Protein AF-0000000080302811 (afdb_homodimer)

Secondary structure (DSSP, 8-state):
-TTTTS-GGGBGGGS-HHHHHH-TTGGGPEEEEEE--B--BTTTB-TTHHHHHHHHHHHHHHHHS-TTS-EEEPPPB-----GGGTTSTT-B---HHHHHHHHHHHHHHHHHTT--EEEEEE--TT-HHHHHHHHHHHHHHSTT-EEEEEEGGGS--SHHHHS-HHHHHH--BSSHHHHHHHHHH-GGG--GGG---B-PPP-SSS-BSSSTTBPP--HHHH-TTS-BB-GGG--HHHHHHHHHHHHHHHHHHHHHHHH----------/-TTTTS-GGGBGGGS-HHHHHH-TTGGGPEEEEEE--B--BTTTB-TTHHHHHHHHHHHHHHHHS-TTS-EEEPPPB-----GGGTTSTT-B---HHHHHHHHHHHHHHHHHTT--EEEEEE--TT-HHHHHHHHHHHHHHSTT-EEEEEEGGGS--SHHHHS-HHHHHH--BSSHHHHHHHHHH-GGG--GGG---B-PPP-SSS-BSSSTTBPP--HHHH-TTS-BB-GGG--HHHHHHHHHHHHHHHHHHHHHHHH----------

Nearest PDB structures (foldseek):
  3a6j-assembly1_B  TM=7.978E-01  e=5.863E-16  Pseudomonas putida
  3a6l-assembly1_C  TM=7.963E-01  e=1.225E-15  Pseudomonas putida
  3a6j-assembly1_D  TM=8.037E-01  e=2.408E-15  Pseudomonas putida
  3a6g-assembly1_B  TM=7.901E-01  e=2.003E-15  Pseudomonas putida
  3no4-assembly1_B  TM=8.139E-01  e=6.641E-14  Nostoc punctiforme PCC 73102

Sequence (538 aa):
MLHGWFPENRYFPYLTSPDVAALEDKENTVILLPVAAIEQHGAHLPLAVDTAIVCGVLGQALHRLDAATPCFVLPPLCYGKSNEHIHFPGTLTLDAVTLLQTVMQLGASVYRAGFRKLAIVNSHGGQPEVMAIAARDLRIAQAGLTVFSTFLWAVPNRRQDLFPERERLGGLHAGGDETSVLLHLLPQQVKLERAQAHYAPDSGGWLAPEGGLAYAWKTDDIAPGGVLGDPFLASVEKGRELVDSMAASWVTLIREMHAFRQPTFPIRTMLHGWFPENRYFPYLTSPDVAALEDKENTVILLPVAAIEQHGAHLPLAVDTAIVCGVLGQALHRLDAATPCFVLPPLCYGKSNEHIHFPGTLTLDAVTLLQTVMQLGASVYRAGFRKLAIVNSHGGQPEVMAIAARDLRIAQAGLTVFSTFLWAVPNRRQDLFPERERLGGLHAGGDETSVLLHLLPQQVKLERAQAHYAPDSGGWLAPEGGLAYAWKTDDIAPGGVLGDPFLASVEKGRELVDSMAASWVTLIREMHAFRQPTFPIRT

Structure (mmCIF, N/CA/C/O backbone):
data_AF-0000000080302811-model_v1
#
loop_
_entity.id
_entity.type
_entity.pdbx_description
1 polymer 'Creatinine amidohydrolase'
#
loop_
_atom_site.group_PDB
_atom_site.id
_atom_site.type_symbol
_atom_site.label_atom_id
_atom_site.label_alt_id
_atom_site.label_comp_id
_atom_site.label_asym_id
_atom_site.label_entity_id
_atom_site.label_seq_id
_atom_site.pdbx_PDB_ins_code
_atom_site.Cartn_x
_atom_site.Cartn_y
_atom_site.Cartn_z
_atom_site.occupancy
_atom_site.B_iso_or_equiv
_atom_site.auth_seq_id
_atom_site.auth_comp_id
_atom_site.auth_asym_id
_atom_site.auth_atom_id
_atom_site.pdbx_PDB_model_num
ATOM 1 N N . MET A 1 1 ? -1.583 7.262 -11.805 1 85.31 1 MET A N 1
ATOM 2 C CA . MET A 1 1 ? -2.68 7.68 -10.938 1 85.31 1 MET A CA 1
ATOM 3 C C . MET A 1 1 ? -2.699 6.859 -9.648 1 85.31 1 MET A C 1
ATOM 5 O O . MET A 1 1 ? -2.195 5.738 -9.617 1 85.31 1 MET A O 1
ATOM 9 N N . LEU A 1 2 ? -3.254 7.418 -8.617 1 91.62 2 LEU A N 1
ATOM 10 C CA . LEU A 1 2 ? -3.258 6.812 -7.289 1 91.62 2 LEU A CA 1
ATOM 11 C C . LEU A 1 2 ? -4.035 5.5 -7.293 1 91.62 2 LEU A C 1
ATOM 13 O O . LEU A 1 2 ? -3.656 4.547 -6.605 1 91.62 2 LEU A O 1
ATOM 17 N N . HIS A 1 3 ? -5.082 5.387 -8.195 1 95.75 3 HIS A N 1
ATOM 18 C CA . HIS A 1 3 ? -5.961 4.223 -8.188 1 95.75 3 HIS A CA 1
ATOM 19 C C . HIS A 1 3 ? -5.449 3.139 -9.133 1 95.75 3 HIS A C 1
ATOM 21 O O . HIS A 1 3 ? -6.051 2.07 -9.25 1 95.75 3 HIS A O 1
ATOM 27 N N . GLY A 1 4 ? -4.344 3.406 -9.883 1 95.75 4 GLY A N 1
ATOM 28 C CA . GLY A 1 4 ? -3.762 2.41 -10.766 1 95.75 4 GLY A CA 1
ATOM 29 C C . GLY A 1 4 ? -4.746 1.877 -11.797 1 95.75 4 GLY A C 1
ATOM 30 O O . GLY A 1 4 ? -5.387 2.652 -12.508 1 95.75 4 GLY A O 1
ATOM 31 N N . TRP A 1 5 ? -4.902 0.527 -11.805 1 97.38 5 TRP A N 1
ATOM 32 C CA . TRP A 1 5 ? -5.738 -0.126 -12.805 1 97.38 5 TRP A CA 1
ATOM 33 C C . TRP A 1 5 ? -7.203 -0.137 -12.375 1 97.38 5 TRP A C 1
ATOM 35 O O . TRP A 1 5 ? -8.078 -0.542 -13.141 1 97.38 5 TRP A O 1
ATOM 45 N N . PHE A 1 6 ? -7.488 0.293 -11.156 1 98.31 6 PHE A N 1
ATOM 46 C CA . PHE A 1 6 ? -8.859 0.265 -10.656 1 98.31 6 PHE A CA 1
ATOM 47 C C . PHE A 1 6 ? -9.672 1.419 -11.234 1 98.31 6 PHE A C 1
ATOM 49 O O . PHE A 1 6 ? -9.148 2.523 -11.406 1 98.31 6 PHE A O 1
ATOM 56 N N . PRO A 1 7 ? -10.938 1.185 -11.547 1 98 7 PRO A N 1
ATOM 57 C CA . PRO A 1 7 ? -11.758 2.332 -11.938 1 98 7 PRO A CA 1
ATOM 58 C C . PRO A 1 7 ? -11.922 3.355 -10.82 1 98 7 PRO A C 1
ATOM 60 O O . PRO A 1 7 ? -12.078 2.98 -9.648 1 98 7 PRO A O 1
ATOM 63 N N . GLU A 1 8 ? -11.977 4.594 -11.148 1 96.81 8 GLU A N 1
ATOM 64 C CA . GLU A 1 8 ? -12.016 5.707 -10.203 1 96.81 8 GLU A CA 1
ATOM 65 C C . GLU A 1 8 ? -13.219 5.594 -9.273 1 96.81 8 GLU A C 1
ATOM 67 O O . GLU A 1 8 ? -13.109 5.82 -8.07 1 96.81 8 GLU A O 1
ATOM 72 N N . ASN A 1 9 ? -14.367 5.242 -9.828 1 97.06 9 ASN A N 1
ATOM 73 C CA . ASN A 1 9 ? -15.617 5.289 -9.086 1 97.06 9 ASN A CA 1
ATOM 74 C C . ASN A 1 9 ? -15.75 4.109 -8.125 1 97.06 9 ASN A C 1
ATOM 76 O O . ASN A 1 9 ? -16.703 4.043 -7.348 1 97.06 9 ASN A O 1
ATOM 80 N N . ARG A 1 10 ? -14.734 3.195 -8.172 1 98.38 10 ARG A N 1
ATOM 81 C CA . ARG A 1 10 ? -14.789 2.051 -7.266 1 98.38 10 ARG A CA 1
ATOM 82 C C . ARG A 1 10 ? -13.578 2.021 -6.34 1 98.38 10 ARG A C 1
ATOM 84 O O . ARG A 1 10 ? -13.414 1.085 -5.555 1 98.38 10 ARG A O 1
ATOM 91 N N . TYR A 1 11 ? -12.75 3.029 -6.504 1 98.69 11 TYR A N 1
ATOM 92 C CA . TYR A 1 11 ? -11.602 3.162 -5.617 1 98.69 11 TYR A CA 1
ATOM 93 C C . TYR A 1 11 ? -12 3.836 -4.309 1 98.69 11 TYR A C 1
ATOM 95 O O . TYR A 1 11 ? -12.266 5.039 -4.277 1 98.69 11 TYR A O 1
ATOM 103 N N . PHE A 1 12 ? -12 3.062 -3.195 1 98.81 12 PHE A N 1
ATOM 104 C CA . PHE A 1 12 ? -12.57 3.457 -1.912 1 98.81 12 PHE A CA 1
ATOM 105 C C . PHE A 1 12 ? -11.969 4.766 -1.428 1 98.81 12 PHE A C 1
ATOM 107 O O . PHE A 1 12 ? -12.688 5.664 -0.986 1 98.81 12 PHE A O 1
ATOM 114 N N . PRO A 1 13 ? -10.633 4.996 -1.589 1 98.81 13 PRO A N 1
ATOM 115 C CA . PRO A 1 13 ? -10 6.184 -1.016 1 98.81 13 PRO A CA 1
ATOM 116 C C . PRO A 1 13 ? -10.453 7.48 -1.686 1 98.81 13 PRO A C 1
ATOM 118 O O . PRO A 1 13 ? -10.156 8.57 -1.192 1 98.81 13 PRO A O 1
ATOM 121 N N . TYR A 1 14 ? -11.156 7.391 -2.771 1 98.69 14 TYR A N 1
ATOM 122 C CA . TYR A 1 14 ? -11.602 8.594 -3.467 1 98.69 14 TYR A CA 1
ATOM 123 C C . TYR A 1 14 ? -12.922 9.094 -2.893 1 98.69 14 TYR A C 1
ATOM 125 O O . TYR A 1 14 ? -13.359 10.203 -3.197 1 98.69 14 TYR A O 1
ATOM 133 N N . LEU A 1 15 ? -13.555 8.32 -2.008 1 98.69 15 LEU A N 1
ATOM 134 C CA . LEU A 1 15 ? -14.734 8.781 -1.293 1 98.69 15 LEU A CA 1
ATOM 135 C C . LEU A 1 15 ? -14.352 9.781 -0.207 1 98.69 15 LEU A C 1
ATOM 137 O O . LEU A 1 15 ? -13.219 9.781 0.273 1 98.69 15 LEU A O 1
ATOM 141 N N . THR A 1 16 ? -15.297 10.609 0.117 1 98.75 16 THR A N 1
ATOM 142 C CA . THR A 1 16 ? -15.18 11.406 1.334 1 98.75 16 THR A CA 1
ATOM 143 C C . THR A 1 16 ? -15.852 10.695 2.508 1 98.75 16 THR A C 1
ATOM 145 O O . THR A 1 16 ? -16.609 9.75 2.314 1 98.75 16 THR A O 1
ATOM 148 N N . SER A 1 17 ? -15.539 11.164 3.672 1 98.69 17 SER A N 1
ATOM 149 C CA . SER A 1 17 ? -16.156 10.562 4.852 1 98.69 17 SER A CA 1
ATOM 150 C C . SER A 1 17 ? -17.672 10.664 4.793 1 98.69 17 SER A C 1
ATOM 152 O O . SER A 1 17 ? -18.375 9.672 5.008 1 98.69 17 SER A O 1
ATOM 154 N N . PRO A 1 18 ? -18.281 11.812 4.426 1 98.31 18 PRO A N 1
ATOM 155 C CA . PRO A 1 18 ? -19.734 11.867 4.297 1 98.31 18 PRO A CA 1
ATOM 156 C C . PRO A 1 18 ? -20.266 10.961 3.188 1 98.31 18 PRO A C 1
ATOM 158 O O . PRO A 1 18 ? -21.375 10.43 3.299 1 98.31 18 PRO A O 1
ATOM 161 N N . ASP A 1 19 ? -19.5 10.812 2.047 1 98.12 19 ASP A N 1
ATOM 162 C CA . ASP A 1 19 ? -19.906 9.852 1.024 1 98.12 19 ASP A CA 1
ATOM 163 C C . ASP A 1 19 ? -20.078 8.461 1.621 1 98.12 19 ASP A C 1
ATOM 165 O O . ASP A 1 19 ? -21.078 7.785 1.353 1 98.12 19 ASP A O 1
ATOM 169 N N . VAL A 1 20 ? -19.094 8.008 2.447 1 98.62 20 VAL A N 1
ATOM 170 C CA . VAL A 1 20 ? -19.141 6.695 3.072 1 98.62 20 VAL A CA 1
ATOM 171 C C . VAL A 1 20 ? -20.359 6.602 3.992 1 98.62 20 VAL A C 1
ATOM 173 O O . VAL A 1 20 ? -21.094 5.613 3.961 1 98.62 20 VAL A O 1
ATOM 176 N N . ALA A 1 21 ? -20.562 7.633 4.793 1 97.94 21 ALA A N 1
ATOM 177 C CA . ALA A 1 21 ? -21.688 7.656 5.727 1 97.94 21 ALA A CA 1
ATOM 178 C C . ALA A 1 21 ? -23.016 7.531 4.988 1 97.94 21 ALA A C 1
ATOM 180 O O . ALA A 1 21 ? -23.953 6.895 5.484 1 97.94 21 ALA A O 1
ATOM 181 N N . ALA A 1 22 ? -23.094 8.086 3.803 1 97.25 22 ALA A N 1
ATOM 182 C CA . ALA A 1 22 ? -24.359 8.227 3.092 1 97.25 22 ALA A CA 1
ATOM 183 C C . ALA A 1 22 ? -24.609 7.039 2.162 1 97.25 22 ALA A C 1
ATOM 185 O O . ALA A 1 22 ? -25.672 6.922 1.56 1 97.25 22 ALA A O 1
ATOM 186 N N . LEU A 1 23 ? -23.547 6.219 1.974 1 96.44 23 LEU A N 1
ATOM 187 C CA . LEU A 1 23 ? -23.734 5.078 1.086 1 96.44 23 LEU A CA 1
ATOM 188 C C . LEU A 1 23 ? -24.953 4.262 1.495 1 96.44 23 LEU A C 1
ATOM 190 O O . LEU A 1 23 ? -25.109 3.912 2.668 1 96.44 23 LEU A O 1
ATOM 194 N N . GLU A 1 24 ? -25.75 4.055 0.493 1 92.12 24 GLU A N 1
ATOM 195 C CA . GLU A 1 24 ? -26.922 3.229 0.742 1 92.12 24 GLU A CA 1
ATOM 196 C C . GLU A 1 24 ? -26.547 1.749 0.802 1 92.12 24 GLU A C 1
ATOM 198 O O . GLU A 1 24 ? -25.578 1.322 0.187 1 92.12 24 GLU A O 1
ATOM 203 N N . ASP A 1 25 ? -27.203 0.974 1.53 1 93.94 25 ASP A N 1
ATOM 204 C CA . ASP A 1 25 ? -27.094 -0.48 1.609 1 93.94 25 ASP A CA 1
ATOM 205 C C . ASP A 1 25 ? -25.656 -0.908 1.896 1 93.94 25 ASP A C 1
ATOM 207 O O . ASP A 1 25 ? -25.125 -1.803 1.232 1 93.94 25 ASP A O 1
ATOM 211 N N . LYS A 1 26 ? -24.922 -0.241 2.77 1 96.56 26 LYS A N 1
ATOM 212 C CA . LYS A 1 26 ? -23.547 -0.583 3.158 1 96.56 26 LYS A CA 1
ATOM 213 C C . LYS A 1 26 ? -23.453 -2.043 3.592 1 96.56 26 LYS A C 1
ATOM 215 O O . LYS A 1 26 ? -22.438 -2.693 3.367 1 96.56 26 LYS A O 1
ATOM 220 N N . GLU A 1 27 ? -24.484 -2.572 4.121 1 95.5 27 GLU A N 1
ATOM 221 C CA . GLU A 1 27 ? -24.5 -3.943 4.621 1 95.5 27 GLU A CA 1
ATOM 222 C C . GLU A 1 27 ? -24.25 -4.941 3.494 1 95.5 27 GLU A C 1
ATOM 224 O O . GLU A 1 27 ? -23.688 -6.016 3.727 1 95.5 27 GLU A O 1
ATOM 229 N N . ASN A 1 28 ? -24.641 -4.527 2.262 1 96.25 28 ASN A N 1
ATOM 230 C CA . ASN A 1 28 ? -24.484 -5.449 1.142 1 96.25 28 ASN A CA 1
ATOM 231 C C . ASN A 1 28 ? -23.406 -4.98 0.172 1 96.25 28 ASN A C 1
ATOM 233 O O . ASN A 1 28 ? -23.156 -5.617 -0.855 1 96.25 28 ASN A O 1
ATOM 237 N N . THR A 1 29 ? -22.812 -3.848 0.453 1 98.38 29 THR A N 1
ATOM 238 C CA . THR A 1 29 ? -21.672 -3.391 -0.337 1 98.38 29 THR A CA 1
ATOM 239 C C . THR A 1 29 ? -20.453 -4.254 -0.065 1 98.38 29 THR A C 1
ATOM 241 O O . THR A 1 29 ? -20.062 -4.453 1.09 1 98.38 29 THR A O 1
ATOM 244 N N . VAL A 1 30 ? -19.828 -4.832 -1.093 1 98.81 30 VAL A N 1
ATOM 245 C CA . VAL A 1 30 ? -18.641 -5.68 -0.951 1 98.81 30 VAL A CA 1
ATOM 246 C C . VAL A 1 30 ? -17.391 -4.816 -0.947 1 98.81 30 VAL A C 1
ATOM 248 O O . VAL A 1 30 ? -17.156 -4.035 -1.874 1 98.81 30 VAL A O 1
ATOM 251 N N . ILE A 1 31 ? -16.609 -4.891 0.105 1 98.94 31 ILE A N 1
ATOM 252 C CA . ILE A 1 31 ? -15.312 -4.238 0.177 1 98.94 31 ILE A CA 1
ATOM 253 C C . ILE A 1 31 ? -14.211 -5.246 -0.133 1 98.94 31 ILE A C 1
ATOM 255 O O . ILE A 1 31 ? -14.141 -6.316 0.48 1 98.94 31 ILE A O 1
ATOM 259 N N . LEU A 1 32 ? -13.398 -4.934 -1.148 1 98.94 32 LEU A N 1
ATOM 260 C CA . LEU A 1 32 ? -12.281 -5.789 -1.527 1 98.94 32 LEU A CA 1
ATOM 261 C C . LEU A 1 32 ? -10.984 -5.293 -0.903 1 98.94 32 LEU A C 1
ATOM 263 O O . LEU A 1 32 ? -10.633 -4.121 -1.04 1 98.94 32 LEU A O 1
ATOM 267 N N . LEU A 1 33 ? -10.297 -6.125 -0.196 1 98.94 33 LEU A N 1
ATOM 268 C CA . LEU A 1 33 ? -8.953 -5.871 0.312 1 98.94 33 LEU A CA 1
ATOM 269 C C . LEU A 1 33 ? -7.922 -6.73 -0.415 1 98.94 33 LEU A C 1
ATOM 271 O O . LEU A 1 33 ? -7.734 -7.902 -0.075 1 98.94 33 LEU A O 1
ATOM 275 N N . PRO A 1 34 ? -7.254 -6.195 -1.457 1 98.88 34 PRO A N 1
ATOM 276 C CA . PRO A 1 34 ? -6.16 -6.949 -2.076 1 98.88 34 PRO A CA 1
ATOM 277 C C . PRO A 1 34 ? -4.953 -7.102 -1.155 1 98.88 34 PRO A C 1
ATOM 279 O O . PRO A 1 34 ? -4.484 -6.121 -0.574 1 98.88 34 PRO A O 1
ATOM 282 N N . VAL A 1 35 ? -4.496 -8.281 -0.955 1 98.88 35 VAL A N 1
ATOM 283 C CA . VAL A 1 35 ? -3.301 -8.578 -0.177 1 98.88 35 VAL A CA 1
ATOM 284 C C . VAL A 1 35 ? -2.297 -9.336 -1.046 1 98.88 35 VAL A C 1
ATOM 286 O O . VAL A 1 35 ? -2.617 -10.383 -1.611 1 98.88 35 VAL A O 1
ATOM 289 N N . ALA A 1 36 ? -1.122 -8.789 -1.166 1 98.81 36 ALA A N 1
ATOM 290 C CA . ALA A 1 36 ? -0.119 -9.289 -2.104 1 98.81 36 ALA A CA 1
ATOM 291 C C . ALA A 1 36 ? 1.255 -9.367 -1.443 1 98.81 36 ALA A C 1
ATOM 293 O O . ALA A 1 36 ? 1.37 -9.766 -0.281 1 98.81 36 ALA A O 1
ATOM 294 N N . ALA A 1 37 ? 2.297 -9.195 -2.27 1 98.75 37 ALA A N 1
ATOM 295 C CA . ALA A 1 37 ? 3.67 -9.266 -1.776 1 98.75 37 ALA A CA 1
ATOM 296 C C . ALA A 1 37 ? 4.621 -8.508 -2.697 1 98.75 37 ALA A C 1
ATOM 298 O O . ALA A 1 37 ? 4.289 -8.227 -3.852 1 98.75 37 ALA A O 1
ATOM 299 N N . ILE A 1 38 ? 5.715 -8.07 -2.17 1 98.81 38 ILE A N 1
ATOM 300 C CA . ILE A 1 38 ? 6.93 -7.672 -2.875 1 98.81 38 ILE A CA 1
ATOM 301 C C . ILE A 1 38 ? 8.055 -8.656 -2.553 1 98.81 38 ILE A C 1
ATOM 303 O O . ILE A 1 38 ? 8.586 -8.656 -1.439 1 98.81 38 ILE A O 1
ATOM 307 N N . GLU A 1 39 ? 8.406 -9.484 -3.512 1 98.88 39 GLU A N 1
ATOM 308 C CA . GLU A 1 39 ? 9.336 -10.586 -3.281 1 98.88 39 GLU A CA 1
ATOM 309 C C . GLU A 1 39 ? 9.992 -11.039 -4.586 1 98.88 39 GLU A C 1
ATOM 311 O O . GLU A 1 39 ? 9.555 -10.648 -5.672 1 98.88 39 GLU A O 1
ATOM 316 N N . GLN A 1 40 ? 10.984 -11.859 -4.465 1 98.81 40 GLN A N 1
ATOM 317 C CA . GLN A 1 40 ? 11.68 -12.375 -5.637 1 98.81 40 GLN A CA 1
ATOM 318 C C . GLN A 1 40 ? 10.75 -13.234 -6.488 1 98.81 40 GLN A C 1
ATOM 320 O O . GLN A 1 40 ? 9.883 -13.93 -5.961 1 98.81 40 GLN A O 1
ATOM 325 N N . HIS A 1 41 ? 10.93 -13.234 -7.836 1 98.88 41 HIS A N 1
ATOM 326 C CA . HIS A 1 41 ? 10.25 -14.094 -8.797 1 98.88 41 HIS A CA 1
ATOM 327 C C . HIS A 1 41 ? 11.188 -14.5 -9.93 1 98.88 41 HIS A C 1
ATOM 329 O O . HIS A 1 41 ? 10.844 -14.367 -11.109 1 98.88 41 HIS A O 1
ATOM 335 N N . GLY A 1 42 ? 12.344 -15.109 -9.477 1 98.5 42 GLY A N 1
ATOM 336 C CA . GLY A 1 42 ? 13.352 -15.461 -10.461 1 98.5 42 GLY A CA 1
ATOM 337 C C . GLY A 1 42 ? 14.102 -14.258 -11 1 98.5 42 GLY A C 1
ATOM 338 O O . GLY A 1 42 ? 13.859 -13.125 -10.578 1 98.5 42 GLY A O 1
ATOM 339 N N . ALA A 1 43 ? 15.016 -14.531 -11.914 1 98.75 43 ALA A N 1
ATOM 340 C CA . ALA A 1 43 ? 15.852 -13.477 -12.469 1 98.75 43 ALA A CA 1
ATOM 341 C C . ALA A 1 43 ? 15.102 -12.68 -13.539 1 98.75 43 ALA A C 1
ATOM 343 O O . ALA A 1 43 ? 15.523 -11.586 -13.914 1 98.75 43 ALA A O 1
ATOM 344 N N . HIS A 1 44 ? 14 -13.242 -13.977 1 98.88 44 HIS A N 1
ATOM 345 C CA . HIS A 1 44 ? 13.391 -12.703 -15.188 1 98.88 44 HIS A CA 1
ATOM 346 C C . HIS A 1 44 ? 12.172 -11.844 -14.852 1 98.88 44 HIS A C 1
ATOM 348 O O . HIS A 1 44 ? 11.695 -11.086 -15.695 1 98.88 44 HIS A O 1
ATOM 354 N N . LEU A 1 45 ? 11.641 -11.906 -13.68 1 98.94 45 LEU A N 1
ATOM 355 C CA . LEU A 1 45 ? 10.453 -11.141 -13.32 1 98.94 45 LEU A CA 1
ATOM 356 C C . LEU A 1 45 ? 10.766 -10.125 -12.227 1 98.94 45 LEU A C 1
ATOM 358 O O . LEU A 1 45 ? 11.656 -10.359 -11.398 1 98.94 45 LEU A O 1
ATOM 362 N N . PRO A 1 46 ? 10.039 -8.992 -12.195 1 98.88 46 PRO A N 1
ATOM 363 C CA . PRO A 1 46 ? 10.234 -8.016 -11.133 1 98.88 46 PRO A CA 1
ATOM 364 C C . PRO A 1 46 ? 9.727 -8.5 -9.773 1 98.88 46 PRO A C 1
ATOM 366 O O . PRO A 1 46 ? 9.023 -9.516 -9.703 1 98.88 46 PRO A O 1
ATOM 369 N N . LEU A 1 47 ? 10.062 -7.75 -8.719 1 98.88 47 LEU A N 1
ATOM 370 C CA . LEU A 1 47 ? 9.625 -8.07 -7.367 1 98.88 47 LEU A CA 1
ATOM 371 C C . LEU A 1 47 ? 8.125 -7.871 -7.219 1 98.88 47 LEU A C 1
ATOM 373 O O . LEU A 1 47 ? 7.512 -8.375 -6.273 1 98.88 47 LEU A O 1
ATOM 377 N N . ALA A 1 48 ? 7.422 -7.266 -8.109 1 98.81 48 ALA A N 1
ATOM 378 C CA . ALA A 1 48 ? 6.066 -6.73 -8 1 98.81 48 ALA A CA 1
ATOM 379 C C . ALA A 1 48 ? 5.035 -7.754 -8.477 1 98.81 48 ALA A C 1
ATOM 381 O O . ALA A 1 48 ? 3.848 -7.445 -8.578 1 98.81 48 ALA A O 1
ATOM 382 N N . VAL A 1 49 ? 5.375 -8.977 -8.789 1 98.88 49 VAL A N 1
ATOM 383 C CA . VAL A 1 49 ? 4.547 -9.914 -9.539 1 98.88 49 VAL A CA 1
ATOM 384 C C . VAL A 1 49 ? 3.191 -10.07 -8.852 1 98.88 49 VAL A C 1
ATOM 386 O O . VAL A 1 49 ? 2.148 -9.805 -9.453 1 98.88 49 VAL A O 1
ATOM 389 N N . ASP A 1 50 ? 3.207 -10.43 -7.586 1 98.88 50 ASP A N 1
ATOM 390 C CA . ASP A 1 50 ? 1.96 -10.695 -6.879 1 98.88 50 ASP A CA 1
ATOM 391 C C . ASP A 1 50 ? 1.072 -9.453 -6.84 1 98.88 50 ASP A C 1
ATOM 393 O O . ASP A 1 50 ? -0.146 -9.555 -7 1 98.88 50 ASP A O 1
ATOM 397 N N . THR A 1 51 ? 1.69 -8.305 -6.59 1 98.88 51 THR A N 1
ATOM 398 C CA . THR A 1 51 ? 0.953 -7.047 -6.508 1 98.88 51 THR A CA 1
ATOM 399 C C . THR A 1 51 ? 0.399 -6.66 -7.875 1 98.88 51 THR A C 1
ATOM 401 O O . THR A 1 51 ? -0.756 -6.242 -7.988 1 98.88 51 THR A O 1
ATOM 404 N N . ALA A 1 52 ? 1.223 -6.824 -8.914 1 98.81 52 ALA A N 1
ATOM 405 C CA . ALA A 1 52 ? 0.767 -6.516 -10.266 1 98.81 52 ALA A CA 1
ATOM 406 C C . ALA A 1 52 ? -0.424 -7.387 -10.656 1 98.81 52 ALA A C 1
ATOM 408 O O . ALA A 1 52 ? -1.396 -6.898 -11.242 1 98.81 52 ALA A O 1
ATOM 409 N N . ILE A 1 53 ? -0.365 -8.617 -10.312 1 98.88 53 ILE A N 1
ATOM 410 C CA . ILE A 1 53 ? -1.372 -9.57 -10.766 1 98.88 53 ILE A CA 1
ATOM 411 C C . ILE A 1 53 ? -2.707 -9.273 -10.086 1 98.88 53 ILE A C 1
ATOM 413 O O . ILE A 1 53 ? -3.746 -9.211 -10.742 1 98.88 53 ILE A O 1
ATOM 417 N N . VAL A 1 54 ? -2.723 -9.055 -8.789 1 98.88 54 VAL A N 1
ATOM 418 C CA . VAL A 1 54 ? -3.99 -8.82 -8.102 1 98.88 54 VAL A CA 1
ATOM 419 C C . VAL A 1 54 ? -4.594 -7.496 -8.57 1 98.88 54 VAL A C 1
ATOM 421 O O . VAL A 1 54 ? -5.805 -7.402 -8.781 1 98.88 54 VAL A O 1
ATOM 424 N N . CYS A 1 55 ? -3.777 -6.48 -8.758 1 98.75 55 CYS A N 1
ATOM 425 C CA . CYS A 1 55 ? -4.277 -5.188 -9.211 1 98.75 55 CYS A CA 1
ATOM 426 C C . CYS A 1 55 ? -4.809 -5.273 -10.633 1 98.75 55 CYS A C 1
ATOM 428 O O . CYS A 1 55 ? -5.859 -4.711 -10.945 1 98.75 55 CYS A O 1
ATOM 430 N N . GLY A 1 56 ? -4.09 -5.988 -11.477 1 98.75 56 GLY A N 1
ATOM 431 C CA . GLY A 1 56 ? -4.504 -6.113 -12.867 1 98.75 56 GLY A CA 1
ATOM 432 C C . GLY A 1 56 ? -5.789 -6.902 -13.039 1 98.75 56 GLY A C 1
ATOM 433 O O . GLY A 1 56 ? -6.691 -6.477 -13.766 1 98.75 56 GLY A O 1
ATOM 434 N N . VAL A 1 57 ? -5.883 -8.023 -12.375 1 98.88 57 VAL A N 1
ATOM 435 C CA . VAL A 1 57 ? -7.047 -8.898 -12.492 1 98.88 57 VAL A CA 1
ATOM 436 C C . VAL A 1 57 ? -8.273 -8.211 -11.891 1 98.88 57 VAL A C 1
ATOM 438 O O . VAL A 1 57 ? -9.32 -8.117 -12.531 1 98.88 57 VAL A O 1
ATOM 441 N N . LEU A 1 58 ? -8.172 -7.703 -10.672 1 98.88 58 LEU A N 1
ATOM 442 C CA . LEU A 1 58 ? -9.305 -7.035 -10.031 1 98.88 58 LEU A CA 1
ATOM 443 C C . LEU A 1 58 ? -9.672 -5.762 -10.781 1 98.88 58 LEU A C 1
ATOM 445 O O . LEU A 1 58 ? -10.852 -5.398 -10.859 1 98.88 58 LEU A O 1
ATOM 449 N N . GLY A 1 59 ? -8.586 -5.035 -11.258 1 98.75 59 GLY A N 1
ATOM 450 C CA . GLY A 1 59 ? -8.883 -3.873 -12.086 1 98.75 59 GLY A CA 1
ATOM 451 C C . GLY A 1 59 ? -9.805 -4.188 -13.242 1 98.75 59 GLY A C 1
ATOM 452 O O . GLY A 1 59 ? -10.828 -3.52 -13.43 1 98.75 59 GLY A O 1
ATOM 453 N N . GLN A 1 60 ? -9.484 -5.215 -13.977 1 98.75 60 GLN A N 1
ATOM 454 C CA . GLN A 1 60 ? -10.297 -5.613 -15.125 1 98.75 60 GLN A CA 1
ATOM 455 C C . GLN A 1 60 ? -11.672 -6.09 -14.688 1 98.75 60 GLN A C 1
ATOM 457 O O . GLN A 1 60 ? -12.68 -5.762 -15.32 1 98.75 60 GLN A O 1
ATOM 462 N N . ALA A 1 61 ? -11.734 -6.84 -13.633 1 98.94 61 ALA A N 1
ATOM 463 C CA . ALA A 1 61 ? -13.016 -7.309 -13.109 1 98.94 61 ALA A CA 1
ATOM 464 C C . ALA A 1 61 ? -13.922 -6.137 -12.742 1 98.94 61 ALA A C 1
ATOM 466 O O . ALA A 1 61 ? -15.102 -6.125 -13.094 1 98.94 61 ALA A O 1
ATOM 467 N N . LEU A 1 62 ? -13.375 -5.141 -12.062 1 98.81 62 LEU A N 1
ATOM 468 C CA . LEU A 1 62 ? -14.164 -4.023 -11.547 1 98.81 62 LEU A CA 1
ATOM 469 C C . LEU A 1 62 ? -14.633 -3.125 -12.688 1 98.81 62 LEU A C 1
ATOM 471 O O . LEU A 1 62 ? -15.719 -2.537 -12.609 1 98.81 62 LEU A O 1
ATOM 475 N N . HIS A 1 63 ? -13.852 -3.025 -13.75 1 98.69 63 HIS A N 1
ATOM 476 C CA . HIS A 1 63 ? -14.297 -2.287 -14.93 1 98.69 63 HIS A CA 1
ATOM 477 C C . HIS A 1 63 ? -15.492 -2.967 -15.586 1 98.69 63 HIS A C 1
ATOM 479 O O . HIS A 1 63 ? -16.328 -2.303 -16.203 1 98.69 63 HIS A O 1
ATOM 485 N N . ARG A 1 64 ? -15.586 -4.305 -15.422 1 98.56 64 ARG A N 1
ATOM 486 C CA . ARG A 1 64 ? -16.625 -5.098 -16.062 1 98.56 64 ARG A CA 1
ATOM 487 C C . ARG A 1 64 ? -17.859 -5.219 -15.18 1 98.56 64 ARG A C 1
ATOM 489 O O . ARG A 1 64 ? -18.938 -5.594 -15.648 1 98.56 64 ARG A O 1
ATOM 496 N N . LEU A 1 65 ? -17.672 -4.969 -13.922 1 98.56 65 LEU A N 1
ATOM 497 C CA . LEU A 1 65 ? -18.734 -5.172 -12.945 1 98.56 65 LEU A CA 1
ATOM 498 C C . LEU A 1 65 ? -19.875 -4.188 -13.18 1 98.56 65 LEU A C 1
ATOM 500 O O . LEU A 1 65 ? -19.641 -2.994 -13.391 1 98.56 65 LEU A O 1
ATOM 504 N N . ASP A 1 66 ? -21.078 -4.625 -13.188 1 97.12 66 ASP A N 1
ATOM 505 C CA . ASP A 1 66 ? -22.25 -3.779 -13.414 1 97.12 66 ASP A CA 1
ATOM 506 C C . ASP A 1 66 ? -22.391 -2.734 -12.312 1 97.12 66 ASP A C 1
ATOM 508 O O . ASP A 1 66 ? -22.031 -2.988 -11.156 1 97.12 66 ASP A O 1
ATOM 512 N N . ALA A 1 67 ? -22.938 -1.607 -12.664 1 91.69 67 ALA A N 1
ATOM 513 C CA . ALA A 1 67 ? -23.062 -0.471 -11.758 1 91.69 67 ALA A CA 1
ATOM 514 C C . ALA A 1 67 ? -23.969 -0.806 -10.578 1 91.69 67 ALA A C 1
ATOM 516 O O . ALA A 1 67 ? -23.844 -0.225 -9.5 1 91.69 67 ALA A O 1
ATOM 517 N N . ALA A 1 68 ? -24.859 -1.743 -10.734 1 91.94 68 ALA A N 1
ATOM 518 C CA . ALA A 1 68 ? -25.844 -2.074 -9.711 1 91.94 68 ALA A CA 1
ATOM 519 C C . ALA A 1 68 ? -25.219 -2.879 -8.578 1 91.94 68 ALA A C 1
ATOM 521 O O . ALA A 1 68 ? -25.797 -2.994 -7.492 1 91.94 68 ALA A O 1
ATOM 522 N N . THR A 1 69 ? -24.078 -3.482 -8.812 1 96.44 69 THR A N 1
ATOM 523 C CA . THR A 1 69 ? -23.391 -4.23 -7.766 1 96.44 69 THR A CA 1
ATOM 524 C C . THR A 1 69 ? -22.469 -3.318 -6.961 1 96.44 69 THR A C 1
ATOM 526 O O . THR A 1 69 ? -21.391 -2.934 -7.434 1 96.44 69 THR A O 1
ATOM 529 N N . PRO A 1 70 ? -22.875 -2.926 -5.797 1 96.94 70 PRO A N 1
ATOM 530 C CA . PRO A 1 70 ? -22.031 -2.043 -4.996 1 96.94 70 PRO A CA 1
ATOM 531 C C . PRO A 1 70 ? -20.75 -2.727 -4.523 1 96.94 70 PRO A C 1
ATOM 533 O O . PRO A 1 70 ? -20.812 -3.75 -3.836 1 96.94 70 PRO A O 1
ATOM 536 N N . CYS A 1 71 ? -19.672 -2.225 -4.902 1 98.62 71 CYS A N 1
ATOM 537 C CA . CYS A 1 71 ? -18.375 -2.803 -4.602 1 98.62 71 CYS A CA 1
ATOM 538 C C . CYS A 1 71 ? -17.281 -1.742 -4.656 1 98.62 71 CYS A C 1
ATOM 540 O O . CYS A 1 71 ? -17.234 -0.931 -5.586 1 98.62 71 CYS A O 1
ATOM 542 N N . PHE A 1 72 ? -16.422 -1.664 -3.639 1 98.81 72 PHE A N 1
ATOM 543 C CA . PHE A 1 72 ? -15.258 -0.797 -3.625 1 98.81 72 PHE A CA 1
ATOM 544 C C . PHE A 1 72 ? -13.992 -1.595 -3.312 1 98.81 72 PHE A C 1
ATOM 546 O O . PHE A 1 72 ? -14.055 -2.621 -2.635 1 98.81 72 PHE A O 1
ATOM 553 N N . VAL A 1 73 ? -12.898 -1.11 -3.809 1 98.94 73 VAL A N 1
ATOM 554 C CA . VAL A 1 73 ? -11.609 -1.751 -3.564 1 98.94 73 VAL A CA 1
ATOM 555 C C . VAL A 1 73 ? -10.719 -0.826 -2.734 1 98.94 73 VAL A C 1
ATOM 557 O O . VAL A 1 73 ? -10.672 0.382 -2.975 1 98.94 73 VAL A O 1
ATOM 560 N N . LEU A 1 74 ? -10.117 -1.416 -1.728 1 98.88 74 LEU A N 1
ATOM 561 C CA . LEU A 1 74 ? -9.125 -0.721 -0.913 1 98.88 74 LEU A CA 1
ATOM 562 C C . LEU A 1 74 ? -7.754 -0.739 -1.586 1 98.88 74 LEU A C 1
ATOM 564 O O . LEU A 1 74 ? -7.508 -1.554 -2.477 1 98.88 74 LEU A O 1
ATOM 568 N N . PRO A 1 75 ? -6.844 0.214 -1.162 1 98.31 75 PRO A N 1
ATOM 569 C CA . PRO A 1 75 ? -5.469 0.115 -1.656 1 98.31 75 PRO A CA 1
ATOM 570 C C . PRO A 1 75 ? -4.82 -1.229 -1.335 1 98.31 75 PRO A C 1
ATOM 572 O O . PRO A 1 75 ? -5.023 -1.772 -0.245 1 98.31 75 PRO A O 1
ATOM 575 N N . PRO A 1 76 ? -4.07 -1.791 -2.23 1 98.44 76 PRO A N 1
ATOM 576 C CA . PRO A 1 76 ? -3.471 -3.1 -1.962 1 98.44 76 PRO A CA 1
ATOM 577 C C . PRO A 1 76 ? -2.463 -3.062 -0.815 1 98.44 76 PRO A C 1
ATOM 579 O O . PRO A 1 76 ? -1.72 -2.088 -0.673 1 98.44 76 PRO A O 1
ATOM 582 N N . LEU A 1 77 ? -2.545 -4.066 0.039 1 98.5 77 LEU A N 1
ATOM 583 C CA . LEU A 1 77 ? -1.421 -4.383 0.914 1 98.5 77 LEU A CA 1
ATOM 584 C C . LEU A 1 77 ? -0.312 -5.086 0.141 1 98.5 77 LEU A C 1
ATOM 586 O O . LEU A 1 77 ? -0.385 -6.293 -0.095 1 98.5 77 LEU A O 1
ATOM 590 N N . CYS A 1 78 ? 0.676 -4.352 -0.218 1 97.62 78 CYS A N 1
ATOM 591 C CA . CYS A 1 78 ? 1.684 -4.926 -1.103 1 97.62 78 CYS A CA 1
ATOM 592 C C . CYS A 1 78 ? 2.764 -5.645 -0.303 1 97.62 78 CYS A C 1
ATOM 594 O O . CYS A 1 78 ? 3.559 -6.398 -0.866 1 97.62 78 CYS A O 1
ATOM 596 N N . TYR A 1 79 ? 2.852 -5.328 1.013 1 98.5 79 TYR A N 1
ATOM 597 C CA . TYR A 1 79 ? 3.824 -5.992 1.873 1 98.5 79 TYR A CA 1
ATOM 598 C C . TYR A 1 79 ? 3.186 -7.152 2.625 1 98.5 79 TYR A C 1
ATOM 600 O O . TYR A 1 79 ? 2.43 -6.945 3.576 1 98.5 79 TYR A O 1
ATOM 608 N N . GLY A 1 80 ? 3.406 -8.32 2.182 1 98.56 80 GLY A N 1
ATOM 609 C CA . GLY A 1 80 ? 2.865 -9.516 2.809 1 98.56 80 GLY A CA 1
ATOM 610 C C . GLY A 1 80 ? 3.916 -10.344 3.527 1 98.56 80 GLY A C 1
ATOM 611 O O . GLY A 1 80 ? 4.926 -9.805 3.99 1 98.56 80 GLY A O 1
ATOM 612 N N . LYS A 1 81 ? 3.604 -11.594 3.791 1 98.81 81 LYS A N 1
ATOM 613 C CA . LYS A 1 81 ? 4.508 -12.562 4.406 1 98.81 81 LYS A CA 1
ATOM 614 C C . LYS A 1 81 ? 5.207 -13.414 3.352 1 98.81 81 LYS A C 1
ATOM 616 O O . LYS A 1 81 ? 4.578 -14.25 2.705 1 98.81 81 LYS A O 1
ATOM 621 N N . SER A 1 82 ? 6.48 -13.148 3.143 1 98.62 82 SER A N 1
ATOM 622 C CA . SER A 1 82 ? 7.262 -13.797 2.094 1 98.62 82 SER A CA 1
ATOM 623 C C . SER A 1 82 ? 8.555 -14.383 2.65 1 98.62 82 SER A C 1
ATOM 625 O O . SER A 1 82 ? 9.578 -14.414 1.961 1 98.62 82 SER A O 1
ATOM 627 N N . ASN A 1 83 ? 8.539 -14.828 3.875 1 97.81 83 ASN A N 1
ATOM 628 C CA . ASN A 1 83 ? 9.789 -15.266 4.492 1 97.81 83 ASN A CA 1
ATOM 629 C C . ASN A 1 83 ? 10.328 -16.531 3.836 1 97.81 83 ASN A C 1
ATOM 631 O O . ASN A 1 83 ? 11.492 -16.875 4.02 1 97.81 83 ASN A O 1
ATOM 635 N N . GLU A 1 84 ? 9.531 -17.297 3.029 1 97.88 84 GLU A N 1
ATOM 636 C CA . GLU A 1 84 ? 10.062 -18.406 2.242 1 97.88 84 GLU A CA 1
ATOM 637 C C . GLU A 1 84 ? 11.039 -17.922 1.179 1 97.88 84 GLU A C 1
ATOM 639 O O . GLU A 1 84 ? 11.805 -18.703 0.621 1 97.88 84 GLU A O 1
ATOM 644 N N . HIS A 1 85 ? 11.055 -16.609 0.911 1 98.19 85 HIS A N 1
ATOM 645 C CA . HIS A 1 85 ? 11.93 -15.992 -0.088 1 98.19 85 HIS A CA 1
ATOM 646 C C . HIS A 1 85 ? 12.984 -15.109 0.567 1 98.19 85 HIS A C 1
ATOM 648 O O . HIS A 1 85 ? 13.656 -14.336 -0.113 1 98.19 85 HIS A O 1
ATOM 654 N N . ILE A 1 86 ? 13.188 -15.211 1.855 1 96.56 86 ILE A N 1
ATOM 655 C CA . ILE A 1 86 ? 13.875 -14.219 2.678 1 96.56 86 ILE A CA 1
ATOM 656 C C . ILE A 1 86 ? 15.336 -14.125 2.252 1 96.56 86 ILE A C 1
ATOM 658 O O . ILE A 1 86 ? 15.977 -13.086 2.426 1 96.56 86 ILE A O 1
ATOM 662 N N . HIS A 1 87 ? 15.922 -15.078 1.595 1 95.94 87 HIS A N 1
ATOM 663 C CA . HIS A 1 87 ? 17.344 -15.094 1.246 1 95.94 87 HIS A CA 1
ATOM 664 C C . HIS A 1 87 ? 17.578 -14.445 -0.113 1 95.94 87 HIS A C 1
ATOM 666 O O . HIS A 1 87 ? 18.719 -14.273 -0.53 1 95.94 87 HIS A O 1
ATOM 672 N N . PHE A 1 88 ? 16.562 -14.141 -0.837 1 98.12 88 PHE A N 1
ATOM 673 C CA . PHE A 1 88 ? 16.688 -13.477 -2.129 1 98.12 88 PHE A CA 1
ATOM 674 C C . PHE A 1 88 ? 16.625 -11.961 -1.961 1 98.12 88 PHE A C 1
ATOM 676 O O . PHE A 1 88 ? 15.641 -11.422 -1.46 1 98.12 88 PHE A O 1
ATOM 683 N N . PRO A 1 89 ? 17.656 -11.281 -2.434 1 97.75 89 PRO A N 1
ATOM 684 C CA . PRO A 1 89 ? 17.703 -9.828 -2.275 1 97.75 89 PRO A CA 1
ATOM 685 C C . PRO A 1 89 ? 16.469 -9.133 -2.855 1 97.75 89 PRO A C 1
ATOM 687 O O . PRO A 1 89 ? 16 -9.492 -3.938 1 97.75 89 PRO A O 1
ATOM 690 N N . GLY A 1 90 ? 15.961 -8.164 -2.053 1 98.5 90 GLY A N 1
ATOM 691 C CA . GLY A 1 90 ? 14.852 -7.352 -2.527 1 98.5 90 GLY A CA 1
ATOM 692 C C . GLY A 1 90 ? 13.508 -7.793 -1.966 1 98.5 90 GLY A C 1
ATOM 693 O O . GLY A 1 90 ? 12.516 -7.074 -2.086 1 98.5 90 GLY A O 1
ATOM 694 N N . THR A 1 91 ? 13.461 -8.977 -1.348 1 98.81 91 THR A N 1
ATOM 695 C CA . THR A 1 91 ? 12.234 -9.438 -0.709 1 98.81 91 THR A CA 1
ATOM 696 C C . THR A 1 91 ? 11.914 -8.594 0.523 1 98.81 91 THR A C 1
ATOM 698 O O . THR A 1 91 ? 12.75 -8.445 1.414 1 98.81 91 THR A O 1
ATOM 701 N N . LEU A 1 92 ? 10.797 -7.984 0.525 1 98.81 92 LEU A N 1
ATOM 702 C CA . LEU A 1 92 ? 10.25 -7.254 1.666 1 98.81 92 LEU A CA 1
ATOM 703 C C . LEU A 1 92 ? 9.141 -8.055 2.344 1 98.81 92 LEU A C 1
ATOM 705 O O . LEU A 1 92 ? 8.141 -8.391 1.711 1 98.81 92 LEU A O 1
ATOM 709 N N . THR A 1 93 ? 9.328 -8.367 3.672 1 98.81 93 THR A N 1
ATOM 710 C CA . THR A 1 93 ? 8.398 -9.32 4.27 1 98.81 93 THR A CA 1
ATOM 711 C C . THR A 1 93 ? 8 -8.875 5.676 1 98.81 93 THR A C 1
ATOM 713 O O . THR A 1 93 ? 8.805 -8.289 6.398 1 98.81 93 THR A O 1
ATOM 716 N N . LEU A 1 94 ? 6.785 -9.117 5.988 1 98.81 94 LEU A N 1
ATOM 717 C CA . LEU A 1 94 ? 6.266 -9.086 7.352 1 98.81 94 LEU A CA 1
ATOM 718 C C . LEU A 1 94 ? 6.199 -10.492 7.941 1 98.81 94 LEU A C 1
ATOM 720 O O . LEU A 1 94 ? 6.152 -11.477 7.199 1 98.81 94 LEU A O 1
ATOM 724 N N . ASP A 1 95 ? 6.234 -10.562 9.227 1 98.69 95 ASP A N 1
ATOM 725 C CA . ASP A 1 95 ? 5.914 -11.852 9.828 1 98.69 95 ASP A CA 1
ATOM 726 C C . ASP A 1 95 ? 4.406 -12.062 9.906 1 98.69 95 ASP A C 1
ATOM 728 O O . ASP A 1 95 ? 3.629 -11.164 9.578 1 98.69 95 ASP A O 1
ATOM 732 N N . ALA A 1 96 ? 4.035 -13.305 10.273 1 98.75 96 ALA A N 1
ATOM 733 C CA . ALA A 1 96 ? 2.629 -13.703 10.273 1 98.75 96 ALA A CA 1
ATOM 734 C C . ALA A 1 96 ? 1.822 -12.844 11.25 1 98.75 96 ALA A C 1
ATOM 736 O O . ALA A 1 96 ? 0.692 -12.453 10.945 1 98.75 96 ALA A O 1
ATOM 737 N N . VAL A 1 97 ? 2.346 -12.539 12.383 1 98.75 97 VAL A N 1
ATOM 738 C CA . VAL A 1 97 ? 1.631 -11.828 13.438 1 98.75 97 VAL A CA 1
ATOM 739 C C . VAL A 1 97 ? 1.338 -10.398 13 1 98.75 97 VAL A C 1
ATOM 741 O O . VAL A 1 97 ? 0.211 -9.914 13.141 1 98.75 97 VAL A O 1
ATOM 744 N N . THR A 1 98 ? 2.35 -9.711 12.484 1 98.88 98 THR A N 1
ATOM 745 C CA . THR A 1 98 ? 2.182 -8.328 12.039 1 98.88 98 THR A CA 1
ATOM 746 C C . THR A 1 98 ? 1.181 -8.258 10.883 1 98.88 98 THR A C 1
ATOM 748 O O . THR A 1 98 ? 0.305 -7.391 10.875 1 98.88 98 THR A O 1
ATOM 751 N N . LEU A 1 99 ? 1.323 -9.156 9.914 1 98.94 99 LEU A N 1
ATOM 752 C CA . LEU A 1 99 ? 0.382 -9.172 8.805 1 98.94 99 LEU A CA 1
ATOM 753 C C . LEU A 1 99 ? -1.033 -9.461 9.289 1 98.94 99 LEU A C 1
ATOM 755 O O . LEU A 1 99 ? -1.988 -8.805 8.867 1 98.94 99 LEU A O 1
ATOM 759 N N . LEU A 1 100 ? -1.16 -10.438 10.18 1 98.88 100 LEU A N 1
ATOM 760 C CA . LEU A 1 100 ? -2.459 -10.781 10.742 1 98.88 100 LEU A CA 1
ATOM 761 C C . LEU A 1 100 ? -3.1 -9.57 11.422 1 98.88 100 LEU A C 1
ATOM 763 O O . LEU A 1 100 ? -4.266 -9.266 11.164 1 98.88 100 LEU A O 1
ATOM 767 N N . GLN A 1 101 ? -2.357 -8.867 12.203 1 98.88 101 GLN A N 1
ATOM 768 C CA . GLN A 1 101 ? -2.891 -7.707 12.906 1 98.88 101 GLN A CA 1
ATOM 769 C C . GLN A 1 101 ? -3.268 -6.594 11.938 1 98.88 101 GLN A C 1
ATOM 771 O O . GLN A 1 101 ? -4.258 -5.891 12.141 1 98.88 101 GLN A O 1
ATOM 776 N N . THR A 1 102 ? -2.455 -6.449 10.93 1 98.94 102 THR A N 1
ATOM 777 C CA . THR A 1 102 ? -2.773 -5.461 9.906 1 98.94 102 THR A CA 1
ATOM 778 C C . THR A 1 102 ? -4.129 -5.754 9.273 1 98.94 102 THR A C 1
ATOM 780 O O . THR A 1 102 ? -4.996 -4.875 9.211 1 98.94 102 THR A O 1
ATOM 783 N N . VAL A 1 103 ? -4.348 -6.973 8.852 1 98.94 103 VAL A N 1
ATOM 784 C CA . VAL A 1 103 ? -5.59 -7.363 8.188 1 98.94 103 VAL A CA 1
ATOM 785 C C . VAL A 1 103 ? -6.754 -7.254 9.172 1 98.94 103 VAL A C 1
ATOM 787 O O . VAL A 1 103 ? -7.824 -6.758 8.82 1 98.94 103 VAL A O 1
ATOM 790 N N . MET A 1 104 ? -6.527 -7.672 10.438 1 98.94 104 MET A N 1
ATOM 791 C CA . MET A 1 104 ? -7.559 -7.605 11.469 1 98.94 104 MET A CA 1
ATOM 792 C C . MET A 1 104 ? -8.016 -6.168 11.695 1 98.94 104 MET A C 1
ATOM 794 O O . MET A 1 104 ? -9.211 -5.902 11.781 1 98.94 104 MET A O 1
ATOM 798 N N . GLN A 1 105 ? -7.117 -5.285 11.742 1 98.88 105 GLN A N 1
ATOM 799 C CA . GLN A 1 105 ? -7.441 -3.9 12.07 1 98.88 105 GLN A CA 1
AT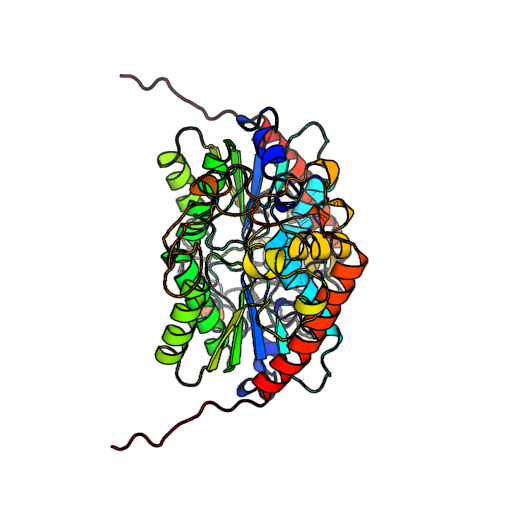OM 800 C C . GLN A 1 105 ? -8.094 -3.193 10.883 1 98.88 105 GLN A C 1
ATOM 802 O O . GLN A 1 105 ? -8.969 -2.346 11.062 1 98.88 105 GLN A O 1
ATOM 807 N N . LEU A 1 106 ? -7.695 -3.566 9.68 1 98.81 106 LEU A N 1
ATOM 808 C CA . LEU A 1 106 ? -8.375 -3.037 8.508 1 98.81 106 LEU A CA 1
ATOM 809 C C . LEU A 1 106 ? -9.805 -3.564 8.422 1 98.81 106 LEU A C 1
ATOM 811 O O . LEU A 1 106 ? -10.734 -2.816 8.094 1 98.81 106 LEU A O 1
ATOM 815 N N . GLY A 1 107 ? -9.945 -4.867 8.734 1 98.81 107 GLY A N 1
ATOM 816 C CA . GLY A 1 107 ? -11.297 -5.406 8.797 1 98.81 107 GLY A CA 1
ATOM 817 C C . GLY A 1 107 ? -12.164 -4.711 9.828 1 98.81 107 GLY A C 1
ATOM 818 O O . GLY A 1 107 ? -13.328 -4.414 9.57 1 98.81 107 GLY A O 1
ATOM 819 N N . ALA A 1 108 ? -11.594 -4.453 11 1 98.69 108 ALA A N 1
ATOM 820 C CA . ALA A 1 108 ? -12.312 -3.732 12.047 1 98.69 108 ALA A CA 1
ATOM 821 C C . ALA A 1 108 ? -12.711 -2.334 11.578 1 98.69 108 ALA A C 1
ATOM 823 O O . ALA A 1 108 ? -13.781 -1.837 11.922 1 98.69 108 ALA A O 1
ATOM 824 N N . SER A 1 109 ? -11.828 -1.674 10.836 1 98.75 109 SER A N 1
ATOM 825 C CA . SER A 1 109 ? -12.117 -0.351 10.289 1 98.75 109 SER A CA 1
ATOM 826 C C . SER A 1 109 ? -13.281 -0.4 9.305 1 98.75 109 SER A C 1
ATOM 828 O O . SER A 1 109 ? -14.148 0.475 9.32 1 98.75 109 SER A O 1
ATOM 830 N N . VAL A 1 110 ? -13.258 -1.415 8.43 1 98.69 110 VAL A N 1
ATOM 831 C CA . VAL A 1 110 ? -14.328 -1.618 7.465 1 98.69 110 VAL A CA 1
ATOM 832 C C . VAL A 1 110 ? -15.656 -1.822 8.195 1 98.69 110 VAL A C 1
ATOM 834 O O . VAL A 1 110 ? -16.656 -1.203 7.848 1 98.69 110 VAL A O 1
ATOM 837 N N . TYR A 1 111 ? -15.648 -2.621 9.242 1 98.62 111 TYR A N 1
ATOM 838 C CA . TYR A 1 111 ? -16.828 -2.867 10.062 1 98.62 111 TYR A CA 1
ATOM 839 C C . TYR A 1 111 ? -17.312 -1.579 10.719 1 98.62 111 TYR A C 1
ATOM 841 O O . TYR A 1 111 ? -18.516 -1.292 10.719 1 98.62 111 TYR A O 1
ATOM 849 N N . ARG A 1 112 ? -16.375 -0.824 11.273 1 97.88 112 ARG A N 1
ATOM 850 C CA . ARG A 1 112 ? -16.719 0.419 11.969 1 97.88 112 ARG A CA 1
ATOM 851 C C . ARG A 1 112 ? -17.391 1.408 11.023 1 97.88 112 ARG A C 1
ATOM 853 O O . ARG A 1 112 ? -18.25 2.178 11.438 1 97.88 112 ARG A O 1
ATOM 860 N N . ALA A 1 113 ? -17 1.36 9.758 1 97.88 113 ALA A N 1
ATOM 861 C CA . ALA A 1 113 ? -17.547 2.271 8.75 1 97.88 113 ALA A CA 1
ATOM 862 C C . ALA A 1 113 ? -18.969 1.873 8.367 1 97.88 113 ALA A C 1
ATOM 864 O O . ALA A 1 113 ? -19.641 2.592 7.621 1 97.88 113 ALA A O 1
ATOM 865 N N . GLY A 1 114 ? -19.438 0.675 8.805 1 97.69 114 GLY A N 1
ATOM 866 C CA . GLY A 1 114 ? -20.812 0.261 8.586 1 97.69 114 GLY A CA 1
ATOM 867 C C . GLY A 1 114 ? -20.953 -0.847 7.559 1 97.69 114 GLY A C 1
ATOM 868 O O . GLY A 1 114 ? -22.062 -1.337 7.309 1 97.69 114 GLY A O 1
ATOM 869 N N . PHE A 1 115 ? -19.828 -1.275 6.973 1 98.44 115 PHE A N 1
ATOM 870 C CA . PHE A 1 115 ? -19.875 -2.357 5.996 1 98.44 115 PHE A CA 1
ATOM 871 C C . PHE A 1 115 ? -19.953 -3.711 6.691 1 98.44 115 PHE A C 1
ATOM 873 O O . PHE A 1 115 ? -19.5 -3.855 7.828 1 98.44 115 PHE A O 1
ATOM 880 N N . ARG A 1 116 ? -20.484 -4.707 5.953 1 98.38 116 ARG A N 1
ATOM 881 C CA . ARG A 1 116 ? -20.688 -6.008 6.582 1 98.38 116 ARG A CA 1
ATOM 882 C C . ARG A 1 116 ? -20.203 -7.133 5.668 1 98.38 116 ARG A C 1
ATOM 884 O O . ARG A 1 116 ? -20.375 -8.312 5.98 1 98.38 116 ARG A O 1
ATOM 891 N N . LYS A 1 117 ? -19.578 -6.828 4.504 1 98.75 117 LYS A N 1
ATOM 892 C CA . LYS A 1 117 ? -18.984 -7.816 3.607 1 98.75 117 LYS A CA 1
ATOM 893 C C . LYS A 1 117 ? -17.562 -7.406 3.205 1 98.75 117 LYS A C 1
ATOM 895 O O . LYS A 1 117 ? -17.375 -6.379 2.549 1 98.75 117 LYS A O 1
ATOM 900 N N . LEU A 1 118 ? -16.641 -8.172 3.631 1 98.94 118 LEU A N 1
ATOM 901 C CA . LEU A 1 118 ? -15.234 -7.961 3.336 1 98.94 118 LEU A CA 1
ATOM 902 C C . LEU A 1 118 ? -14.641 -9.172 2.623 1 98.94 118 LEU A C 1
ATOM 904 O O . LEU A 1 118 ? -14.719 -10.297 3.131 1 98.94 118 LEU A O 1
ATOM 908 N N . ALA A 1 119 ? -14.141 -8.961 1.448 1 98.94 119 ALA A N 1
ATOM 909 C CA . ALA A 1 119 ? -13.398 -10 0.748 1 98.94 119 ALA A CA 1
ATOM 910 C C . ALA A 1 119 ? -11.898 -9.734 0.797 1 98.94 119 ALA A C 1
ATOM 912 O O . ALA A 1 119 ? -11.422 -8.734 0.246 1 98.94 119 ALA A O 1
ATOM 913 N N . ILE A 1 120 ? -11.172 -10.578 1.476 1 98.94 120 ILE A N 1
ATOM 914 C CA . ILE A 1 120 ? -9.711 -10.586 1.39 1 98.94 120 ILE A CA 1
ATOM 915 C C . ILE A 1 120 ? -9.281 -11.297 0.11 1 98.94 120 ILE A C 1
ATOM 917 O O . ILE A 1 120 ? -9.555 -12.484 -0.071 1 98.94 120 ILE A O 1
ATOM 921 N N . VAL A 1 121 ? -8.633 -10.594 -0.785 1 98.94 121 VAL A N 1
ATOM 922 C CA . VAL A 1 121 ? -8.219 -11.156 -2.068 1 98.94 121 VAL A CA 1
ATOM 923 C C . VAL A 1 121 ? -6.703 -11.32 -2.096 1 98.94 121 VAL A C 1
ATOM 925 O O . VAL A 1 121 ? -5.98 -10.406 -2.488 1 98.94 121 VAL A O 1
ATOM 928 N N . ASN A 1 122 ? -6.281 -12.5 -1.791 1 98.94 122 ASN A N 1
ATOM 929 C CA . ASN A 1 122 ? -4.863 -12.836 -1.684 1 98.94 122 ASN A CA 1
ATOM 930 C C . ASN A 1 122 ? -4.293 -13.305 -3.02 1 98.94 122 ASN A C 1
ATOM 932 O O . ASN A 1 122 ? -4.898 -14.133 -3.701 1 98.94 122 ASN A O 1
ATOM 936 N N . SER A 1 123 ? -3.143 -12.781 -3.398 1 98.81 123 SER A N 1
ATOM 937 C CA . SER A 1 123 ? -2.527 -13.195 -4.656 1 98.81 123 SER A CA 1
ATOM 938 C C . SER A 1 123 ? -1.154 -13.82 -4.418 1 98.81 123 SER A C 1
ATOM 940 O O . SER A 1 123 ? -0.412 -14.078 -5.367 1 98.81 123 SER A O 1
ATOM 942 N N . HIS A 1 124 ? -0.813 -14.047 -3.201 1 98.56 124 HIS A N 1
ATOM 943 C CA . HIS A 1 124 ? 0.508 -14.539 -2.83 1 98.56 124 HIS A CA 1
ATOM 944 C C . HIS A 1 124 ? 0.411 -15.875 -2.105 1 98.56 124 HIS A C 1
ATOM 946 O O . HIS A 1 124 ? -0.376 -16.031 -1.167 1 98.56 124 HIS A O 1
ATOM 952 N N . GLY A 1 125 ? 1.181 -16.844 -2.48 1 97.12 125 GLY A N 1
ATOM 953 C CA . GLY A 1 125 ? 1.073 -18.219 -2.004 1 97.12 125 GLY A CA 1
ATOM 954 C C . GLY A 1 125 ? 1.605 -18.391 -0.596 1 97.12 125 GLY A C 1
ATOM 955 O O . GLY A 1 125 ? 1.311 -19.406 0.058 1 97.12 125 GLY A O 1
ATOM 956 N N . GLY A 1 126 ? 2.365 -17.484 -0.052 1 97.19 126 GLY A N 1
ATOM 957 C CA . GLY A 1 126 ? 3.047 -17.672 1.221 1 97.19 126 GLY A CA 1
ATOM 958 C C . GLY A 1 126 ? 2.205 -17.25 2.41 1 97.19 126 GLY A C 1
ATOM 959 O O . GLY A 1 126 ? 2.664 -17.312 3.553 1 97.19 126 GLY A O 1
ATOM 960 N N . GLN A 1 127 ? 0.87 -16.906 2.127 1 98.31 127 GLN A N 1
ATOM 961 C CA . GLN A 1 127 ? 0.168 -16.312 3.26 1 98.31 127 GLN A CA 1
ATOM 962 C C . GLN A 1 127 ? -1.304 -16.719 3.27 1 98.31 127 GLN A C 1
ATOM 964 O O . GLN A 1 127 ? -2.125 -16.078 3.93 1 98.31 127 GLN A O 1
ATOM 969 N N . PRO A 1 128 ? -1.81 -17.75 2.523 1 97.81 128 PRO A N 1
ATOM 970 C CA . PRO A 1 128 ? -3.232 -18.094 2.596 1 97.81 128 PRO A CA 1
ATOM 971 C C . PRO A 1 128 ? -3.689 -18.422 4.016 1 97.81 128 PRO A C 1
ATOM 973 O O . PRO A 1 128 ? -4.824 -18.125 4.391 1 97.81 128 PRO A O 1
ATOM 976 N N . GLU A 1 129 ? -2.82 -19.078 4.797 1 97.81 129 GLU A N 1
ATOM 977 C CA . GLU A 1 129 ? -3.174 -19.469 6.16 1 97.81 129 GLU A CA 1
ATOM 978 C C . GLU A 1 129 ? -3.436 -18.25 7.035 1 97.81 129 GLU A C 1
ATOM 980 O O . GLU A 1 129 ? -4.344 -18.25 7.867 1 97.81 129 GLU A O 1
ATOM 985 N N . VAL A 1 130 ? -2.621 -17.188 6.84 1 98.81 130 VAL A N 1
ATOM 986 C CA . VAL A 1 130 ? -2.801 -15.953 7.598 1 98.81 130 VAL A CA 1
ATOM 987 C C . VAL A 1 130 ? -4.16 -15.336 7.273 1 98.81 130 VAL A C 1
ATOM 989 O O . VAL A 1 130 ? -4.863 -14.859 8.172 1 98.81 130 VAL A O 1
ATOM 992 N N . MET A 1 131 ? -4.559 -15.352 6.008 1 98.81 131 MET A N 1
ATOM 993 C CA . MET A 1 131 ? -5.832 -14.789 5.574 1 98.81 131 MET A CA 1
ATOM 994 C C . MET A 1 131 ? -7 -15.57 6.16 1 98.81 131 MET A C 1
ATOM 996 O O . MET A 1 131 ? -7.992 -14.984 6.594 1 98.81 131 MET A O 1
ATOM 1000 N N . ALA A 1 132 ? -6.844 -16.906 6.137 1 98.62 132 ALA A N 1
ATOM 1001 C CA . ALA A 1 132 ? -7.902 -17.75 6.672 1 98.62 132 ALA A CA 1
ATOM 1002 C C . ALA A 1 132 ? -8.109 -17.5 8.164 1 98.62 132 ALA A C 1
ATOM 1004 O O . ALA A 1 132 ? -9.25 -17.422 8.633 1 98.62 132 ALA A O 1
ATOM 1005 N N . ILE A 1 133 ? -7.043 -17.391 8.898 1 98.81 133 ILE A N 1
ATOM 1006 C CA . ILE A 1 133 ? -7.125 -17.109 10.328 1 98.81 133 ILE A CA 1
ATOM 1007 C C . ILE A 1 133 ? -7.77 -15.734 10.547 1 98.81 133 ILE A C 1
ATOM 1009 O O . ILE A 1 133 ? -8.68 -15.594 11.367 1 98.81 133 ILE A O 1
ATOM 1013 N N . ALA A 1 134 ? -7.328 -14.719 9.789 1 98.81 134 ALA A N 1
ATOM 1014 C CA . ALA A 1 134 ? -7.895 -13.375 9.914 1 98.81 134 ALA A CA 1
ATOM 1015 C C . ALA A 1 134 ? -9.398 -13.383 9.656 1 98.81 134 ALA A C 1
ATOM 1017 O O . ALA A 1 134 ? -10.164 -12.742 10.375 1 98.81 134 ALA A O 1
ATOM 1018 N N . ALA A 1 135 ? -9.781 -14.117 8.641 1 98.62 135 ALA A N 1
ATOM 1019 C CA . ALA A 1 135 ? -11.188 -14.156 8.258 1 98.62 135 ALA A CA 1
ATOM 1020 C C . ALA A 1 135 ? -12.055 -14.711 9.383 1 98.62 135 ALA A C 1
ATOM 1022 O O . ALA A 1 135 ? -13.07 -14.117 9.75 1 98.62 135 ALA A O 1
ATOM 1023 N N . ARG A 1 136 ? -11.688 -15.812 9.953 1 98.19 136 ARG A N 1
ATOM 1024 C CA . ARG A 1 136 ? -12.453 -16.422 11.031 1 98.19 136 ARG A CA 1
ATOM 1025 C C . ARG A 1 136 ? -12.438 -15.547 12.273 1 98.19 136 ARG A C 1
ATOM 1027 O O . ARG A 1 136 ? -13.477 -15.359 12.922 1 98.19 136 ARG A O 1
ATOM 1034 N N . ASP A 1 137 ? -11.25 -15.023 12.609 1 98.56 137 ASP A N 1
ATOM 1035 C CA . ASP A 1 137 ? -11.141 -14.18 13.797 1 98.56 137 ASP A CA 1
ATOM 1036 C C . ASP A 1 137 ? -11.977 -12.906 13.648 1 98.56 137 ASP A C 1
ATOM 1038 O O . ASP A 1 137 ? -12.586 -12.453 14.617 1 98.56 137 ASP A O 1
ATOM 1042 N N . LEU A 1 138 ? -11.984 -12.312 12.469 1 98.62 138 LEU A N 1
ATOM 1043 C CA . LEU A 1 138 ? -12.812 -11.148 12.203 1 98.62 138 LEU A CA 1
ATOM 1044 C C . LEU A 1 138 ? -14.297 -11.484 12.344 1 98.62 138 LEU A C 1
ATOM 1046 O O . LEU A 1 138 ? -15.062 -10.711 12.914 1 98.62 138 LEU A O 1
ATOM 1050 N N . ARG A 1 139 ? -14.641 -12.633 11.828 1 97.25 139 ARG A N 1
ATOM 1051 C CA . ARG A 1 139 ? -16.016 -13.094 11.945 1 97.25 139 ARG A CA 1
ATOM 1052 C C . ARG A 1 139 ? -16.438 -13.219 13.406 1 97.25 139 ARG A C 1
ATOM 1054 O O . ARG A 1 139 ? -17.562 -12.891 13.766 1 97.25 139 ARG A O 1
ATOM 1061 N N . ILE A 1 140 ? -15.57 -13.703 14.258 1 97.06 140 ILE A N 1
ATOM 1062 C CA . ILE A 1 140 ? -15.836 -13.891 15.68 1 97.06 140 ILE A CA 1
ATOM 1063 C C . ILE A 1 140 ? -15.852 -12.531 16.391 1 97.06 140 ILE A C 1
ATOM 1065 O O . ILE A 1 140 ? -16.75 -12.258 17.188 1 97.06 140 ILE A O 1
ATOM 1069 N N . ALA A 1 141 ? -14.922 -11.68 16.031 1 97.44 141 ALA A N 1
ATOM 1070 C CA . ALA A 1 141 ? -14.727 -10.414 16.734 1 97.44 141 ALA A CA 1
ATOM 1071 C C . ALA A 1 141 ? -15.82 -9.414 16.375 1 97.44 141 ALA A C 1
ATOM 1073 O O . ALA A 1 141 ? -16.203 -8.578 17.203 1 97.44 141 ALA A O 1
ATOM 1074 N N . GLN A 1 142 ? -16.25 -9.438 15.164 1 95.12 142 GLN A N 1
ATOM 1075 C CA . GLN A 1 142 ? -17.203 -8.453 14.664 1 95.12 142 GLN A CA 1
ATOM 1076 C C . GLN A 1 142 ? -18.516 -9.125 14.266 1 95.12 142 GLN A C 1
ATOM 1078 O O . GLN A 1 142 ? -18.625 -9.695 13.18 1 95.12 142 GLN A O 1
ATOM 1083 N N . ALA A 1 143 ? -19.484 -8.883 15.094 1 89 143 ALA A N 1
ATOM 1084 C CA . ALA A 1 143 ? -20.797 -9.477 14.836 1 89 143 ALA A CA 1
ATOM 1085 C C . ALA A 1 143 ? -21.406 -8.93 13.555 1 89 143 ALA A C 1
ATOM 1087 O O . ALA A 1 143 ? -21.469 -7.711 13.359 1 89 143 ALA A O 1
ATOM 1088 N N . GLY A 1 144 ? -21.703 -9.844 12.602 1 92.38 144 GLY A N 1
ATOM 1089 C CA . GLY A 1 144 ? -22.406 -9.43 11.398 1 92.38 144 GLY A CA 1
ATOM 1090 C C . GLY A 1 144 ? -21.469 -9.227 10.219 1 92.38 144 GLY A C 1
ATOM 1091 O O . GLY A 1 144 ? -21.938 -9.016 9.094 1 92.38 144 GLY A O 1
ATOM 1092 N N . LEU A 1 145 ? -20.172 -9.258 10.531 1 97.44 145 LEU A N 1
ATOM 1093 C CA . LEU A 1 145 ? -19.234 -9.117 9.414 1 97.44 145 LEU A CA 1
ATOM 1094 C C . LEU A 1 145 ? -19 -10.453 8.719 1 97.44 145 LEU A C 1
ATOM 1096 O O . LEU A 1 145 ? -18.562 -11.414 9.344 1 97.44 145 LEU A O 1
ATOM 1100 N N . THR A 1 146 ? -19.391 -10.539 7.484 1 98.19 146 THR A N 1
ATOM 1101 C CA . THR A 1 146 ? -19.047 -11.672 6.641 1 98.19 146 THR A CA 1
ATOM 1102 C C . THR A 1 146 ? -17.688 -11.453 5.961 1 98.19 146 THR A C 1
ATOM 1104 O O . THR A 1 146 ? -17.5 -10.445 5.277 1 98.19 146 THR A O 1
ATOM 1107 N N . VAL A 1 147 ? -16.797 -12.344 6.172 1 98.75 147 VAL A N 1
ATOM 1108 C CA . VAL A 1 147 ? -15.453 -12.219 5.602 1 98.75 147 VAL A CA 1
ATOM 1109 C C . VAL A 1 147 ? -15.188 -13.375 4.645 1 98.75 147 VAL A C 1
ATOM 1111 O O . VAL A 1 147 ? -15.375 -14.539 5.004 1 98.75 147 VAL A O 1
ATOM 1114 N N . PHE A 1 148 ? -14.836 -13.055 3.424 1 98.69 148 PHE A N 1
ATOM 1115 C CA . PHE A 1 148 ? -14.445 -14.031 2.416 1 98.69 148 PHE A CA 1
ATOM 1116 C C . PHE A 1 148 ? -12.93 -14.109 2.289 1 98.69 148 PHE A C 1
ATOM 1118 O O . PHE A 1 148 ? -12.281 -13.125 1.913 1 98.69 148 PHE A O 1
ATOM 1125 N N . SER A 1 149 ? -12.336 -15.156 2.74 1 98.69 149 SER A N 1
ATOM 1126 C CA . SER A 1 149 ? -10.922 -15.414 2.482 1 98.69 149 SER A CA 1
ATOM 1127 C C . SER A 1 149 ? -10.719 -16.094 1.13 1 98.69 149 SER A C 1
ATOM 1129 O O . SER A 1 149 ? -11.094 -17.25 0.95 1 98.69 149 SER A O 1
ATOM 1131 N N . THR A 1 150 ? -10.148 -15.383 0.197 1 98.62 150 THR A N 1
ATOM 1132 C CA . THR A 1 150 ? -10.055 -15.906 -1.161 1 98.62 150 THR A CA 1
ATOM 1133 C C . THR A 1 150 ? -8.609 -15.891 -1.646 1 98.62 150 THR A C 1
ATOM 1135 O O . THR A 1 150 ? -7.77 -15.18 -1.084 1 98.62 150 THR A O 1
ATOM 1138 N N . PHE A 1 151 ? -8.352 -16.766 -2.559 1 98.56 151 PHE A N 1
ATOM 1139 C CA . PHE A 1 151 ? -7.125 -16.766 -3.352 1 98.56 151 PHE A CA 1
ATOM 1140 C C . PHE A 1 151 ? -7.422 -16.375 -4.797 1 98.56 151 PHE A C 1
ATOM 1142 O O . PHE A 1 151 ? -8.281 -16.984 -5.441 1 98.56 151 PHE A O 1
ATOM 1149 N N . LEU A 1 152 ? -6.766 -15.414 -5.273 1 98.75 152 LEU A N 1
ATOM 1150 C CA . LEU A 1 152 ? -7.078 -14.781 -6.555 1 98.75 152 LEU A CA 1
ATOM 1151 C C . LEU A 1 152 ? -7.184 -15.82 -7.664 1 98.75 152 LEU A C 1
ATOM 1153 O O . LEU A 1 152 ? -8.062 -15.734 -8.523 1 98.75 152 LEU A O 1
ATOM 1157 N N . TRP A 1 153 ? -6.312 -16.844 -7.652 1 97.94 153 TRP A N 1
ATOM 1158 C CA . TRP A 1 153 ? -6.148 -17.812 -8.719 1 97.94 153 TRP A CA 1
ATOM 1159 C C . TRP A 1 153 ? -7.16 -18.953 -8.586 1 97.94 153 TRP A C 1
ATOM 1161 O O . TRP A 1 153 ? -7.289 -19.781 -9.477 1 97.94 153 TRP A O 1
ATOM 1171 N N . ALA A 1 154 ? -7.855 -18.984 -7.465 1 97.75 154 ALA A N 1
ATOM 1172 C CA . ALA A 1 154 ? -8.672 -20.156 -7.145 1 97.75 154 ALA A CA 1
ATOM 1173 C C . ALA A 1 154 ? -9.992 -20.141 -7.906 1 97.75 154 ALA A C 1
ATOM 1175 O O . ALA A 1 154 ? -10.727 -21.125 -7.91 1 97.75 154 ALA A O 1
ATOM 1176 N N . VAL A 1 155 ? -10.32 -19.078 -8.625 1 98.5 155 VAL A N 1
ATOM 1177 C CA . VAL A 1 155 ? -11.531 -19 -9.438 1 98.5 155 VAL A CA 1
ATOM 1178 C C . VAL A 1 155 ? -11.352 -19.781 -10.734 1 98.5 155 VAL A C 1
ATOM 1180 O O . VAL A 1 155 ? -10.219 -20 -11.18 1 98.5 155 VAL A O 1
ATOM 1183 N N . PRO A 1 156 ? -12.484 -20.25 -11.297 1 98.25 156 PRO A N 1
ATOM 1184 C CA . PRO A 1 156 ? -12.359 -20.844 -12.633 1 98.25 156 PRO A CA 1
ATOM 1185 C C . PRO A 1 156 ? -11.609 -19.938 -13.609 1 98.25 156 PRO A C 1
ATOM 1187 O O . PRO A 1 156 ? -11.883 -18.734 -13.664 1 98.25 156 PRO A O 1
ATOM 1190 N N . ASN A 1 157 ? -10.617 -20.484 -14.273 1 97.88 157 ASN A N 1
ATOM 1191 C CA . ASN A 1 157 ? -9.859 -19.75 -15.289 1 97.88 157 ASN A CA 1
ATOM 1192 C C . ASN A 1 157 ? -9.297 -20.703 -16.344 1 97.88 157 ASN A C 1
ATOM 1194 O O . ASN A 1 157 ? -9.586 -21.891 -16.344 1 97.88 157 ASN A O 1
ATOM 1198 N N . ARG A 1 158 ? -8.57 -20.219 -17.266 1 98.19 158 ARG A N 1
ATOM 1199 C CA . ARG A 1 158 ? -8.18 -20.984 -18.438 1 98.19 158 ARG A CA 1
ATOM 1200 C C . ARG A 1 158 ? -6.801 -21.609 -18.25 1 98.19 158 ARG A C 1
ATOM 1202 O O . ARG A 1 158 ? -6.172 -22.047 -19.219 1 98.19 158 ARG A O 1
ATOM 1209 N N . ARG A 1 159 ? -6.285 -21.609 -17.078 1 97.12 159 ARG A N 1
ATOM 1210 C CA . ARG A 1 159 ? -4.965 -22.172 -16.797 1 97.12 159 ARG A CA 1
ATOM 1211 C C . ARG A 1 159 ? -4.875 -23.609 -17.297 1 97.12 159 ARG A C 1
ATOM 1213 O O . ARG A 1 159 ? -3.869 -24.016 -17.891 1 97.12 159 ARG A O 1
ATOM 1220 N N . GLN A 1 160 ? -5.926 -24.422 -17.094 1 96.25 160 GLN A N 1
ATOM 1221 C CA . GLN A 1 160 ? -5.953 -25.828 -17.469 1 96.25 160 GLN A CA 1
ATOM 1222 C C . GLN A 1 160 ? -5.801 -26 -18.969 1 96.25 160 GLN A C 1
ATOM 1224 O O . GLN A 1 160 ? -5.188 -26.969 -19.422 1 96.25 160 GLN A O 1
ATOM 1229 N N . ASP A 1 161 ? -6.289 -25.062 -19.719 1 97.81 161 ASP A N 1
ATOM 1230 C CA . ASP A 1 161 ? -6.266 -25.141 -21.172 1 97.81 161 ASP A CA 1
ATOM 1231 C C . ASP A 1 161 ? -4.934 -24.641 -21.734 1 97.81 161 ASP A C 1
ATOM 1233 O O . ASP A 1 161 ? -4.504 -25.062 -22.812 1 97.81 161 ASP A O 1
ATOM 1237 N N . LEU A 1 162 ? -4.293 -23.812 -21 1 98.38 162 LEU A N 1
ATOM 1238 C CA . LEU A 1 162 ? -3.209 -23.031 -21.594 1 98.38 162 LEU A CA 1
ATOM 1239 C C . LEU A 1 162 ? -1.853 -23.641 -21.219 1 98.38 162 LEU A C 1
ATOM 1241 O O . LEU A 1 162 ? -0.841 -23.312 -21.859 1 98.38 162 LEU A O 1
ATOM 1245 N N . PHE A 1 163 ? -1.827 -24.516 -20.203 1 98.38 163 PHE A N 1
ATOM 1246 C CA . PHE A 1 163 ? -0.536 -25 -19.734 1 98.38 163 PHE A CA 1
ATOM 1247 C C . PHE A 1 163 ? -0.57 -26.516 -19.562 1 98.38 163 PHE A C 1
ATOM 1249 O O . PHE A 1 163 ? -1.595 -27.078 -19.156 1 98.38 163 PHE A O 1
ATOM 1256 N N . PRO A 1 164 ? 0.517 -27.219 -19.812 1 98.12 164 PRO A N 1
ATOM 1257 C CA . PRO A 1 164 ? 0.563 -28.672 -19.625 1 98.12 164 PRO A CA 1
ATOM 1258 C C . PRO A 1 164 ? 0.486 -29.078 -18.156 1 98.12 164 PRO A C 1
ATOM 1260 O O . PRO A 1 164 ? 0.719 -28.25 -17.266 1 98.12 164 PRO A O 1
ATOM 1263 N N . GLU A 1 165 ? 0.23 -30.297 -17.906 1 96.56 165 GLU A N 1
ATOM 1264 C CA . GLU A 1 165 ? 0.003 -30.859 -16.578 1 96.56 165 GLU A CA 1
ATOM 1265 C C . GLU A 1 165 ? 1.204 -30.625 -15.664 1 96.56 165 GLU A C 1
ATOM 1267 O O . GLU A 1 165 ? 1.042 -30.297 -14.484 1 96.56 165 GLU A O 1
ATOM 1272 N N . ARG A 1 166 ? 2.352 -30.828 -16.188 1 95.81 166 ARG A N 1
ATOM 1273 C CA . ARG A 1 166 ? 3.557 -30.656 -15.383 1 95.81 166 ARG A CA 1
ATOM 1274 C C . ARG A 1 166 ? 3.627 -29.25 -14.789 1 95.81 166 ARG A C 1
ATOM 1276 O O . ARG A 1 166 ? 3.998 -29.062 -13.625 1 95.81 166 ARG A O 1
ATOM 1283 N N . GLU A 1 167 ? 3.32 -28.219 -15.602 1 97.38 167 GLU A N 1
ATOM 1284 C CA . GLU A 1 167 ? 3.322 -26.844 -15.141 1 97.38 167 GLU A CA 1
ATOM 1285 C C . GLU A 1 167 ? 2.174 -26.578 -14.172 1 97.38 167 GLU A C 1
ATOM 1287 O O . GLU A 1 167 ? 2.348 -25.891 -13.172 1 97.38 167 GLU A O 1
ATOM 1292 N N . ARG A 1 168 ? 1.023 -27.141 -14.438 1 95.19 168 ARG A N 1
ATOM 1293 C CA . ARG A 1 168 ? -0.144 -26.938 -13.586 1 95.19 168 ARG A CA 1
ATOM 1294 C C . ARG A 1 168 ? 0.091 -27.5 -12.188 1 95.19 168 ARG A C 1
ATOM 1296 O O . ARG A 1 168 ? -0.329 -26.891 -11.195 1 95.19 168 ARG A O 1
ATOM 1303 N N . LEU A 1 169 ? 0.782 -28.578 -12.109 1 90.88 169 LEU A N 1
ATOM 1304 C CA . LEU A 1 169 ? 0.983 -29.25 -10.828 1 90.88 169 LEU A CA 1
ATOM 1305 C C . LEU A 1 169 ? 2.279 -28.797 -10.172 1 90.88 169 LEU A C 1
ATOM 1307 O O . LEU A 1 169 ? 2.359 -28.703 -8.945 1 90.88 169 LEU A O 1
ATOM 1311 N N . GLY A 1 170 ? 3.275 -28.484 -11.023 1 92.62 170 GLY A N 1
ATOM 1312 C CA . GLY A 1 170 ? 4.598 -28.234 -10.477 1 92.62 170 GLY A CA 1
ATOM 1313 C C . GLY A 1 170 ? 5.008 -26.766 -10.562 1 92.62 170 GLY A C 1
ATOM 1314 O O . GLY A 1 170 ? 5.996 -26.359 -9.953 1 92.62 170 GLY A O 1
ATOM 1315 N N . GLY A 1 171 ? 4.285 -25.969 -11.375 1 95.25 171 GLY A N 1
ATOM 1316 C CA . GLY A 1 171 ? 4.57 -24.547 -11.5 1 95.25 171 GLY A CA 1
ATOM 1317 C C . GLY A 1 171 ? 3.982 -23.719 -10.375 1 95.25 171 GLY A C 1
ATOM 1318 O O . GLY A 1 171 ? 2.861 -23.219 -10.484 1 95.25 171 GLY A O 1
ATOM 1319 N N . LEU A 1 172 ? 4.801 -23.422 -9.328 1 94.75 172 LEU A N 1
ATOM 1320 C CA . LEU A 1 172 ? 4.301 -22.828 -8.094 1 94.75 172 LEU A CA 1
ATOM 1321 C C . LEU A 1 172 ? 4.703 -21.359 -7.996 1 94.75 172 LEU A C 1
ATOM 1323 O O . LEU A 1 172 ? 4.086 -20.594 -7.254 1 94.75 172 LEU A O 1
ATOM 1327 N N . HIS A 1 173 ? 5.691 -20.984 -8.703 1 98.25 173 HIS A N 1
ATOM 1328 C CA . HIS A 1 173 ? 6.266 -19.656 -8.477 1 98.25 173 HIS A CA 1
ATOM 1329 C C . HIS A 1 173 ? 7.102 -19.203 -9.672 1 98.25 173 HIS A C 1
ATOM 1331 O O . HIS A 1 173 ? 8.055 -19.891 -10.055 1 98.25 173 HIS A O 1
ATOM 1337 N N . ALA A 1 174 ? 6.734 -18.047 -10.25 1 98.69 174 ALA A N 1
ATOM 1338 C CA . ALA A 1 174 ? 7.484 -17.422 -11.344 1 98.69 174 ALA A CA 1
ATOM 1339 C C . ALA A 1 174 ? 7.512 -18.328 -12.57 1 98.69 174 ALA A C 1
ATOM 1341 O O . ALA A 1 174 ? 8.477 -18.312 -13.336 1 98.69 174 ALA A O 1
ATOM 1342 N N . GLY A 1 175 ? 6.57 -19.219 -12.711 1 98.56 175 GLY A N 1
ATOM 1343 C CA . GLY A 1 175 ? 6.516 -20.141 -13.844 1 98.56 175 GLY A CA 1
ATOM 1344 C C . GLY A 1 175 ? 5.793 -19.547 -15.047 1 98.56 175 GLY A C 1
ATOM 1345 O O . GLY A 1 175 ? 5.863 -18.344 -15.289 1 98.56 175 GLY A O 1
ATOM 1346 N N . GLY A 1 176 ? 5.199 -20.438 -15.844 1 98.75 176 GLY A N 1
ATOM 1347 C CA . GLY A 1 176 ? 4.586 -20.031 -17.109 1 98.75 176 GLY A CA 1
ATOM 1348 C C . GLY A 1 176 ? 3.408 -19.094 -16.922 1 98.75 176 GLY A C 1
ATOM 1349 O O . GLY A 1 176 ? 3.25 -18.141 -17.672 1 98.75 176 GLY A O 1
ATOM 1350 N N . ASP A 1 177 ? 2.545 -19.328 -15.945 1 98.5 177 ASP A N 1
ATOM 1351 C CA . ASP A 1 177 ? 1.332 -18.547 -15.773 1 98.5 177 ASP A CA 1
ATOM 1352 C C . ASP A 1 177 ? 1.664 -17.125 -15.328 1 98.5 177 ASP A C 1
ATOM 1354 O O . ASP A 1 177 ? 1.225 -16.156 -15.953 1 98.5 177 ASP A O 1
ATOM 1358 N N . GLU A 1 178 ? 2.514 -17 -14.258 1 98.88 178 GLU A N 1
ATOM 1359 C CA . GLU A 1 178 ? 2.863 -15.672 -13.773 1 98.88 178 GLU A CA 1
ATOM 1360 C C . GLU A 1 178 ? 3.654 -14.891 -14.82 1 98.88 178 GLU A C 1
ATOM 1362 O O . GLU A 1 178 ? 3.426 -13.695 -15.016 1 98.88 178 GLU A O 1
ATOM 1367 N N . THR A 1 179 ? 4.547 -15.578 -15.461 1 98.94 179 THR A N 1
ATOM 1368 C CA . THR A 1 179 ? 5.32 -14.938 -16.516 1 98.94 179 THR A CA 1
ATOM 1369 C C . THR A 1 179 ? 4.402 -14.453 -17.641 1 98.94 179 THR A C 1
ATOM 1371 O O . THR A 1 179 ? 4.562 -13.336 -18.141 1 98.94 179 THR A O 1
ATOM 1374 N N . SER A 1 180 ? 3.449 -15.234 -18.031 1 98.94 180 SER A N 1
ATOM 1375 C CA . SER A 1 180 ? 2.502 -14.852 -19.078 1 98.94 180 SER A CA 1
ATOM 1376 C C . SER A 1 180 ? 1.707 -13.617 -18.672 1 98.94 180 SER A C 1
ATOM 1378 O O . SER A 1 180 ? 1.569 -12.672 -19.453 1 98.94 180 SER A O 1
ATOM 1380 N N . VAL A 1 181 ? 1.22 -13.648 -17.453 1 98.88 181 VAL A N 1
ATOM 1381 C CA 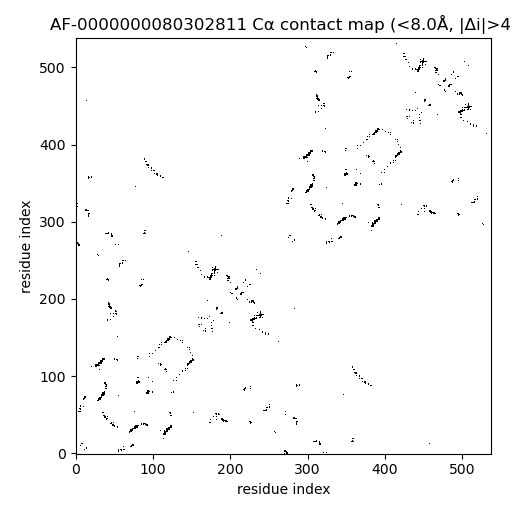. VAL A 1 181 ? 0.407 -12.539 -16.969 1 98.88 181 VAL A CA 1
ATOM 1382 C C . VAL A 1 181 ? 1.237 -11.258 -16.953 1 98.88 181 VAL A C 1
ATOM 1384 O O . VAL A 1 181 ? 0.758 -10.195 -17.359 1 98.88 181 VAL A O 1
ATOM 1387 N N . LEU A 1 18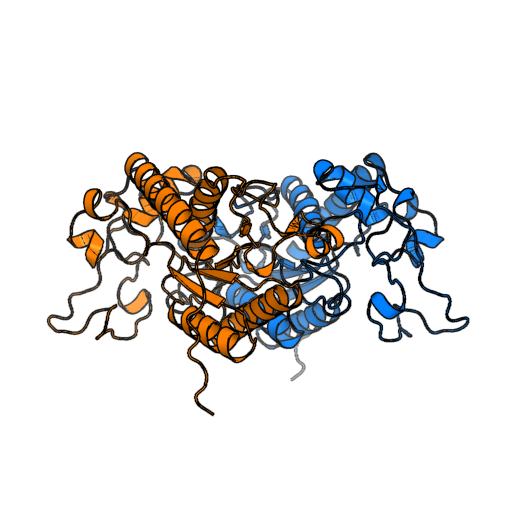2 ? 2.492 -11.328 -16.547 1 98.94 182 LEU A N 1
ATOM 1388 C CA . LEU A 1 182 ? 3.326 -10.133 -16.484 1 98.94 182 LEU A CA 1
ATOM 1389 C C . LEU A 1 182 ? 3.688 -9.656 -17.891 1 98.94 182 LEU A C 1
ATOM 1391 O O . LEU A 1 182 ? 3.82 -8.453 -18.125 1 98.94 182 LEU A O 1
ATOM 1395 N N . LEU A 1 183 ? 3.877 -10.602 -18.828 1 98.88 183 LEU A N 1
ATOM 1396 C CA . LEU A 1 183 ? 4.094 -10.211 -20.203 1 98.88 183 LEU A CA 1
ATOM 1397 C C . LEU A 1 183 ? 2.934 -9.367 -20.719 1 98.88 183 LEU A C 1
ATOM 1399 O O . LEU A 1 183 ? 3.129 -8.477 -21.547 1 98.88 183 LEU A O 1
ATOM 1403 N N . HIS A 1 184 ? 1.766 -9.656 -20.219 1 98.81 184 HIS A N 1
ATOM 1404 C CA . HIS A 1 184 ? 0.571 -8.922 -20.625 1 98.81 184 HIS A CA 1
ATOM 1405 C C . HIS A 1 184 ? 0.447 -7.605 -19.859 1 98.81 184 HIS A C 1
ATOM 1407 O O . HIS A 1 184 ? 0.188 -6.559 -20.453 1 98.81 184 HIS A O 1
ATOM 1413 N N . LEU A 1 185 ? 0.682 -7.594 -18.547 1 98.5 185 LEU A N 1
ATOM 1414 C CA . LEU A 1 185 ? 0.387 -6.453 -17.688 1 98.5 185 LEU A CA 1
ATOM 1415 C C . LEU A 1 185 ? 1.566 -5.488 -17.641 1 98.5 185 LEU A C 1
ATOM 1417 O O . LEU A 1 185 ? 1.375 -4.273 -17.547 1 98.5 185 LEU A O 1
ATOM 1421 N N . LEU A 1 186 ? 2.777 -6.062 -17.625 1 98.25 186 LEU A N 1
ATOM 1422 C CA . LEU A 1 186 ? 3.998 -5.281 -17.469 1 98.25 186 LEU A CA 1
ATOM 1423 C C . LEU A 1 186 ? 5.094 -5.789 -18.406 1 98.25 186 LEU A C 1
ATOM 1425 O O . LEU A 1 186 ? 6.184 -6.148 -17.953 1 98.25 186 LEU A O 1
ATOM 1429 N N . PRO A 1 187 ? 4.836 -5.719 -19.688 1 98.38 187 PRO A N 1
ATOM 1430 C CA . PRO A 1 187 ? 5.766 -6.348 -20.625 1 98.38 187 PRO A CA 1
ATOM 1431 C C . PRO A 1 187 ? 7.18 -5.777 -20.516 1 98.38 187 PRO A C 1
ATOM 1433 O O . PRO A 1 187 ? 8.156 -6.508 -20.703 1 98.38 187 PRO A O 1
ATOM 1436 N N . GLN A 1 188 ? 7.367 -4.539 -20.109 1 97.88 188 GLN A N 1
ATOM 1437 C CA . GLN A 1 188 ? 8.672 -3.895 -20.062 1 97.88 188 GLN A CA 1
ATOM 1438 C C . GLN A 1 188 ? 9.492 -4.387 -18.875 1 97.88 188 GLN A C 1
ATOM 1440 O O . GLN A 1 188 ? 10.695 -4.141 -18.797 1 97.88 188 GLN A O 1
ATOM 1445 N N . GLN A 1 189 ? 8.844 -5.094 -17.969 1 98.44 189 GLN A N 1
ATOM 1446 C CA . GLN A 1 189 ? 9.516 -5.516 -16.75 1 98.44 189 GLN A CA 1
ATOM 1447 C C . GLN A 1 189 ? 9.852 -7.004 -16.781 1 98.44 189 GLN A C 1
ATOM 1449 O O . GLN A 1 189 ? 10.281 -7.578 -15.781 1 98.44 189 GLN A O 1
ATOM 1454 N N . VAL A 1 190 ? 9.594 -7.652 -17.938 1 98.88 190 VAL A N 1
ATOM 1455 C CA . VAL A 1 190 ? 9.891 -9.07 -18.078 1 98.88 190 VAL A CA 1
ATOM 1456 C C . VAL A 1 190 ? 11.188 -9.25 -18.875 1 98.88 190 VAL A C 1
ATOM 1458 O O . VAL A 1 190 ? 11.305 -8.75 -20 1 98.88 190 VAL A O 1
ATOM 1461 N N . LYS A 1 191 ? 12.164 -9.914 -18.25 1 98.5 191 LYS A N 1
ATOM 1462 C CA . LYS A 1 191 ? 13.461 -10.203 -18.875 1 98.5 191 LYS A CA 1
ATOM 1463 C C . LYS A 1 191 ? 13.609 -11.688 -19.188 1 98.5 191 LYS A C 1
ATOM 1465 O O . LYS A 1 191 ? 14.438 -12.375 -18.578 1 98.5 191 LYS A O 1
ATOM 1470 N N . LEU A 1 192 ? 12.938 -12.117 -20.219 1 98.06 192 LEU A N 1
ATOM 1471 C CA . LEU A 1 192 ? 12.82 -13.547 -20.516 1 98.06 192 LEU A CA 1
ATOM 1472 C C . LEU A 1 192 ? 14.195 -14.148 -20.797 1 98.06 192 LEU A C 1
ATOM 1474 O O . LEU A 1 192 ? 14.406 -15.344 -20.562 1 98.06 192 LEU A O 1
ATOM 1478 N N . GLU A 1 193 ? 15.125 -13.312 -21.234 1 98.12 193 GLU A N 1
ATOM 1479 C CA . GLU A 1 193 ? 16.469 -13.789 -21.531 1 98.12 193 GLU A CA 1
ATOM 1480 C C . GLU A 1 193 ? 17.188 -14.266 -20.266 1 98.12 193 GLU A C 1
ATOM 1482 O O . GLU A 1 193 ? 18.188 -14.977 -20.344 1 98.12 193 GLU A O 1
ATOM 1487 N N . ARG A 1 194 ? 16.656 -13.938 -19.078 1 98.62 194 ARG A N 1
ATOM 1488 C CA . ARG A 1 194 ? 17.266 -14.328 -17.812 1 98.62 194 ARG A CA 1
ATOM 1489 C C . ARG A 1 194 ? 16.5 -15.477 -17.172 1 98.62 194 ARG A C 1
ATOM 1491 O O . ARG A 1 194 ? 16.797 -15.891 -16.047 1 98.62 194 ARG A O 1
ATOM 1498 N N . ALA A 1 195 ? 15.516 -16.016 -17.875 1 98.44 195 ALA A N 1
ATOM 1499 C CA . ALA A 1 195 ? 14.617 -17.016 -17.297 1 98.44 195 ALA A CA 1
ATOM 1500 C C . ALA A 1 195 ? 15.32 -18.359 -17.172 1 98.44 195 ALA A C 1
ATOM 1502 O O . ALA A 1 195 ? 16.219 -18.672 -17.953 1 98.44 195 ALA A O 1
ATOM 1503 N N . GLN A 1 196 ? 14.953 -19.062 -16.203 1 97.69 196 GLN A N 1
ATOM 1504 C CA . GLN A 1 196 ? 15.344 -20.453 -16 1 97.69 196 GLN A CA 1
ATOM 1505 C C . GLN A 1 196 ? 14.164 -21.281 -15.516 1 97.69 196 GLN A C 1
ATOM 1507 O O . GLN A 1 196 ? 13.398 -20.844 -14.648 1 97.69 196 GLN A O 1
ATOM 1512 N N . ALA A 1 197 ? 14.016 -22.469 -16.156 1 98.25 197 ALA A N 1
ATOM 1513 C CA . ALA A 1 197 ? 12.984 -23.391 -15.68 1 98.25 197 ALA A CA 1
ATOM 1514 C C . ALA A 1 197 ? 13.523 -24.297 -14.586 1 98.25 197 ALA A C 1
ATOM 1516 O O . ALA A 1 197 ? 14.68 -24.734 -14.641 1 98.25 197 ALA A O 1
ATOM 1517 N N . HIS A 1 198 ? 12.703 -24.5 -13.633 1 98.12 198 HIS A N 1
ATOM 1518 C CA . HIS A 1 198 ? 13.055 -25.406 -12.547 1 98.12 198 HIS A CA 1
ATOM 1519 C C . HIS A 1 198 ? 11.805 -25.938 -11.844 1 98.12 198 HIS A C 1
ATOM 1521 O O . HIS A 1 198 ? 10.859 -25.188 -11.609 1 98.12 198 HIS A O 1
ATOM 1527 N N . TYR A 1 199 ? 11.773 -27.203 -11.57 1 96.88 199 TYR A N 1
ATOM 1528 C CA . TYR A 1 199 ? 10.734 -27.812 -10.75 1 96.88 199 TYR A CA 1
ATOM 1529 C C . TYR A 1 199 ? 11.32 -28.406 -9.477 1 96.88 199 TYR A C 1
ATOM 1531 O O . TYR A 1 199 ? 12.492 -28.797 -9.453 1 96.88 199 TYR A O 1
ATOM 1539 N N . ALA A 1 200 ? 10.492 -28.453 -8.453 1 95.06 200 ALA A N 1
ATOM 1540 C CA . ALA A 1 200 ? 10.945 -29.062 -7.207 1 95.06 200 ALA A CA 1
ATOM 1541 C C . ALA A 1 200 ? 11.328 -30.531 -7.41 1 95.06 200 ALA A C 1
ATOM 1543 O O . ALA A 1 200 ? 10.695 -31.234 -8.195 1 95.06 200 ALA A O 1
ATOM 1544 N N . PRO A 1 201 ? 12.352 -30.938 -6.672 1 92.44 201 PRO A N 1
ATOM 1545 C CA . PRO A 1 201 ? 12.703 -32.344 -6.754 1 92.44 201 PRO A CA 1
ATOM 1546 C C . PRO A 1 201 ? 11.562 -33.281 -6.32 1 92.44 201 PRO A C 1
ATOM 1548 O O . PRO A 1 201 ? 10.812 -32.938 -5.402 1 92.44 201 PRO A O 1
ATOM 1551 N N . ASP A 1 202 ? 11.484 -34.312 -6.984 1 88.88 202 ASP A N 1
ATOM 1552 C CA . ASP A 1 202 ? 10.492 -35.312 -6.621 1 88.88 202 ASP A CA 1
ATOM 1553 C C . ASP A 1 202 ? 10.852 -36 -5.301 1 88.88 202 ASP A C 1
ATOM 1555 O O . ASP A 1 202 ? 11.992 -36.406 -5.094 1 88.88 202 ASP A O 1
ATOM 1559 N N . SER A 1 203 ? 9.914 -36.031 -4.414 1 88.56 203 SER A N 1
ATOM 1560 C CA . SER A 1 203 ? 10.156 -36.656 -3.127 1 88.56 203 SER A CA 1
ATOM 1561 C C . SER A 1 203 ? 10.156 -38.188 -3.254 1 88.56 203 SER A C 1
ATOM 1563 O O . SER A 1 203 ? 10.711 -38.875 -2.406 1 88.56 203 SER A O 1
ATOM 1565 N N . GLY A 1 204 ? 9.555 -38.719 -4.254 1 89.81 204 GLY A N 1
ATOM 1566 C CA . GLY A 1 204 ? 9.453 -40.156 -4.457 1 89.81 204 GLY A CA 1
ATOM 1567 C C . GLY A 1 204 ? 8.328 -40.781 -3.656 1 89.81 204 GLY A C 1
ATOM 1568 O O . GLY A 1 204 ? 8.148 -42 -3.691 1 89.81 204 GLY A O 1
ATOM 1569 N N . GLY A 1 205 ? 7.641 -40 -2.863 1 92.81 205 GLY A N 1
ATOM 1570 C CA . GLY A 1 205 ? 6.574 -40.5 -2.014 1 92.81 205 GLY A CA 1
ATOM 1571 C C . GLY A 1 205 ? 5.387 -39.562 -1.918 1 92.81 205 GLY A C 1
ATOM 1572 O O . GLY A 1 205 ? 4.996 -38.938 -2.912 1 92.81 205 GLY A O 1
ATOM 1573 N N . TRP A 1 206 ? 4.801 -39.531 -0.697 1 93.69 206 TRP A N 1
ATOM 1574 C CA . TRP A 1 206 ? 3.553 -38.812 -0.487 1 93.69 206 TRP A CA 1
ATOM 1575 C C . TRP A 1 206 ? 3.822 -37.344 -0.209 1 93.69 206 TRP A C 1
ATOM 1577 O O . TRP A 1 206 ? 2.924 -36.5 -0.339 1 93.69 206 TRP A O 1
ATOM 1587 N N . LEU A 1 207 ? 5.008 -37.031 0.162 1 94.31 207 LEU A N 1
ATOM 1588 C CA . LEU A 1 207 ? 5.336 -35.688 0.573 1 94.31 207 LEU A CA 1
ATOM 1589 C C . LEU A 1 207 ? 5.516 -34.781 -0.641 1 94.31 207 LEU A C 1
ATOM 1591 O O . LEU A 1 207 ? 6.09 -35.188 -1.65 1 94.31 207 LEU A O 1
ATOM 1595 N N . ALA A 1 208 ? 5.008 -33.594 -0.631 1 92.88 208 ALA A N 1
ATOM 1596 C CA . ALA A 1 208 ? 5.113 -32.594 -1.688 1 92.88 208 ALA A CA 1
ATOM 1597 C C . ALA A 1 208 ? 5.297 -31.203 -1.103 1 92.88 208 ALA A C 1
ATOM 1599 O O . ALA A 1 208 ? 5.074 -30.984 0.093 1 92.88 208 ALA A O 1
ATOM 1600 N N . PRO A 1 209 ? 5.805 -30.281 -1.852 1 91.69 209 PRO A N 1
ATOM 1601 C CA . PRO A 1 209 ? 5.977 -28.922 -1.336 1 91.69 209 PRO A CA 1
ATOM 1602 C C . PRO A 1 209 ? 4.652 -28.266 -0.945 1 91.69 209 PRO A C 1
ATOM 1604 O O . PRO A 1 209 ? 4.633 -27.359 -0.111 1 91.69 209 PRO A O 1
ATOM 1607 N N . GLU A 1 210 ? 3.572 -28.688 -1.553 1 90.38 210 GLU A N 1
ATOM 1608 C CA . GLU A 1 210 ? 2.246 -28.156 -1.256 1 90.38 210 GLU A CA 1
ATOM 1609 C C . GLU A 1 210 ? 1.23 -29.281 -1.069 1 90.38 210 GLU A C 1
ATOM 1611 O O . GLU A 1 210 ? 1.529 -30.453 -1.339 1 90.38 210 GLU A O 1
ATOM 1616 N N . GLY A 1 211 ? 0.09 -28.922 -0.542 1 87.12 211 GLY A N 1
ATOM 1617 C CA . GLY A 1 211 ? -0.97 -29.906 -0.372 1 87.12 211 GLY A CA 1
ATOM 1618 C C . GLY A 1 211 ? -1.09 -30.422 1.053 1 87.12 211 GLY A C 1
ATOM 1619 O O . GLY A 1 211 ? -0.57 -29.797 1.983 1 87.12 211 GLY A O 1
ATOM 1620 N N . GLY A 1 212 ? -1.81 -31.5 1.271 1 90 212 GLY A N 1
ATOM 1621 C CA . GLY A 1 212 ? -2.154 -31.984 2.598 1 90 212 GLY A CA 1
ATOM 1622 C C . GLY A 1 212 ? -1.004 -32.688 3.291 1 90 212 GLY A C 1
ATOM 1623 O O . GLY A 1 212 ? -1.02 -32.844 4.512 1 90 212 GLY A O 1
ATOM 1624 N N . LEU A 1 213 ? -0.053 -33.031 2.549 1 94.94 213 LEU A N 1
ATOM 1625 C CA . LEU A 1 213 ? 1.135 -33.688 3.102 1 94.94 213 LEU A CA 1
ATOM 1626 C C . LEU A 1 213 ? 2.395 -32.906 2.727 1 94.94 213 LEU A C 1
ATOM 1628 O O . LEU A 1 213 ? 3.359 -33.469 2.225 1 94.94 213 LEU A O 1
ATOM 1632 N N . ALA A 1 214 ? 2.301 -31.672 2.955 1 93.5 214 ALA A N 1
ATOM 1633 C CA . ALA A 1 214 ? 3.367 -30.766 2.543 1 93.5 214 ALA A CA 1
ATOM 1634 C C . ALA A 1 214 ? 4.484 -30.734 3.58 1 93.5 214 ALA A C 1
ATOM 1636 O O . ALA A 1 214 ? 4.227 -30.797 4.785 1 93.5 214 ALA A O 1
ATOM 1637 N N . TYR A 1 215 ? 5.695 -30.609 3.217 1 95.12 215 TYR A N 1
ATOM 1638 C CA . TYR A 1 215 ? 6.816 -30.266 4.09 1 95.12 215 TYR A CA 1
ATOM 1639 C C . TYR A 1 215 ? 7.16 -28.797 3.99 1 95.12 215 TYR A C 1
ATOM 1641 O O . TYR A 1 215 ? 6.957 -28.172 2.945 1 95.12 215 TYR A O 1
ATOM 1649 N N . ALA A 1 216 ? 7.594 -28.234 5.09 1 94.62 216 ALA A N 1
ATOM 1650 C CA . ALA A 1 216 ? 7.984 -26.828 5.105 1 94.62 216 ALA A CA 1
ATOM 1651 C C . ALA A 1 216 ? 9.289 -26.609 4.348 1 94.62 216 ALA A C 1
ATOM 1653 O O . ALA A 1 216 ? 10.219 -27.422 4.461 1 94.62 216 ALA A O 1
ATOM 1654 N N . TRP A 1 217 ? 9.328 -25.625 3.529 1 95.19 217 TRP A N 1
ATOM 1655 C CA . TRP A 1 217 ? 10.516 -25.328 2.736 1 95.19 217 TRP A CA 1
ATOM 1656 C C . TRP A 1 217 ? 10.695 -23.828 2.582 1 95.19 217 TRP A C 1
ATOM 1658 O O . TRP A 1 217 ? 9.758 -23.047 2.801 1 95.19 217 TRP A O 1
ATOM 1668 N N . LYS A 1 218 ? 11.883 -23.422 2.4 1 96.38 218 LYS A N 1
ATOM 1669 C CA . LYS A 1 218 ? 12.219 -22.125 1.825 1 96.38 218 LYS A CA 1
ATOM 1670 C C . LYS A 1 218 ? 12.711 -22.266 0.389 1 96.38 218 LYS A C 1
ATOM 1672 O O . LYS A 1 218 ? 13.195 -23.328 -0.001 1 96.38 218 LYS A O 1
ATOM 1677 N N . THR A 1 219 ? 12.547 -21.219 -0.32 1 97.25 219 THR A N 1
ATOM 1678 C CA . THR A 1 219 ? 12.742 -21.297 -1.763 1 97.25 219 THR A CA 1
ATOM 1679 C C . THR A 1 219 ? 14.141 -21.828 -2.086 1 97.25 219 THR A C 1
ATOM 1681 O O . THR A 1 219 ? 14.305 -22.672 -2.955 1 97.25 219 THR A O 1
ATOM 1684 N N . ASP A 1 220 ? 15.117 -21.359 -1.348 1 94.94 220 ASP A N 1
ATOM 1685 C CA . ASP A 1 220 ? 16.469 -21.781 -1.69 1 94.94 220 ASP A CA 1
ATOM 1686 C C . ASP A 1 220 ? 16.719 -23.234 -1.269 1 94.94 220 ASP A C 1
ATOM 1688 O O . ASP A 1 220 ? 17.766 -23.812 -1.576 1 94.94 220 ASP A O 1
ATOM 1692 N N . ASP A 1 221 ? 15.758 -23.969 -0.636 1 96.25 221 ASP A N 1
ATOM 1693 C CA . ASP A 1 221 ? 15.812 -25.406 -0.391 1 96.25 221 ASP A CA 1
ATOM 1694 C C . ASP A 1 221 ? 15.562 -26.188 -1.677 1 96.25 221 ASP A C 1
ATOM 1696 O O . ASP A 1 221 ? 16.172 -27.234 -1.9 1 96.25 221 ASP A O 1
ATOM 1700 N N . ILE A 1 222 ? 14.672 -25.641 -2.535 1 95.75 222 ILE A N 1
ATOM 1701 C CA . ILE A 1 222 ? 14.156 -26.531 -3.568 1 95.75 222 ILE A CA 1
ATOM 1702 C C . ILE A 1 222 ? 14.211 -25.844 -4.926 1 95.75 222 ILE A C 1
ATOM 1704 O O . ILE A 1 222 ? 13.922 -26.453 -5.957 1 95.75 222 ILE A O 1
ATOM 1708 N 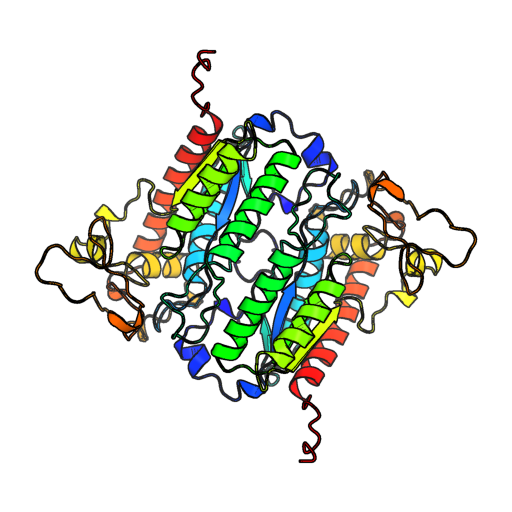N . ALA A 1 223 ? 14.5 -24.609 -4.965 1 96.12 223 ALA A N 1
ATOM 1709 C CA . ALA A 1 223 ? 14.602 -23.797 -6.18 1 96.12 223 ALA A CA 1
ATOM 1710 C C . ALA A 1 223 ? 15.656 -22.703 -6.035 1 96.12 223 ALA A C 1
ATOM 1712 O O . ALA A 1 223 ? 15.32 -21.531 -5.961 1 96.12 223 ALA A O 1
ATOM 1713 N N . PRO A 1 224 ? 16.922 -23.031 -6.043 1 93.81 224 PRO A N 1
ATOM 1714 C CA . PRO A 1 224 ? 17.984 -22.062 -5.754 1 93.81 224 PRO A CA 1
ATOM 1715 C C . PRO A 1 224 ? 17.922 -20.828 -6.652 1 93.81 224 PRO A C 1
ATOM 1717 O O . PRO A 1 224 ? 18.344 -19.734 -6.246 1 93.81 224 PRO A O 1
ATOM 1720 N N . GLY A 1 225 ? 17.344 -21 -7.879 1 95.75 225 GLY A N 1
ATOM 1721 C CA . GLY A 1 225 ? 17.234 -19.859 -8.773 1 95.75 225 GLY A CA 1
ATOM 1722 C C . GLY A 1 225 ? 15.961 -19.062 -8.562 1 95.75 225 GLY A C 1
ATOM 1723 O O . GLY A 1 225 ? 15.719 -18.078 -9.25 1 95.75 225 GLY A O 1
ATOM 1724 N N . GLY A 1 226 ? 15.078 -19.484 -7.637 1 97.94 226 GLY A N 1
ATOM 1725 C CA . GLY A 1 226 ? 13.906 -18.734 -7.238 1 97.94 226 GLY A CA 1
ATOM 1726 C C . GLY A 1 226 ? 12.688 -19.016 -8.094 1 97.94 226 GLY A C 1
ATOM 1727 O O . GLY A 1 226 ? 11.656 -18.359 -7.965 1 97.94 226 GLY A O 1
ATOM 1728 N N . VAL A 1 227 ? 12.828 -20.031 -9.016 1 98.44 227 VAL A N 1
ATOM 1729 C CA . VAL A 1 227 ? 11.734 -20.359 -9.922 1 98.44 227 VAL A CA 1
ATOM 1730 C C . VAL A 1 227 ? 11.25 -21.781 -9.664 1 98.44 227 VAL A C 1
ATOM 1732 O O . VAL A 1 227 ? 12.062 -22.703 -9.547 1 98.44 227 VAL A O 1
ATOM 1735 N N . LEU A 1 228 ? 10.055 -22 -9.492 1 98.19 228 LEU A N 1
ATOM 1736 C CA . LEU A 1 228 ? 9.367 -23.281 -9.516 1 98.19 228 LEU A CA 1
ATOM 1737 C C . LEU A 1 228 ? 8.344 -23.328 -10.641 1 98.19 228 LEU A C 1
ATOM 1739 O O . LEU A 1 228 ? 7.199 -22.906 -10.461 1 98.19 228 LEU A O 1
ATOM 1743 N N . GLY A 1 229 ? 8.68 -23.844 -11.773 1 98.25 229 GLY A N 1
ATOM 1744 C CA . GLY A 1 229 ? 7.902 -23.859 -13 1 98.25 229 GLY A CA 1
ATOM 1745 C C . GLY A 1 229 ? 8.727 -23.531 -14.234 1 98.25 229 GLY A C 1
ATOM 1746 O O . GLY A 1 229 ? 9.953 -23.547 -14.188 1 98.25 229 GLY A O 1
ATOM 1747 N N . ASP A 1 230 ? 8.039 -23.359 -15.359 1 98.69 230 ASP A N 1
ATOM 1748 C CA . ASP A 1 230 ? 8.719 -23.156 -16.641 1 98.69 230 ASP A CA 1
ATOM 1749 C C . ASP A 1 230 ? 8.281 -21.859 -17.297 1 98.69 230 ASP A C 1
ATOM 1751 O O . ASP A 1 230 ? 7.293 -21.828 -18.047 1 98.69 230 ASP A O 1
ATOM 1755 N N . PRO A 1 231 ? 9.086 -20.781 -17.156 1 98.75 231 PRO A N 1
ATOM 1756 C CA . PRO A 1 231 ? 8.727 -19.5 -17.734 1 98.75 231 PRO A CA 1
ATOM 1757 C C . PRO A 1 231 ? 8.711 -19.531 -19.266 1 98.75 231 PRO A C 1
ATOM 1759 O O . PRO A 1 231 ? 8.133 -18.641 -19.906 1 98.75 231 PRO A O 1
ATOM 1762 N N . PHE A 1 232 ? 9.305 -20.5 -19.891 1 98.5 232 PHE A N 1
ATOM 1763 C CA . PHE A 1 232 ? 9.422 -20.547 -21.344 1 98.5 232 PHE A CA 1
ATOM 1764 C C . PHE A 1 232 ? 8.102 -20.969 -21.969 1 98.5 232 PHE A C 1
ATOM 1766 O O . PHE A 1 232 ? 7.926 -20.859 -23.188 1 98.5 232 PHE A O 1
ATOM 1773 N N . LEU A 1 233 ? 7.199 -21.406 -21.188 1 98.69 233 LEU A N 1
ATOM 1774 C CA . LEU A 1 233 ? 5.859 -21.734 -21.656 1 98.69 233 LEU A CA 1
ATOM 1775 C C . LEU A 1 233 ? 5.008 -20.484 -21.797 1 98.69 233 LEU A C 1
ATOM 1777 O O . LEU A 1 233 ? 3.879 -20.547 -22.297 1 98.69 233 LEU A O 1
ATOM 1781 N N . ALA A 1 234 ? 5.492 -19.359 -21.422 1 98.81 234 ALA A N 1
ATOM 1782 C CA . ALA A 1 234 ? 4.715 -18.125 -21.312 1 98.81 234 ALA A CA 1
ATOM 1783 C C . ALA A 1 234 ? 4.559 -17.453 -22.672 1 98.81 234 ALA A C 1
ATOM 1785 O O . ALA A 1 234 ? 5.41 -17.609 -23.562 1 98.81 234 ALA A O 1
ATOM 1786 N N . SER A 1 235 ? 3.525 -16.766 -22.844 1 98.75 235 SER A N 1
ATOM 1787 C CA . SER A 1 235 ? 3.305 -15.852 -23.969 1 98.75 235 SER A CA 1
ATOM 1788 C C . SER A 1 235 ? 2.361 -14.719 -23.562 1 98.75 235 SER A C 1
ATOM 1790 O O . SER A 1 235 ? 1.597 -14.852 -22.609 1 98.75 235 SER A O 1
ATOM 1792 N N . VAL A 1 236 ? 2.445 -13.625 -24.312 1 98.69 236 VAL A N 1
ATOM 1793 C CA . VAL A 1 236 ? 1.58 -12.477 -24.062 1 98.69 236 VAL A CA 1
ATOM 1794 C C . VAL A 1 236 ? 0.12 -12.883 -24.25 1 98.69 236 VAL A C 1
ATOM 1796 O O . VAL A 1 236 ? -0.755 -12.453 -23.5 1 98.69 236 VAL A O 1
ATOM 1799 N N . GLU A 1 237 ? -0.16 -13.711 -25.25 1 98.75 237 GLU A N 1
ATOM 1800 C CA . GLU A 1 237 ? -1.518 -14.164 -25.531 1 98.75 237 GLU A CA 1
ATOM 1801 C C . GLU A 1 237 ? -2.076 -14.992 -24.391 1 98.75 237 GLU A C 1
ATOM 1803 O O . GLU A 1 237 ? -3.227 -14.812 -23.984 1 98.75 237 GLU A O 1
ATOM 1808 N N . LYS A 1 238 ? -1.271 -15.922 -23.859 1 98.81 238 LYS A N 1
ATOM 1809 C CA . LYS A 1 238 ? -1.702 -16.703 -22.703 1 98.81 238 LYS A CA 1
ATOM 1810 C C . LYS A 1 238 ? -1.988 -15.805 -21.5 1 98.81 238 LYS A C 1
ATOM 1812 O O . LYS A 1 238 ? -2.955 -16.031 -20.766 1 98.81 238 LYS A O 1
ATOM 1817 N N . GLY A 1 239 ? -1.127 -14.766 -21.297 1 98.88 239 GLY A N 1
ATOM 1818 C CA . GLY A 1 239 ? -1.35 -13.812 -20.234 1 98.88 239 GLY A CA 1
ATOM 1819 C C . GLY A 1 239 ? -2.672 -13.078 -20.344 1 98.88 239 GLY A C 1
ATOM 1820 O O . GLY A 1 239 ? -3.406 -12.945 -19.359 1 98.88 239 GLY A O 1
ATOM 1821 N N . ARG A 1 240 ? -2.92 -12.617 -21.547 1 98.81 240 ARG A N 1
ATOM 1822 C CA . ARG A 1 240 ? -4.18 -11.93 -21.797 1 98.81 240 ARG A CA 1
ATOM 1823 C C . ARG A 1 240 ? -5.371 -12.836 -21.5 1 98.81 240 ARG A C 1
ATOM 1825 O O . ARG A 1 240 ? -6.324 -12.414 -20.844 1 98.81 240 ARG A O 1
ATOM 1832 N N . GLU A 1 241 ? -5.332 -14.055 -21.938 1 98.81 241 GLU A N 1
ATOM 1833 C CA . GLU A 1 241 ? -6.422 -15.008 -21.75 1 98.81 241 GLU A CA 1
ATOM 1834 C C . GLU A 1 241 ? -6.609 -15.344 -20.281 1 98.81 241 GLU A C 1
ATOM 1836 O O . GLU A 1 241 ? -7.738 -15.477 -19.812 1 98.81 241 GLU A O 1
ATOM 1841 N N . LEU A 1 242 ? -5.539 -15.508 -19.562 1 98.81 242 LEU A N 1
ATOM 1842 C CA . LEU A 1 242 ? -5.621 -15.797 -18.141 1 98.81 242 LEU A CA 1
ATOM 1843 C C . LEU A 1 242 ? -6.25 -14.633 -17.375 1 98.81 242 LEU A C 1
ATOM 1845 O O . LEU A 1 242 ? -7.18 -14.828 -16.594 1 98.81 242 LEU A O 1
ATOM 1849 N N . VAL A 1 243 ? -5.742 -13.398 -17.641 1 98.88 243 VAL A N 1
ATOM 1850 C CA . VAL A 1 243 ? -6.27 -12.219 -16.969 1 98.88 243 VAL A CA 1
ATOM 1851 C C . VAL A 1 243 ? -7.754 -12.055 -17.281 1 98.88 243 VAL A C 1
ATOM 1853 O O . VAL A 1 243 ? -8.57 -11.812 -16.391 1 98.88 243 VAL A O 1
ATOM 1856 N N . ASP A 1 244 ? -8.07 -12.234 -18.531 1 98.88 244 ASP A N 1
ATOM 1857 C CA . ASP A 1 244 ? -9.453 -12.094 -18.984 1 98.88 244 ASP A CA 1
ATOM 1858 C C . ASP A 1 244 ? -10.359 -13.117 -18.297 1 98.88 244 ASP A C 1
ATOM 1860 O O . ASP A 1 244 ? -11.438 -12.766 -17.812 1 98.88 244 ASP A O 1
ATOM 1864 N N . SER A 1 245 ? -9.953 -14.352 -18.281 1 98.88 245 SER A N 1
ATOM 1865 C CA . SER A 1 245 ? -10.781 -15.406 -17.703 1 98.88 245 SER A CA 1
ATOM 1866 C C . SER A 1 245 ? -10.906 -15.242 -16.188 1 98.88 245 SER A C 1
ATOM 1868 O O . SER A 1 245 ? -11.984 -15.445 -15.625 1 98.88 245 SER A O 1
ATOM 1870 N N . MET A 1 246 ? -9.836 -14.906 -15.5 1 98.88 246 MET A N 1
ATOM 1871 C CA . MET A 1 246 ? -9.906 -14.672 -14.062 1 98.88 246 MET A CA 1
ATOM 1872 C C . MET A 1 246 ? -10.797 -13.469 -13.75 1 98.88 246 MET A C 1
ATOM 1874 O O . MET A 1 246 ? -11.602 -13.516 -12.828 1 98.88 246 MET A O 1
ATOM 1878 N N . ALA A 1 247 ? -10.609 -12.391 -14.523 1 98.94 247 ALA A N 1
ATOM 1879 C CA . ALA A 1 247 ? -11.438 -11.195 -14.312 1 98.94 247 ALA A CA 1
ATOM 1880 C C . ALA A 1 247 ? -12.922 -11.523 -14.461 1 98.94 247 ALA A C 1
ATOM 1882 O O . ALA A 1 247 ? -13.734 -11.086 -13.648 1 98.94 247 ALA A O 1
ATOM 1883 N N . ALA A 1 248 ? -13.242 -12.305 -15.492 1 98.88 248 ALA A N 1
ATOM 1884 C CA . ALA A 1 248 ? -14.633 -12.711 -15.688 1 98.88 248 ALA A CA 1
ATOM 1885 C C . ALA A 1 248 ? -15.156 -13.5 -14.492 1 98.88 248 ALA A C 1
ATOM 1887 O O . ALA A 1 248 ? -16.281 -13.289 -14.047 1 98.88 248 ALA A O 1
ATOM 1888 N N . SER A 1 249 ? -14.375 -14.383 -14 1 98.94 249 SER A N 1
ATOM 1889 C CA . SER A 1 249 ? -14.766 -15.188 -12.844 1 98.94 249 SER A CA 1
ATOM 1890 C C . SER A 1 249 ? -14.891 -14.328 -11.586 1 98.94 249 SER A C 1
ATOM 1892 O O . SER A 1 249 ? -15.75 -14.578 -10.742 1 98.94 249 SER A O 1
ATOM 1894 N N . TRP A 1 250 ? -14.07 -13.359 -11.438 1 98.94 250 TRP A N 1
ATOM 1895 C CA . TRP A 1 250 ? -14.148 -12.477 -10.273 1 98.94 250 TRP A CA 1
ATOM 1896 C C . TRP A 1 250 ? -15.391 -11.602 -10.344 1 98.94 250 TRP A C 1
ATOM 1898 O O . TRP A 1 250 ? -15.992 -11.273 -9.312 1 98.94 250 TRP A O 1
ATOM 1908 N N . VAL A 1 251 ? -15.781 -11.164 -11.539 1 98.94 251 VAL A N 1
ATOM 1909 C CA . VAL A 1 251 ? -17.062 -10.477 -11.664 1 98.94 251 VAL A CA 1
ATOM 1910 C C . VAL A 1 251 ? -18.172 -11.352 -11.078 1 98.94 251 VAL A C 1
ATOM 1912 O O . VAL A 1 251 ? -18.969 -10.883 -10.266 1 98.94 251 VAL A O 1
ATOM 1915 N N . THR A 1 252 ? -18.172 -12.641 -11.484 1 98.81 252 THR A N 1
ATOM 1916 C CA . THR A 1 252 ? -19.156 -13.586 -10.992 1 98.81 252 THR A CA 1
ATOM 1917 C C . THR A 1 252 ? -19.062 -13.734 -9.477 1 98.81 252 THR A C 1
ATOM 1919 O O . THR A 1 252 ? -20.078 -13.688 -8.781 1 98.81 252 THR A O 1
ATOM 1922 N N . LEU A 1 253 ? -17.906 -13.867 -8.961 1 98.88 253 LEU A N 1
ATOM 1923 C CA . LEU A 1 253 ? -17.703 -14.102 -7.531 1 98.88 253 LEU A CA 1
ATOM 1924 C C . LEU A 1 253 ? -18.125 -12.883 -6.719 1 98.88 253 LEU A C 1
ATOM 1926 O O . LEU A 1 253 ? -18.766 -13.023 -5.668 1 98.88 253 LEU A O 1
ATOM 1930 N N . ILE A 1 254 ? -17.812 -11.672 -7.168 1 98.88 254 ILE A N 1
ATOM 1931 C CA . ILE A 1 254 ? -18.188 -10.453 -6.469 1 98.88 254 ILE A CA 1
ATOM 1932 C C . ILE A 1 254 ? -19.719 -10.344 -6.418 1 98.88 254 ILE A C 1
ATOM 1934 O O . ILE A 1 254 ? -20.281 -9.977 -5.391 1 98.88 254 ILE A O 1
ATOM 1938 N N . ARG A 1 255 ? -20.375 -10.68 -7.512 1 98.69 255 ARG A N 1
ATOM 1939 C CA . ARG A 1 255 ? -21.844 -10.695 -7.523 1 98.69 255 ARG A CA 1
ATOM 1940 C C . ARG A 1 255 ? -22.391 -11.703 -6.516 1 98.69 255 ARG A C 1
ATOM 1942 O O . ARG A 1 255 ? -23.375 -11.422 -5.824 1 98.69 255 ARG A O 1
ATOM 1949 N N . GLU A 1 256 ? -21.766 -12.836 -6.484 1 98.62 256 GLU A N 1
ATOM 1950 C CA . GLU A 1 256 ? -22.188 -13.844 -5.512 1 98.62 256 GLU A CA 1
ATOM 1951 C C . GLU A 1 256 ? -21.969 -13.352 -4.082 1 98.62 256 GLU A C 1
ATOM 1953 O O . GLU A 1 256 ? -22.812 -13.602 -3.207 1 98.62 256 GLU A O 1
ATOM 1958 N N . MET A 1 257 ? -20.844 -12.719 -3.83 1 98.56 257 MET A N 1
ATOM 1959 C CA . MET A 1 257 ? -20.594 -12.148 -2.51 1 98.56 257 MET A CA 1
ATOM 1960 C C . MET A 1 257 ? -21.656 -11.117 -2.143 1 98.56 257 MET A C 1
ATOM 1962 O O . MET A 1 257 ? -22.125 -11.086 -1.005 1 98.56 257 MET A O 1
ATOM 1966 N N . HIS A 1 258 ? -21.984 -10.305 -3.098 1 98.19 258 HIS A N 1
ATOM 1967 C CA . HIS A 1 258 ? -23.031 -9.305 -2.898 1 98.19 258 HIS A CA 1
ATOM 1968 C C . HIS A 1 258 ? -24.359 -9.945 -2.514 1 98.19 258 HIS A C 1
ATOM 1970 O O . HIS A 1 258 ? -25.031 -9.484 -1.596 1 98.19 258 HIS A O 1
ATOM 1976 N N . ALA A 1 259 ? -24.703 -11.039 -3.135 1 97.38 259 ALA A N 1
ATOM 1977 C CA . ALA A 1 259 ? -25.984 -11.703 -2.932 1 97.38 259 ALA A CA 1
ATOM 1978 C C . ALA A 1 259 ? -25.938 -12.625 -1.717 1 97.38 259 ALA A C 1
ATOM 1980 O O . ALA A 1 259 ? -26.984 -13.023 -1.191 1 97.38 259 ALA A O 1
ATOM 1981 N N . PHE A 1 260 ? -24.766 -12.969 -1.26 1 97.44 260 PHE A N 1
ATOM 1982 C CA . PHE A 1 260 ? -24.578 -13.977 -0.223 1 97.44 260 PHE A CA 1
ATOM 1983 C C . PHE A 1 260 ? -25.172 -13.516 1.101 1 97.44 260 PHE A C 1
ATOM 1985 O O . PHE A 1 260 ? -25.062 -12.344 1.459 1 97.44 260 PHE A O 1
ATOM 1992 N N . ARG A 1 261 ? -25.844 -14.422 1.778 1 95.12 261 ARG A N 1
ATOM 1993 C CA . ARG A 1 261 ? -26.312 -14.227 3.145 1 95.12 261 ARG A CA 1
ATOM 1994 C C . ARG A 1 261 ? -25.719 -15.266 4.086 1 95.12 261 ARG A C 1
ATOM 1996 O O . ARG A 1 261 ? -25.812 -16.469 3.84 1 95.12 261 ARG A O 1
ATOM 2003 N N . GLN A 1 262 ? -25.016 -14.703 5.086 1 93.06 262 GLN A N 1
ATOM 2004 C CA . GLN A 1 262 ? -24.422 -15.586 6.074 1 93.06 262 GLN A CA 1
ATOM 2005 C C . GLN A 1 262 ? -25.469 -16.5 6.711 1 93.06 262 GLN A C 1
ATOM 2007 O O . GLN A 1 262 ? -26.469 -16.031 7.234 1 93.06 262 GLN A O 1
ATOM 2012 N N . PRO A 1 263 ? -25.234 -17.844 6.555 1 89.88 263 PRO A N 1
ATOM 2013 C CA . PRO A 1 263 ? -26.188 -18.734 7.215 1 89.88 263 PRO A CA 1
ATOM 2014 C C . PRO A 1 263 ? -26.203 -18.578 8.734 1 89.88 263 PRO A C 1
ATOM 2016 O O . PRO A 1 263 ? -25.156 -18.359 9.344 1 89.88 263 PRO A O 1
ATOM 2019 N N . THR A 1 264 ? -27.328 -18.328 9.266 1 81.56 264 THR A N 1
ATOM 2020 C CA . THR A 1 264 ? -27.484 -18.266 10.711 1 81.56 264 THR A CA 1
ATOM 2021 C C . THR A 1 264 ? -28.562 -19.234 11.188 1 81.56 264 THR A C 1
ATOM 2023 O O . THR A 1 264 ? -29.531 -19.5 10.469 1 81.56 264 THR A O 1
ATOM 2026 N N . PHE A 1 265 ? -28.094 -20.266 12.008 1 74.44 265 PHE A N 1
ATOM 2027 C CA . PHE A 1 265 ? -29.125 -21.047 12.656 1 74.44 265 PHE A CA 1
ATOM 2028 C C . PHE A 1 265 ? -29.609 -20.359 13.93 1 74.44 265 PHE A C 1
ATOM 2030 O O . PHE A 1 265 ? -28.828 -19.703 14.617 1 74.44 265 PHE A O 1
ATOM 2037 N N . PRO A 1 266 ? -30.859 -20.453 14.195 1 65.25 266 PRO A N 1
ATOM 2038 C CA . PRO A 1 266 ? -31.281 -20.016 15.531 1 65.25 266 PRO A CA 1
ATOM 2039 C C . PRO A 1 266 ? -30.484 -20.703 16.641 1 65.25 266 PRO A C 1
ATOM 2041 O O . PRO A 1 266 ? -30.266 -21.906 16.594 1 65.25 266 PRO A O 1
ATOM 2044 N N . ILE A 1 267 ? -29.625 -19.984 17.297 1 54 267 ILE A N 1
ATOM 2045 C CA . ILE A 1 267 ? -28.938 -20.562 18.453 1 54 267 ILE A CA 1
ATOM 2046 C C . ILE A 1 267 ? -29.969 -21.234 19.375 1 54 267 ILE A C 1
ATOM 2048 O O . ILE A 1 267 ? -30.984 -20.625 19.719 1 54 267 ILE A O 1
ATOM 2052 N N . ARG A 1 268 ? -30.047 -22.547 19.344 1 44.31 268 ARG A N 1
ATOM 2053 C CA . ARG A 1 268 ? -30.812 -23.234 20.375 1 44.31 268 ARG A CA 1
ATOM 2054 C C . ARG A 1 268 ? -30.359 -22.812 21.766 1 44.31 268 ARG A C 1
ATOM 2056 O O . ARG A 1 268 ? -29.172 -22.938 22.109 1 44.31 268 ARG A O 1
ATOM 2063 N N . THR A 1 269 ? -31.031 -21.812 22.234 1 38.09 269 THR A N 1
ATOM 2064 C CA . THR A 1 269 ? -30.906 -21.75 23.688 1 38.09 269 THR A CA 1
ATOM 2065 C C . THR A 1 269 ? -31.141 -23.125 24.312 1 38.09 269 THR A C 1
ATOM 2067 O O . THR A 1 269 ? -31.969 -23.906 23.828 1 38.09 269 THR A O 1
ATOM 2070 N N . MET B 1 1 ? -1.057 2.65 -13.727 1 85.38 1 MET B N 1
ATOM 2071 C CA . MET B 1 1 ? 0.171 1.867 -13.609 1 85.38 1 MET B CA 1
ATOM 2072 C C . MET B 1 1 ? 0.503 1.591 -12.148 1 85.38 1 MET B C 1
ATOM 2074 O O . MET B 1 1 ? 0.1 2.346 -11.258 1 85.38 1 MET B O 1
ATOM 2078 N N . LEU B 1 2 ? 1.206 0.529 -11.898 1 91.69 2 LEU B N 1
ATOM 2079 C CA . LEU B 1 2 ? 1.512 0.064 -10.555 1 91.69 2 LEU B CA 1
ATOM 2080 C C . LEU B 1 2 ? 2.373 1.08 -9.812 1 91.69 2 LEU B C 1
ATOM 2082 O O . LEU B 1 2 ? 2.211 1.274 -8.602 1 91.69 2 LEU B O 1
ATOM 2086 N N . HIS B 1 3 ? 3.232 1.865 -10.57 1 95.81 3 HIS B N 1
ATOM 2087 C CA . HIS B 1 3 ? 4.184 2.773 -9.945 1 95.81 3 HIS B CA 1
ATOM 2088 C C . HIS B 1 3 ? 3.584 4.164 -9.766 1 95.81 3 HIS B C 1
ATOM 2090 O O . HIS B 1 3 ? 4.238 5.062 -9.227 1 95.81 3 HIS B O 1
ATOM 2096 N N . GLY B 1 4 ? 2.338 4.398 -10.258 1 95.81 4 GLY B N 1
ATOM 2097 C CA . GLY B 1 4 ? 1.678 5.684 -10.086 1 95.81 4 GLY B CA 1
ATOM 2098 C C . GLY B 1 4 ? 2.486 6.848 -10.625 1 95.81 4 GLY B C 1
ATOM 2099 O O . GLY B 1 4 ? 2.924 6.828 -11.773 1 95.81 4 GLY B O 1
ATOM 2100 N N . TRP B 1 5 ? 2.732 7.848 -9.734 1 97.44 5 TRP B N 1
ATOM 2101 C CA . TRP B 1 5 ? 3.412 9.07 -10.148 1 97.44 5 TRP B CA 1
ATOM 2102 C C . TRP B 1 5 ? 4.926 8.891 -10.117 1 97.44 5 TRP B C 1
ATOM 2104 O O . TRP B 1 5 ? 5.672 9.773 -10.547 1 97.44 5 TRP B O 1
ATOM 2114 N N . PHE B 1 6 ? 5.402 7.758 -9.617 1 98.38 6 PHE B N 1
ATOM 2115 C CA . PHE B 1 6 ? 6.84 7.543 -9.516 1 98.38 6 PHE B CA 1
ATOM 2116 C C . PHE B 1 6 ? 7.43 7.172 -10.875 1 98.38 6 PHE B C 1
ATOM 2118 O O . PHE B 1 6 ? 6.801 6.449 -11.656 1 98.38 6 PHE B O 1
ATOM 2125 N N . PRO B 1 7 ? 8.633 7.66 -11.172 1 98 7 PRO B N 1
ATOM 2126 C CA . PRO B 1 7 ? 9.266 7.168 -12.398 1 98 7 PRO B CA 1
ATOM 2127 C C . PRO B 1 7 ? 9.562 5.672 -12.359 1 98 7 PRO B C 1
ATOM 2129 O O . PRO B 1 7 ? 9.977 5.152 -11.312 1 98 7 PRO B O 1
ATOM 2132 N N . GLU B 1 8 ? 9.445 5 -13.453 1 96.81 8 GLU B N 1
ATOM 2133 C CA . GLU B 1 8 ? 9.586 3.551 -13.562 1 96.81 8 GLU B CA 1
ATOM 2134 C C . GLU B 1 8 ? 10.961 3.09 -13.07 1 96.81 8 GLU B C 1
ATOM 2136 O O . GLU B 1 8 ? 11.062 2.084 -12.367 1 96.81 8 GLU B O 1
ATOM 2141 N N . ASN B 1 9 ? 11.992 3.838 -13.438 1 97.06 9 ASN B N 1
ATOM 2142 C CA . ASN B 1 9 ? 13.367 3.391 -13.203 1 97.06 9 ASN B CA 1
ATOM 2143 C C . ASN B 1 9 ? 13.773 3.59 -11.742 1 97.06 9 ASN B C 1
ATOM 2145 O O . ASN B 1 9 ? 14.859 3.182 -11.336 1 97.06 9 ASN B O 1
ATOM 2149 N N . ARG B 1 10 ? 12.844 4.188 -10.945 1 98.38 10 ARG B N 1
ATOM 2150 C CA . ARG B 1 10 ? 13.164 4.398 -9.539 1 98.38 10 ARG B CA 1
ATOM 2151 C C . ARG B 1 10 ? 12.164 3.688 -8.633 1 98.38 10 ARG B C 1
ATOM 2153 O O . ARG B 1 10 ? 12.219 3.814 -7.41 1 98.38 10 ARG B O 1
ATOM 2160 N N . TYR B 1 11 ? 11.242 3 -9.273 1 98.69 11 TYR B N 1
ATOM 2161 C CA . TYR B 1 11 ? 10.281 2.201 -8.516 1 98.69 11 TYR B CA 1
ATOM 2162 C C . TYR B 1 11 ? 10.875 0.847 -8.148 1 98.69 11 TYR B C 1
ATOM 2164 O O . TYR B 1 11 ? 11.039 -0.023 -9 1 98.69 11 TYR B O 1
ATOM 2172 N N . PHE B 1 12 ? 11.156 0.64 -6.836 1 98.88 12 PHE B N 1
ATOM 2173 C CA . PHE B 1 12 ? 11.93 -0.481 -6.324 1 98.88 12 PHE B CA 1
ATOM 2174 C C . PHE B 1 12 ? 11.328 -1.808 -6.766 1 98.88 12 PHE B C 1
ATOM 2176 O O . PHE B 1 12 ? 12.047 -2.703 -7.219 1 98.88 12 PHE B O 1
ATOM 2183 N N . PRO B 1 13 ? 9.977 -1.966 -6.77 1 98.75 13 PRO B N 1
ATOM 2184 C CA . PRO B 1 13 ? 9.375 -3.268 -7.066 1 98.75 13 PRO B CA 1
ATOM 2185 C C . PRO B 1 13 ? 9.586 -3.701 -8.516 1 98.75 13 PRO B C 1
ATOM 2187 O O . PRO B 1 13 ? 9.305 -4.852 -8.867 1 98.75 13 PRO B O 1
ATOM 2190 N N . TYR B 1 14 ? 10.062 -2.83 -9.344 1 98.69 14 TYR B N 1
ATOM 2191 C CA . TYR B 1 14 ? 10.266 -3.18 -10.75 1 98.69 14 TYR B CA 1
ATOM 2192 C C . TYR B 1 14 ? 11.633 -3.83 -10.953 1 98.69 14 TYR B C 1
ATOM 2194 O O . TYR B 1 14 ? 11.906 -4.387 -12.016 1 98.69 14 TYR B O 1
ATOM 2202 N N . LEU B 1 15 ? 12.484 -3.832 -9.93 1 98.69 15 LEU B N 1
ATOM 2203 C CA . LEU B 1 15 ? 13.742 -4.57 -9.977 1 98.69 15 LEU B CA 1
ATOM 2204 C C . LEU B 1 15 ? 13.5 -6.066 -9.836 1 98.69 15 LEU B C 1
ATOM 2206 O O . LEU B 1 15 ? 12.484 -6.488 -9.289 1 98.69 15 LEU B O 1
ATOM 2210 N N . THR B 1 16 ? 14.414 -6.809 -10.367 1 98.75 16 THR B N 1
ATOM 2211 C CA . THR B 1 16 ? 14.484 -8.227 -10.039 1 98.75 16 THR B CA 1
ATOM 2212 C C . THR B 1 16 ? 15.422 -8.469 -8.859 1 98.75 16 THR B C 1
ATOM 2214 O O . THR B 1 16 ? 16.203 -7.594 -8.492 1 98.75 16 THR B O 1
ATOM 2217 N N . SER B 1 17 ? 15.305 -9.641 -8.305 1 98.69 17 SER B N 1
ATOM 2218 C CA . SER B 1 17 ? 16.188 -9.961 -7.188 1 98.69 17 SER B CA 1
ATOM 2219 C C . SER B 1 17 ? 17.656 -9.875 -7.598 1 98.69 17 SER B C 1
ATOM 2221 O O . SER B 1 17 ? 18.453 -9.258 -6.902 1 98.69 17 SER B O 1
ATOM 2223 N N . PRO B 1 18 ? 18.078 -10.398 -8.758 1 98.31 18 PRO B N 1
ATOM 2224 C CA . PRO B 1 18 ? 19.469 -10.234 -9.18 1 98.31 18 PRO B CA 1
ATOM 2225 C C . PRO B 1 18 ? 19.844 -8.781 -9.43 1 98.31 18 PRO B C 1
ATOM 2227 O O . PRO B 1 18 ? 21 -8.383 -9.211 1 98.31 18 PRO B O 1
ATOM 2230 N N . ASP B 1 19 ? 18.891 -7.957 -9.977 1 98.12 19 ASP B N 1
ATOM 2231 C CA . ASP B 1 19 ? 19.156 -6.527 -10.109 1 98.12 19 ASP B CA 1
ATOM 2232 C C . ASP B 1 19 ? 19.562 -5.918 -8.773 1 98.12 19 ASP B C 1
ATOM 2234 O O . ASP B 1 19 ? 20.531 -5.164 -8.695 1 98.12 19 ASP B O 1
ATOM 2238 N N . VAL B 1 20 ? 18.797 -6.246 -7.695 1 98.62 20 VAL B N 1
ATOM 2239 C CA . VAL B 1 20 ? 19.078 -5.723 -6.359 1 98.62 20 VAL B CA 1
ATOM 2240 C C . VAL B 1 20 ? 20.453 -6.199 -5.895 1 98.62 20 VAL B C 1
ATOM 2242 O O . VAL B 1 20 ? 21.25 -5.406 -5.383 1 98.62 20 VAL B O 1
ATOM 2245 N N . ALA B 1 21 ? 20.719 -7.465 -6.086 1 97.94 21 ALA B N 1
ATOM 2246 C CA . ALA B 1 21 ? 22 -8.039 -5.672 1 97.94 21 ALA B CA 1
ATOM 2247 C C . ALA B 1 21 ? 23.172 -7.34 -6.359 1 97.94 21 ALA B C 1
ATOM 2249 O O . ALA B 1 21 ? 24.234 -7.156 -5.762 1 97.94 21 ALA B O 1
ATOM 2250 N N . ALA B 1 22 ? 22.969 -6.918 -7.582 1 97.31 22 ALA B N 1
ATOM 2251 C CA . ALA B 1 22 ? 24.062 -6.43 -8.422 1 97.31 22 ALA B CA 1
ATOM 2252 C C . ALA B 1 22 ? 24.203 -4.918 -8.297 1 97.31 22 ALA B C 1
ATOM 2254 O O . ALA B 1 22 ? 25.141 -4.332 -8.852 1 97.31 22 ALA B O 1
ATOM 2255 N N . LEU B 1 23 ? 23.219 -4.285 -7.66 1 96.38 23 LEU B N 1
ATOM 2256 C CA . LEU B 1 23 ? 23.312 -2.834 -7.531 1 96.38 23 LEU B CA 1
ATOM 2257 C C . LEU B 1 23 ? 24.641 -2.428 -6.918 1 96.38 23 LEU B C 1
ATOM 2259 O O . LEU B 1 23 ? 25.047 -2.965 -5.887 1 96.38 23 LEU B O 1
ATOM 2263 N N . GLU B 1 24 ? 25.25 -1.534 -7.629 1 92.19 24 GLU B N 1
ATOM 2264 C CA . GLU B 1 24 ? 26.516 -1.014 -7.113 1 92.19 24 GLU B CA 1
ATOM 2265 C C . GLU B 1 24 ? 26.281 -0.011 -5.984 1 92.19 24 GLU B C 1
ATOM 2267 O O . GLU B 1 24 ? 25.234 0.639 -5.934 1 92.19 24 GLU B O 1
ATOM 2272 N N . ASP B 1 25 ? 27.109 0.111 -5.07 1 93.94 25 ASP B N 1
ATOM 2273 C CA . ASP B 1 25 ? 27.125 1.101 -3.998 1 93.94 25 ASP B CA 1
ATOM 2274 C C . ASP B 1 25 ? 25.812 1.098 -3.225 1 93.94 25 ASP B C 1
ATOM 2276 O O . ASP B 1 25 ? 25.234 2.154 -2.971 1 93.94 25 ASP B O 1
ATOM 2280 N N . LYS B 1 26 ? 25.219 -0.056 -2.92 1 96.56 26 LYS B N 1
ATOM 2281 C CA . LYS B 1 26 ? 23.984 -0.187 -2.148 1 96.56 26 LYS B CA 1
ATOM 2282 C C . LYS B 1 26 ? 24.078 0.558 -0.821 1 96.56 26 LYS B C 1
ATOM 2284 O O . LYS B 1 26 ? 23.094 1.108 -0.335 1 96.56 26 LYS B O 1
ATOM 2289 N N . GLU B 1 27 ? 25.234 0.651 -0.301 1 95.44 27 GLU B N 1
ATOM 2290 C CA . GLU B 1 27 ? 25.469 1.293 0.991 1 95.44 27 GLU B CA 1
ATOM 2291 C C . GLU B 1 27 ? 25.078 2.77 0.948 1 95.44 27 GLU B C 1
ATOM 2293 O O . GLU B 1 27 ? 24.656 3.338 1.96 1 95.44 27 GLU B O 1
ATOM 2298 N N . ASN B 1 28 ? 25.172 3.35 -0.277 1 96.19 28 ASN B N 1
ATOM 2299 C CA . ASN B 1 28 ? 24.891 4.777 -0.394 1 96.19 28 ASN B CA 1
ATOM 2300 C C . ASN B 1 28 ? 23.609 5.023 -1.183 1 96.19 28 ASN B C 1
ATOM 2302 O O . ASN B 1 28 ? 23.234 6.176 -1.418 1 96.19 28 ASN B O 1
ATOM 2306 N N . THR B 1 29 ? 22.984 3.963 -1.647 1 98.38 29 THR B N 1
ATOM 2307 C CA . THR B 1 29 ? 21.688 4.098 -2.291 1 98.38 29 THR B CA 1
ATOM 2308 C C . THR B 1 29 ? 20.609 4.438 -1.267 1 98.38 29 THR B C 1
ATOM 2310 O O . THR B 1 29 ? 20.469 3.758 -0.246 1 98.38 29 THR B O 1
ATOM 2313 N N . VAL B 1 30 ? 19.844 5.508 -1.464 1 98.81 30 VAL B N 1
ATOM 2314 C CA . VAL B 1 30 ? 18.781 5.93 -0.551 1 98.81 30 VAL B CA 1
ATOM 2315 C C . VAL B 1 30 ? 17.484 5.207 -0.896 1 98.81 30 VAL B C 1
ATOM 2317 O O . VAL B 1 30 ? 17.016 5.266 -2.035 1 98.81 30 VAL B O 1
ATOM 2320 N N . ILE B 1 31 ? 16.938 4.473 0.038 1 98.94 31 ILE B N 1
ATOM 2321 C CA . ILE B 1 31 ? 15.625 3.85 -0.105 1 98.94 31 ILE B CA 1
ATOM 2322 C C . ILE B 1 31 ? 14.562 4.703 0.589 1 98.94 31 ILE B C 1
ATOM 2324 O O . ILE B 1 31 ? 14.711 5.051 1.765 1 98.94 31 ILE B O 1
ATOM 2328 N N . LEU B 1 32 ? 13.555 5.109 -0.173 1 98.94 32 LEU B N 1
ATOM 2329 C CA . LEU B 1 32 ? 12.461 5.898 0.371 1 98.94 32 LEU B CA 1
ATOM 2330 C C . LEU B 1 32 ? 11.273 5.012 0.72 1 98.94 32 LEU B C 1
ATOM 2332 O O . LEU B 1 32 ? 10.805 4.23 -0.116 1 98.94 32 LEU B O 1
ATOM 2336 N N . LEU B 1 33 ? 10.789 5.074 1.916 1 98.94 33 LEU B N 1
ATOM 2337 C CA . LEU B 1 33 ? 9.555 4.438 2.359 1 98.94 33 LEU B CA 1
ATOM 2338 C C . LEU B 1 33 ? 8.477 5.477 2.646 1 98.94 33 LEU B C 1
ATOM 2340 O O . LEU B 1 33 ? 8.461 6.074 3.727 1 98.94 33 LEU B O 1
ATOM 2344 N N . PRO B 1 34 ? 7.582 5.75 1.685 1 98.94 34 PRO B N 1
ATOM 2345 C CA . PRO B 1 34 ? 6.453 6.633 1.987 1 98.94 34 PRO B CA 1
ATOM 2346 C C . PRO B 1 34 ? 5.469 6.016 2.977 1 98.94 34 PRO B C 1
ATOM 2348 O O . PRO B 1 34 ? 5.047 4.867 2.797 1 98.94 34 PRO B O 1
ATOM 2351 N N . VAL B 1 35 ? 5.16 6.691 4.012 1 98.88 35 VAL B N 1
ATOM 2352 C CA . VAL B 1 35 ? 4.168 6.281 5 1 98.88 35 VAL B CA 1
ATOM 2353 C C . VAL B 1 35 ? 3.074 7.344 5.105 1 98.88 35 VAL B C 1
ATOM 2355 O O . VAL B 1 35 ? 3.361 8.516 5.367 1 98.88 35 VAL B O 1
ATOM 2358 N N . ALA B 1 36 ? 1.86 6.941 4.867 1 98.81 36 ALA B N 1
ATOM 2359 C CA . ALA B 1 36 ? 0.736 7.867 4.75 1 98.81 36 ALA B CA 1
ATOM 2360 C C . ALA B 1 36 ? -0.472 7.363 5.535 1 98.81 36 ALA B C 1
ATOM 2362 O O . ALA B 1 36 ? -0.328 6.855 6.648 1 98.81 36 ALA B O 1
ATOM 2363 N N . ALA B 1 37 ? -1.664 7.723 5.035 1 98.75 37 ALA B N 1
ATOM 2364 C CA . ALA B 1 37 ? -2.904 7.324 5.695 1 98.75 37 ALA B CA 1
ATOM 2365 C C . ALA B 1 37 ? -4.074 7.336 4.715 1 98.75 37 ALA B C 1
ATOM 2367 O O . ALA B 1 37 ? -3.998 7.957 3.652 1 98.75 37 ALA B O 1
ATOM 2368 N N . ILE B 1 38 ? -5.07 6.566 4.996 1 98.81 38 ILE B N 1
ATOM 2369 C CA . ILE B 1 38 ? -6.43 6.672 4.473 1 98.81 38 ILE B CA 1
ATOM 2370 C C . ILE B 1 38 ? -7.383 7.07 5.598 1 98.81 38 ILE B C 1
ATOM 2372 O O . ILE B 1 38 ? -7.684 6.262 6.484 1 98.81 38 ILE B O 1
ATOM 2376 N N . GLU B 1 39 ? -7.848 8.305 5.574 1 98.88 39 GLU B N 1
ATOM 2377 C CA . GLU B 1 39 ? -8.633 8.867 6.672 1 98.88 39 GLU B CA 1
ATOM 2378 C C . GLU B 1 39 ? -9.492 10.031 6.199 1 98.88 39 GLU B C 1
ATOM 2380 O O . GLU B 1 39 ? -9.305 10.539 5.086 1 98.88 39 GLU B O 1
ATOM 2385 N N . GLN B 1 40 ? -10.367 10.469 7.035 1 98.81 40 GLN B N 1
ATOM 2386 C CA . GLN B 1 40 ? -11.234 11.594 6.707 1 98.81 40 GLN B CA 1
ATOM 2387 C C . GLN B 1 40 ? -10.43 12.875 6.527 1 98.81 40 GLN B C 1
ATOM 2389 O O . GLN B 1 40 ? -9.414 13.078 7.199 1 98.81 40 GLN B O 1
ATOM 2394 N N . HIS B 1 41 ? -10.875 13.781 5.609 1 98.88 41 HIS B N 1
ATOM 2395 C CA . HIS B 1 41 ? -10.328 15.117 5.398 1 98.88 41 HIS B CA 1
ATOM 2396 C C . HIS B 1 41 ? -11.438 16.109 5.07 1 98.88 41 HIS B C 1
ATOM 2398 O O . HIS B 1 41 ? -11.336 16.859 4.09 1 98.88 41 HIS B O 1
ATOM 2404 N N . GLY B 1 42 ? -12.43 16.141 6.039 1 98.44 42 GLY B N 1
ATOM 2405 C CA . GLY B 1 42 ? -13.586 17 5.793 1 98.44 42 GLY B CA 1
ATOM 2406 C C . GLY B 1 42 ? -14.516 16.453 4.727 1 98.44 42 GLY B C 1
ATOM 2407 O O . GLY B 1 42 ? -14.281 15.359 4.191 1 98.44 42 GLY B O 1
ATOM 2408 N N . ALA B 1 43 ? -15.57 17.203 4.457 1 98.69 43 ALA B N 1
ATOM 2409 C CA . ALA B 1 43 ? -16.578 16.766 3.508 1 98.69 43 ALA B CA 1
ATOM 2410 C C . ALA B 1 43 ? -16.125 16.984 2.07 1 98.69 43 ALA B C 1
ATOM 2412 O O . ALA B 1 43 ? -16.703 16.422 1.133 1 98.69 43 ALA B O 1
ATOM 2413 N N . HIS B 1 44 ? -15.078 17.766 1.931 1 98.88 44 HIS B N 1
ATOM 2414 C CA . HIS B 1 44 ? -14.758 18.266 0.594 1 98.88 44 HIS B CA 1
ATOM 2415 C C . HIS B 1 44 ? -13.578 17.5 -0.003 1 98.88 44 HIS B C 1
ATOM 2417 O O . HIS B 1 44 ? -13.336 17.578 -1.21 1 98.88 44 HIS B O 1
ATOM 2423 N N . LEU B 1 45 ? -12.82 16.781 0.758 1 98.94 45 LEU B N 1
ATOM 2424 C CA . LEU B 1 45 ? -11.648 16.078 0.247 1 98.94 45 LEU B CA 1
ATOM 2425 C C . LEU B 1 45 ? -11.82 14.57 0.381 1 98.94 45 LEU B C 1
ATOM 2427 O O . LEU B 1 45 ? -12.5 14.102 1.292 1 98.94 45 LEU B O 1
ATOM 2431 N N . PRO B 1 46 ? -11.195 13.797 -0.523 1 98.94 46 PRO B N 1
ATOM 2432 C CA . PRO B 1 46 ? -11.258 12.336 -0.414 1 98.94 46 PRO B CA 1
ATOM 2433 C C . PRO B 1 46 ? -10.453 11.797 0.768 1 98.94 46 PRO B C 1
ATOM 2435 O O . PRO B 1 46 ? -9.672 12.531 1.377 1 98.94 46 PRO B O 1
ATOM 2438 N N . LEU B 1 47 ? -10.633 10.5 1.048 1 98.88 47 LEU B N 1
ATOM 2439 C CA . LEU B 1 47 ? -9.914 9.836 2.131 1 98.88 47 LEU B CA 1
ATOM 2440 C C . LEU B 1 47 ? -8.43 9.711 1.802 1 98.88 47 LEU B C 1
ATOM 2442 O O . LEU B 1 47 ? -7.613 9.477 2.693 1 98.88 47 LEU B O 1
ATOM 2446 N N . ALA B 1 48 ? -7.973 9.945 0.63 1 98.81 48 ALA B N 1
ATOM 2447 C CA . ALA B 1 48 ? -6.668 9.594 0.073 1 98.81 48 ALA B CA 1
ATOM 2448 C C . ALA B 1 48 ? -5.672 10.734 0.246 1 98.81 48 ALA B C 1
ATOM 2450 O O . ALA B 1 48 ? -4.551 10.672 -0.268 1 98.81 48 ALA B O 1
ATOM 2451 N N . VAL B 1 49 ? -5.965 11.805 0.943 1 98.88 49 VAL B N 1
ATOM 2452 C CA . VAL B 1 49 ? -5.227 13.062 0.898 1 98.88 49 VAL B CA 1
ATOM 2453 C C . VAL B 1 49 ? -3.758 12.812 1.223 1 98.88 49 VAL B C 1
ATOM 2455 O O . VAL B 1 49 ? -2.875 13.117 0.415 1 98.88 49 VAL B O 1
ATOM 2458 N N . ASP B 1 50 ? -3.494 12.195 2.359 1 98.88 50 ASP B N 1
ATOM 2459 C CA . ASP B 1 50 ? -2.115 12 2.793 1 98.88 50 ASP B CA 1
ATOM 2460 C C . ASP B 1 50 ? -1.339 11.148 1.792 1 98.88 50 ASP B C 1
ATOM 2462 O O . ASP B 1 50 ? -0.173 11.43 1.503 1 98.88 50 ASP B O 1
ATOM 2466 N N . THR B 1 51 ? -1.987 10.102 1.294 1 98.88 51 THR B N 1
ATOM 2467 C CA . THR B 1 51 ? -1.353 9.195 0.343 1 98.88 51 THR B CA 1
ATOM 2468 C C . THR B 1 51 ? -1.109 9.898 -0.991 1 98.88 51 THR B C 1
ATOM 2470 O O . THR B 1 51 ? -0.036 9.766 -1.582 1 98.88 51 THR B O 1
ATOM 2473 N N . ALA B 1 52 ? -2.104 10.664 -1.44 1 98.81 52 ALA B N 1
ATOM 2474 C CA . ALA B 1 52 ? -1.946 11.406 -2.689 1 98.81 52 ALA B CA 1
ATOM 2475 C C . ALA B 1 52 ? -0.79 12.398 -2.598 1 98.81 52 ALA B C 1
ATOM 2477 O O . ALA B 1 52 ? 0.005 12.523 -3.533 1 98.81 52 ALA B O 1
ATOM 2478 N N . ILE B 1 53 ? -0.68 13.047 -1.492 1 98.88 53 ILE B N 1
ATOM 2479 C CA . ILE B 1 53 ? 0.291 14.125 -1.351 1 98.88 53 ILE B CA 1
ATOM 2480 C C . ILE B 1 53 ? 1.705 13.555 -1.339 1 98.88 53 ILE B C 1
ATOM 2482 O O . ILE B 1 53 ? 2.586 14.039 -2.051 1 98.88 53 ILE B O 1
ATOM 2486 N N . VAL B 1 54 ? 1.952 12.492 -0.589 1 98.88 54 VAL B N 1
ATOM 2487 C CA . VAL B 1 54 ? 3.307 11.961 -0.52 1 98.88 54 VAL B CA 1
ATOM 2488 C C . VAL B 1 54 ? 3.701 11.375 -1.875 1 98.88 54 VAL B C 1
ATOM 2490 O O . VAL B 1 54 ? 4.836 11.555 -2.326 1 98.88 54 VAL B O 1
ATOM 2493 N N . CYS B 1 55 ? 2.791 10.711 -2.549 1 98.75 55 CYS B N 1
ATOM 2494 C CA . CYS B 1 55 ? 3.09 10.125 -3.852 1 98.75 55 CYS B CA 1
ATOM 2495 C C . CYS B 1 55 ? 3.338 11.211 -4.891 1 98.75 55 CYS B C 1
ATOM 2497 O O . CYS B 1 55 ? 4.262 11.102 -5.699 1 98.75 55 CYS B O 1
ATOM 2499 N N . GLY B 1 56 ? 2.525 12.242 -4.852 1 98.75 56 GLY B N 1
ATOM 2500 C CA . GLY B 1 56 ? 2.668 13.32 -5.816 1 98.75 56 GLY B CA 1
ATOM 2501 C C . GLY B 1 56 ? 3.953 14.109 -5.648 1 98.75 56 GLY B C 1
ATOM 2502 O O . GLY B 1 56 ? 4.656 14.375 -6.625 1 98.75 56 GLY B O 1
ATOM 2503 N N . VAL B 1 57 ? 4.266 14.469 -4.422 1 98.88 57 VAL B N 1
ATOM 2504 C CA . VAL B 1 57 ? 5.449 15.273 -4.137 1 98.88 57 VAL B CA 1
ATOM 2505 C C . VAL B 1 57 ? 6.707 14.461 -4.426 1 98.88 57 VAL B C 1
ATOM 2507 O O . VAL B 1 57 ? 7.598 14.922 -5.145 1 98.88 57 VAL B O 1
ATOM 2510 N N . LEU B 1 58 ? 6.801 13.242 -3.904 1 98.88 58 LEU B N 1
ATOM 2511 C CA . LEU B 1 58 ? 7.973 12.406 -4.141 1 98.88 58 LEU B CA 1
ATOM 2512 C C . LEU B 1 58 ? 8.094 12.039 -5.617 1 98.88 58 LEU B C 1
ATOM 2514 O O . LEU B 1 58 ? 9.195 11.922 -6.145 1 98.88 58 LEU B O 1
ATOM 2518 N N . GLY B 1 59 ? 6.891 11.766 -6.242 1 98.75 59 GLY B N 1
ATOM 2519 C CA . GLY B 1 59 ? 6.93 11.516 -7.672 1 98.75 59 GLY B CA 1
ATOM 2520 C C . GLY B 1 59 ? 7.633 12.617 -8.453 1 98.75 59 GLY B C 1
ATOM 2521 O O . GLY B 1 59 ? 8.539 12.344 -9.242 1 98.75 59 GLY B O 1
ATOM 2522 N N . GLN B 1 60 ? 7.254 13.836 -8.188 1 98.75 60 GLN B N 1
ATOM 2523 C CA . GLN B 1 60 ? 7.855 14.977 -8.875 1 98.75 60 GLN B CA 1
ATOM 2524 C C . GLN B 1 60 ? 9.328 15.117 -8.508 1 98.75 60 GLN B C 1
ATOM 2526 O O . GLN B 1 60 ? 10.164 15.391 -9.367 1 98.75 60 GLN B O 1
ATOM 2531 N N . ALA B 1 61 ? 9.648 14.938 -7.258 1 98.94 61 ALA B N 1
ATOM 2532 C CA . ALA B 1 61 ? 11.039 15.023 -6.824 1 98.94 61 ALA B CA 1
ATOM 2533 C C . ALA B 1 61 ? 11.906 14 -7.551 1 98.94 61 ALA B C 1
ATOM 2535 O O . ALA B 1 61 ? 12.992 14.32 -8.039 1 98.94 61 ALA B O 1
ATOM 2536 N N . LEU B 1 62 ? 11.422 12.766 -7.66 1 98.81 62 LEU B N 1
ATOM 2537 C CA . LEU B 1 62 ? 12.203 11.672 -8.227 1 98.81 62 LEU B CA 1
ATOM 2538 C C . LEU B 1 62 ? 12.367 11.844 -9.734 1 98.81 62 LEU B C 1
ATOM 2540 O O . LEU B 1 62 ? 13.391 11.453 -10.297 1 98.81 62 LEU B O 1
ATOM 2544 N N . HIS B 1 63 ? 11.398 12.445 -10.391 1 98.69 63 HIS B N 1
ATOM 2545 C CA . HIS B 1 63 ? 11.547 12.758 -11.805 1 98.69 63 HIS B CA 1
ATOM 2546 C C . HIS B 1 63 ? 12.633 13.797 -12.031 1 98.69 63 HIS B C 1
ATOM 2548 O O . HIS B 1 63 ? 13.289 13.805 -13.078 1 98.69 63 HIS B O 1
ATOM 2554 N N . ARG B 1 64 ? 12.859 14.648 -11.016 1 98.56 64 ARG B N 1
ATOM 2555 C CA . ARG B 1 64 ? 13.805 15.75 -11.125 1 98.56 64 ARG B CA 1
ATOM 2556 C C . ARG B 1 64 ? 15.195 15.328 -10.664 1 98.56 64 ARG B C 1
ATOM 2558 O O . ARG B 1 64 ? 16.188 16.016 -10.938 1 98.56 64 ARG B O 1
ATOM 2565 N N . LEU B 1 65 ? 15.242 14.266 -9.922 1 98.56 65 LEU B N 1
ATOM 2566 C CA . LEU B 1 65 ? 16.484 13.82 -9.312 1 98.56 65 LEU B CA 1
ATOM 2567 C C . LEU B 1 65 ? 17.484 13.359 -10.367 1 98.56 65 LEU B C 1
ATOM 2569 O O . LEU B 1 65 ? 17.125 12.633 -11.297 1 98.56 65 LEU B O 1
ATOM 2573 N N . ASP B 1 66 ? 18.688 13.789 -10.297 1 97.06 66 ASP B N 1
ATOM 2574 C CA . ASP B 1 66 ? 19.734 13.43 -11.266 1 97.06 66 ASP B CA 1
ATOM 2575 C C . ASP B 1 66 ? 20 11.93 -11.242 1 97.06 66 ASP B C 1
ATOM 2577 O O . ASP B 1 66 ? 19.891 11.289 -10.195 1 97.06 66 ASP B O 1
ATOM 2581 N N . ALA B 1 67 ? 20.375 11.398 -12.391 1 91.69 67 ALA B N 1
ATOM 2582 C CA . ALA B 1 67 ? 20.594 9.961 -12.562 1 91.69 67 ALA B CA 1
ATOM 2583 C C . ALA B 1 67 ? 21.734 9.461 -11.68 1 91.69 67 ALA B C 1
ATOM 2585 O O . ALA B 1 67 ? 21.766 8.289 -11.297 1 91.69 67 ALA B O 1
ATOM 2586 N N . ALA B 1 68 ? 22.641 10.32 -11.305 1 91.94 68 ALA B N 1
ATOM 2587 C CA . ALA B 1 68 ? 23.844 9.938 -10.555 1 91.94 68 ALA B CA 1
ATOM 2588 C C . ALA B 1 68 ? 23.5 9.672 -9.086 1 91.94 68 ALA B C 1
ATOM 2590 O O . ALA B 1 68 ? 24.281 9.047 -8.367 1 91.94 68 ALA B O 1
ATOM 2591 N N . THR B 1 69 ? 22.391 10.188 -8.617 1 96.44 69 THR B N 1
ATOM 2592 C CA . THR B 1 69 ? 21.984 9.945 -7.234 1 96.44 69 THR B CA 1
ATOM 2593 C C . THR B 1 69 ? 21.172 8.664 -7.125 1 96.44 69 THR B C 1
ATOM 2595 O O . THR B 1 69 ? 20 8.625 -7.523 1 96.44 69 THR B O 1
ATOM 2598 N N . PRO B 1 70 ? 21.766 7.613 -6.66 1 96.94 70 PRO B N 1
ATOM 2599 C CA . PRO B 1 70 ? 21.016 6.355 -6.539 1 96.94 70 PRO B CA 1
ATOM 2600 C C . PRO B 1 70 ? 19.906 6.426 -5.488 1 96.94 70 PRO B C 1
ATOM 2602 O O . PRO B 1 70 ? 20.188 6.699 -4.316 1 96.94 70 PRO B O 1
ATOM 2605 N N . CYS B 1 71 ? 18.75 6.242 -5.891 1 98.62 71 CYS B N 1
ATOM 2606 C CA . CYS B 1 71 ? 17.578 6.352 -5.027 1 98.62 71 CYS B CA 1
ATOM 2607 C C . CYS B 1 71 ? 16.422 5.539 -5.582 1 98.62 71 CYS B C 1
ATOM 2609 O O . CYS B 1 71 ? 16.125 5.59 -6.781 1 98.62 71 CYS B O 1
ATOM 2611 N N . PHE B 1 72 ? 15.766 4.715 -4.758 1 98.81 72 PHE B N 1
ATOM 2612 C CA . PHE B 1 72 ? 14.555 3.986 -5.117 1 98.81 72 PHE B CA 1
ATOM 2613 C C . PHE B 1 72 ? 13.445 4.246 -4.105 1 98.81 72 PHE B C 1
ATOM 2615 O O . PHE B 1 72 ? 13.719 4.531 -2.936 1 98.81 72 PHE B O 1
ATOM 2622 N N . VAL B 1 73 ? 12.242 4.145 -4.566 1 98.94 73 VAL B N 1
ATOM 2623 C CA . VAL B 1 73 ? 11.078 4.336 -3.703 1 98.94 73 VAL B CA 1
ATOM 2624 C C . VAL B 1 73 ? 10.305 3.029 -3.586 1 98.94 73 VAL B C 1
ATOM 2626 O O . VAL B 1 73 ? 10.117 2.318 -4.578 1 98.94 73 VAL B O 1
ATOM 2629 N N . LEU B 1 74 ? 9.953 2.715 -2.357 1 98.88 74 LEU B N 1
ATOM 2630 C CA . LEU B 1 74 ? 9.086 1.575 -2.072 1 98.88 74 LEU B CA 1
ATOM 2631 C C . LEU B 1 74 ? 7.621 1.946 -2.26 1 98.88 74 LEU B C 1
ATOM 2633 O O . LEU B 1 74 ? 7.27 3.129 -2.27 1 98.88 74 LEU B O 1
ATOM 2637 N N . PRO B 1 75 ? 6.738 0.887 -2.445 1 98.31 75 PRO B N 1
ATOM 2638 C CA . PRO B 1 75 ? 5.309 1.193 -2.453 1 98.31 75 PRO B CA 1
ATOM 2639 C C . PRO B 1 75 ? 4.844 1.893 -1.178 1 98.31 75 PRO B C 1
ATOM 2641 O O . PRO B 1 75 ? 5.297 1.55 -0.083 1 98.31 75 PRO B O 1
ATOM 2644 N N . PRO B 1 76 ? 3.98 2.859 -1.271 1 98.44 76 PRO B N 1
ATOM 2645 C CA . PRO B 1 76 ? 3.551 3.57 -0.065 1 98.44 76 PRO B CA 1
ATOM 2646 C C . PRO B 1 76 ? 2.785 2.674 0.907 1 98.44 76 PRO B C 1
ATOM 2648 O O . PRO B 1 76 ? 2.01 1.813 0.479 1 98.44 76 PRO B O 1
ATOM 2651 N N . LEU B 1 77 ? 3.107 2.814 2.176 1 98.5 77 LEU B N 1
ATOM 2652 C CA . LEU B 1 77 ? 2.205 2.35 3.223 1 98.5 77 LEU B CA 1
ATOM 2653 C C . LEU B 1 77 ? 1.022 3.299 3.383 1 98.5 77 LEU B C 1
ATOM 2655 O O . LEU B 1 77 ? 1.14 4.34 4.035 1 98.5 77 LEU B O 1
ATOM 2659 N N . CYS B 1 78 ? -0.072 2.932 2.82 1 97.62 78 CYS B N 1
ATOM 2660 C CA . CYS B 1 78 ? -1.189 3.869 2.789 1 97.62 78 CYS B CA 1
ATOM 2661 C C . CYS B 1 78 ? -2.027 3.76 4.059 1 97.62 78 CYS B C 1
ATOM 2663 O O . CYS B 1 78 ? -2.854 4.629 4.336 1 97.62 78 CYS B O 1
ATOM 2665 N N . TYR B 1 79 ? -1.872 2.625 4.781 1 98.5 79 TYR B N 1
ATOM 2666 C CA . TYR B 1 79 ? -2.602 2.436 6.031 1 98.5 79 TYR B CA 1
ATOM 2667 C C . TYR B 1 79 ? -1.733 2.801 7.23 1 98.5 79 TYR B C 1
ATOM 2669 O O . TYR B 1 79 ? -0.837 2.043 7.609 1 98.5 79 TYR B O 1
ATOM 2677 N N . GLY B 1 80 ? -1.936 3.93 7.762 1 98.56 80 GLY B N 1
ATOM 2678 C CA . GLY B 1 80 ? -1.188 4.398 8.914 1 98.56 80 GLY B CA 1
ATOM 2679 C C . GLY B 1 80 ? -2.012 4.422 10.188 1 98.56 80 GLY B C 1
ATOM 2680 O O . GLY B 1 80 ? -2.957 3.646 10.336 1 98.56 80 GLY B O 1
ATOM 2681 N N . LYS B 1 81 ? -1.557 5.18 11.18 1 98.81 81 LYS B N 1
ATOM 2682 C CA . LYS B 1 81 ? -2.246 5.383 12.453 1 98.81 81 LYS B CA 1
ATOM 2683 C C . LYS B 1 81 ? -3.066 6.672 12.43 1 98.81 81 LYS B C 1
ATOM 2685 O O . LYS B 1 81 ? -2.508 7.77 12.422 1 98.81 81 LYS B O 1
ATOM 2690 N N . SER B 1 82 ? -4.371 6.531 12.359 1 98.62 82 SER B N 1
ATOM 2691 C CA . SER B 1 82 ? -5.289 7.656 12.219 1 98.62 82 SER B CA 1
ATOM 2692 C C . SER B 1 82 ? -6.402 7.59 13.258 1 98.62 82 SER B C 1
ATOM 2694 O O . SER B 1 82 ? -7.531 8.008 12.992 1 98.62 82 SER B O 1
ATOM 2696 N N . ASN B 1 83 ? -6.098 7.07 14.422 1 97.88 83 ASN B N 1
ATOM 2697 C CA . ASN B 1 83 ? -7.168 6.855 15.398 1 97.88 83 ASN B CA 1
ATOM 2698 C C . ASN B 1 83 ? -7.727 8.18 15.914 1 97.88 83 ASN B C 1
ATOM 2700 O O . ASN B 1 83 ? -8.805 8.203 16.516 1 97.88 83 ASN B O 1
ATOM 2704 N N . GLU B 1 84 ? -7.051 9.352 15.727 1 97.88 84 GLU B N 1
ATOM 2705 C CA . GLU B 1 84 ? -7.637 10.648 16.047 1 97.88 84 GLU B CA 1
ATOM 2706 C C . GLU B 1 84 ? -8.836 10.945 15.148 1 97.88 84 GLU B C 1
ATOM 2708 O O . GLU B 1 84 ? -9.641 11.836 15.453 1 97.88 84 GLU B O 1
ATOM 2713 N N . HIS B 1 85 ? -9.016 10.188 14.062 1 98.19 85 HIS B N 1
ATOM 2714 C CA . HIS B 1 85 ? -10.109 10.359 13.117 1 98.19 85 HIS B CA 1
ATOM 2715 C C . HIS B 1 85 ? -11.078 9.188 13.172 1 98.19 85 HIS B C 1
ATOM 2717 O O . HIS B 1 85 ? -11.93 9.039 12.297 1 98.19 85 HIS B O 1
ATOM 2723 N N . ILE B 1 86 ? -11.008 8.367 14.172 1 96.56 86 ILE B N 1
ATOM 2724 C CA . ILE B 1 86 ? -11.602 7.031 14.203 1 96.56 86 ILE B CA 1
ATOM 2725 C C . ILE B 1 86 ? -13.117 7.133 14.125 1 96.56 86 ILE B C 1
ATOM 2727 O O . ILE B 1 86 ? -13.789 6.211 13.656 1 96.56 86 ILE B O 1
ATOM 2731 N N . HIS B 1 87 ? -13.758 8.227 14.445 1 96 87 HIS B N 1
ATOM 2732 C CA . HIS B 1 87 ? -15.203 8.367 14.492 1 96 87 HIS B CA 1
ATOM 2733 C C . HIS B 1 87 ? -15.758 8.82 13.141 1 96 87 HIS B C 1
ATOM 2735 O O . HIS B 1 87 ? -16.984 8.898 12.961 1 96 87 HIS B O 1
ATOM 2741 N N . PHE B 1 88 ? -14.938 9.172 12.234 1 98.12 88 PHE B N 1
ATOM 2742 C CA . PHE B 1 88 ? -15.352 9.57 10.898 1 98.12 88 PHE B CA 1
ATOM 2743 C C . PHE B 1 88 ? -15.391 8.367 9.961 1 98.12 88 PHE B C 1
ATOM 2745 O O . PHE B 1 88 ? -14.367 7.715 9.742 1 98.12 88 PHE B O 1
ATOM 2752 N N . PRO B 1 89 ? -16.547 8.125 9.367 1 97.81 89 PRO B N 1
ATOM 2753 C CA . PRO B 1 89 ? -16.672 6.965 8.484 1 97.81 89 PRO B CA 1
ATOM 2754 C C . PRO B 1 89 ? -15.641 6.957 7.363 1 97.81 89 PRO B C 1
ATOM 2756 O O . PRO B 1 89 ? -15.359 8 6.766 1 97.81 89 PRO B O 1
ATOM 2759 N N . GLY B 1 90 ? -15.055 5.746 7.152 1 98.5 90 GLY B N 1
ATOM 2760 C CA . GLY B 1 90 ? -14.125 5.574 6.047 1 98.5 90 GLY B CA 1
ATOM 2761 C C . GLY B 1 90 ? -12.672 5.605 6.48 1 98.5 90 GLY B C 1
ATOM 2762 O O . GLY B 1 90 ? -11.781 5.242 5.707 1 98.5 90 GLY B O 1
ATOM 2763 N N . THR B 1 91 ? -12.406 6.047 7.711 1 98.81 91 THR B N 1
ATOM 2764 C CA . THR B 1 91 ? -11.047 6.039 8.234 1 98.81 91 THR B CA 1
ATOM 2765 C C . THR B 1 91 ? -10.555 4.609 8.453 1 98.81 91 THR B C 1
ATOM 2767 O O . THR B 1 91 ? -11.219 3.822 9.133 1 98.81 91 THR B O 1
ATOM 2770 N N . LEU B 1 92 ? -9.516 4.25 7.82 1 98.81 92 LEU B N 1
ATOM 2771 C CA . LEU B 1 92 ? -8.82 2.982 8.008 1 98.81 92 LEU B CA 1
ATOM 2772 C C . LEU B 1 92 ? -7.539 3.18 8.812 1 98.81 92 LEU B C 1
ATOM 2774 O O . LEU B 1 92 ? -6.648 3.928 8.398 1 98.81 92 LEU B O 1
ATOM 2778 N N . THR B 1 93 ? -7.434 2.484 9.992 1 98.81 93 THR B N 1
ATOM 2779 C CA . THR B 1 93 ? -6.332 2.836 10.883 1 98.81 93 THR B CA 1
ATOM 2780 C C . THR B 1 93 ? -5.707 1.585 11.492 1 98.81 93 THR B C 1
ATOM 2782 O O . THR B 1 93 ? -6.402 0.602 11.75 1 98.81 93 THR B O 1
ATOM 2785 N N . LEU B 1 94 ? -4.438 1.632 11.633 1 98.81 94 LEU B N 1
ATOM 2786 C CA . LEU B 1 94 ? -3.664 0.711 12.461 1 98.81 94 LEU B CA 1
ATOM 2787 C C . LEU B 1 94 ? -3.373 1.322 13.828 1 98.81 94 LEU B C 1
ATOM 2789 O O . LEU B 1 94 ? -3.381 2.547 13.977 1 98.81 94 LEU B O 1
ATOM 2793 N N . ASP B 1 95 ? -3.15 0.492 14.781 1 98.69 95 ASP B N 1
ATOM 2794 C CA . ASP B 1 95 ? -2.621 1.027 16.031 1 98.69 95 ASP B CA 1
ATOM 2795 C C . ASP B 1 95 ? -1.112 1.241 15.945 1 98.69 95 ASP B C 1
ATOM 2797 O O . ASP B 1 95 ? -0.485 0.878 14.953 1 98.69 95 ASP B O 1
ATOM 2801 N N . ALA B 1 96 ? -0.595 1.909 16.984 1 98.75 96 ALA B N 1
ATOM 2802 C CA . ALA B 1 96 ? 0.812 2.303 16.984 1 98.75 96 ALA B CA 1
ATOM 2803 C C . ALA B 1 96 ? 1.723 1.079 16.922 1 98.75 96 ALA B C 1
ATOM 2805 O O . ALA B 1 96 ? 2.738 1.092 16.219 1 98.75 96 ALA B O 1
ATOM 2806 N N . VAL B 1 97 ? 1.42 0.044 17.609 1 98.75 97 VAL B N 1
ATOM 2807 C CA . VAL B 1 97 ? 2.27 -1.138 17.719 1 98.75 97 VAL B CA 1
ATOM 2808 C C . VAL B 1 97 ? 2.359 -1.839 16.375 1 98.75 97 VAL B C 1
ATOM 2810 O O . VAL B 1 97 ? 3.449 -2.193 15.914 1 98.75 97 VAL B O 1
ATOM 2813 N N . THR B 1 98 ? 1.214 -2.068 15.727 1 98.88 98 THR B N 1
ATOM 2814 C CA . THR B 1 98 ? 1.182 -2.736 14.43 1 98.88 98 THR B CA 1
ATOM 2815 C C . THR B 1 98 ? 1.933 -1.92 13.383 1 98.88 98 THR B C 1
ATOM 2817 O O . THR B 1 98 ? 2.719 -2.467 12.602 1 98.88 98 THR B O 1
ATOM 2820 N N . LEU B 1 99 ? 1.671 -0.615 13.352 1 98.94 99 LEU B N 1
ATOM 2821 C CA . LEU B 1 99 ? 2.375 0.236 12.398 1 98.94 99 LEU B CA 1
ATOM 2822 C C . LEU B 1 99 ? 3.877 0.22 12.664 1 98.94 99 LEU B C 1
ATOM 2824 O O . LEU B 1 99 ? 4.676 0.116 11.734 1 98.94 99 LEU B O 1
ATOM 2828 N N . LEU B 1 100 ? 4.25 0.326 13.938 1 98.88 100 LEU B N 1
ATOM 2829 C CA . LEU B 1 100 ? 5.66 0.288 14.312 1 98.88 100 LEU B CA 1
ATOM 2830 C C . LEU B 1 100 ? 6.32 -0.996 13.828 1 98.88 100 LEU B C 1
ATOM 2832 O O . LEU B 1 100 ? 7.387 -0.953 13.211 1 98.88 100 LEU B O 1
ATOM 2836 N N . GLN B 1 101 ? 5.691 -2.105 14.023 1 98.88 101 GLN B N 1
ATOM 2837 C CA . GLN B 1 101 ? 6.258 -3.385 13.609 1 98.88 101 GLN B CA 1
ATOM 2838 C C . GLN B 1 101 ? 6.344 -3.484 12.086 1 98.88 101 GLN B C 1
ATOM 2840 O O . GLN B 1 101 ? 7.297 -4.059 11.555 1 98.88 101 GLN B O 1
ATOM 2845 N N . THR B 1 102 ? 5.344 -2.969 11.453 1 98.94 102 THR B N 1
ATOM 2846 C CA . THR B 1 102 ? 5.375 -2.949 9.992 1 98.94 102 THR B CA 1
ATOM 2847 C C . THR B 1 102 ? 6.602 -2.197 9.484 1 98.94 102 THR B C 1
ATOM 2849 O O . THR B 1 102 ? 7.359 -2.717 8.664 1 98.94 102 THR B O 1
ATOM 2852 N N . VAL B 1 103 ? 6.832 -1.007 9.984 1 98.94 103 VAL B N 1
ATOM 2853 C CA . VAL B 1 103 ? 7.949 -0.174 9.555 1 98.94 103 VAL B CA 1
ATOM 2854 C C . VAL B 1 103 ? 9.266 -0.838 9.938 1 98.94 103 VAL B C 1
ATOM 2856 O O . VAL B 1 103 ? 10.211 -0.873 9.141 1 98.94 103 VAL B O 1
ATOM 2859 N N . MET B 1 104 ? 9.328 -1.429 11.148 1 98.94 104 MET B N 1
ATOM 2860 C CA . MET B 1 104 ? 10.531 -2.104 11.625 1 98.94 104 MET B CA 1
ATOM 2861 C C . MET B 1 104 ? 10.906 -3.26 10.703 1 98.94 104 MET B C 1
ATOM 2863 O O . MET B 1 104 ? 12.07 -3.418 10.344 1 98.94 104 MET B O 1
ATOM 2867 N N . GLN B 1 105 ? 9.961 -3.996 10.305 1 98.88 105 GLN B N 1
ATOM 2868 C CA . GLN B 1 105 ? 10.227 -5.195 9.523 1 98.88 105 GLN B CA 1
ATOM 2869 C C . GLN B 1 105 ? 10.578 -4.844 8.078 1 98.88 105 GLN B C 1
ATOM 2871 O O . GLN B 1 105 ? 11.406 -5.516 7.449 1 98.88 105 GLN B O 1
ATOM 2876 N N . LEU B 1 106 ? 9.992 -3.777 7.57 1 98.88 106 LEU B N 1
ATOM 2877 C CA . LEU B 1 106 ? 10.383 -3.301 6.25 1 98.88 106 LEU B CA 1
ATOM 2878 C C . LEU B 1 106 ? 11.805 -2.752 6.27 1 98.88 106 LEU B C 1
ATOM 2880 O O . LEU B 1 106 ? 12.586 -2.996 5.344 1 98.88 106 LEU B O 1
ATOM 2884 N N . GLY B 1 107 ? 12.117 -2.018 7.359 1 98.81 107 GLY B N 1
ATOM 2885 C CA . GLY B 1 107 ? 13.492 -1.57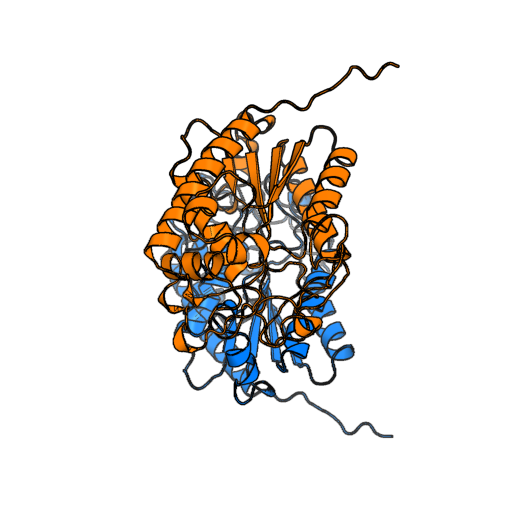 7.508 1 98.81 107 GLY B CA 1
ATOM 2886 C C . GLY B 1 107 ? 14.484 -2.715 7.578 1 98.81 107 GLY B C 1
ATOM 2887 O O . GLY B 1 107 ? 15.555 -2.656 6.965 1 98.81 107 GLY B O 1
ATOM 2888 N N . ALA B 1 108 ? 14.125 -3.752 8.336 1 98.75 108 ALA B N 1
ATOM 2889 C CA . ALA B 1 108 ? 14.977 -4.934 8.43 1 98.75 108 ALA B CA 1
ATOM 2890 C C . ALA B 1 108 ? 15.156 -5.59 7.062 1 98.75 108 ALA B C 1
ATOM 2892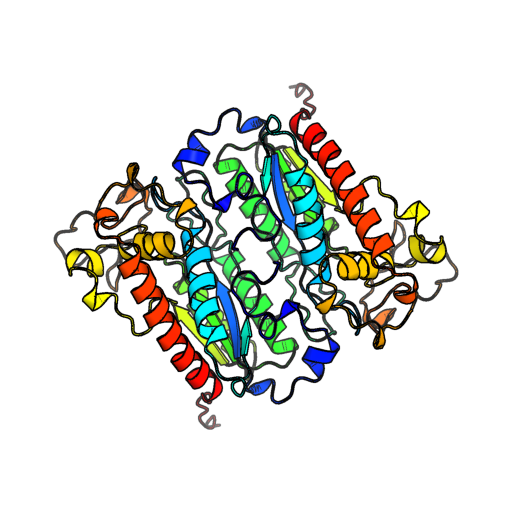 O O . ALA B 1 108 ? 16.234 -6.098 6.746 1 98.75 108 ALA B O 1
ATOM 2893 N N . SER B 1 109 ? 14.102 -5.617 6.254 1 98.75 109 SER B N 1
ATOM 2894 C CA . SER B 1 109 ? 14.172 -6.172 4.906 1 98.75 109 SER B CA 1
ATOM 2895 C C . SER B 1 109 ? 15.117 -5.367 4.027 1 98.75 109 SER B C 1
ATOM 2897 O O . SER B 1 109 ? 15.898 -5.941 3.264 1 98.75 109 SER B O 1
ATOM 2899 N N . VAL B 1 110 ? 15.008 -4.031 4.117 1 98.69 110 VAL B N 1
ATOM 2900 C CA . VAL B 1 110 ? 15.883 -3.137 3.367 1 98.69 110 VAL B CA 1
ATOM 2901 C C . VAL B 1 110 ? 17.344 -3.391 3.758 1 98.69 110 VAL B C 1
ATOM 2903 O O . VAL B 1 110 ? 18.203 -3.52 2.891 1 98.69 110 VAL B O 1
ATOM 2906 N N . TYR B 1 111 ? 17.609 -3.539 5.039 1 98.62 111 TYR B N 1
ATOM 2907 C CA . TYR B 1 111 ? 18.938 -3.838 5.555 1 98.62 111 TYR B CA 1
ATOM 2908 C C . TYR B 1 111 ? 19.438 -5.18 5.027 1 98.62 111 TYR B C 1
ATOM 2910 O O . TYR B 1 111 ? 20.594 -5.293 4.594 1 98.62 111 TYR B O 1
ATOM 2918 N N . ARG B 1 112 ? 18.578 -6.176 5.078 1 97.88 112 ARG B N 1
ATOM 2919 C CA . ARG B 1 112 ? 18.938 -7.523 4.641 1 97.88 112 ARG B CA 1
ATOM 2920 C C . ARG B 1 112 ? 19.328 -7.531 3.166 1 97.88 112 ARG B C 1
ATOM 2922 O O . ARG B 1 112 ? 20.188 -8.305 2.756 1 97.88 112 ARG B O 1
ATOM 2929 N N . ALA B 1 113 ? 18.703 -6.652 2.391 1 97.88 113 ALA B N 1
ATOM 2930 C CA . ALA B 1 113 ? 18.969 -6.574 0.955 1 97.88 113 ALA B CA 1
ATOM 2931 C C . ALA B 1 113 ? 20.312 -5.91 0.681 1 97.88 113 ALA B C 1
ATOM 2933 O O . ALA B 1 113 ? 20.766 -5.859 -0.465 1 97.88 113 ALA B O 1
ATOM 2934 N N . GLY B 1 114 ? 20.969 -5.305 1.714 1 97.69 114 GLY B N 1
ATOM 2935 C CA . GLY B 1 114 ? 22.297 -4.746 1.576 1 97.69 114 GLY B CA 1
ATOM 2936 C C . GLY B 1 114 ? 22.328 -3.23 1.598 1 97.69 114 GLY B C 1
ATOM 2937 O O . GLY B 1 114 ? 23.391 -2.617 1.541 1 97.69 114 GLY B O 1
ATOM 2938 N N . PHE B 1 115 ? 21.141 -2.604 1.717 1 98.44 115 PHE B N 1
ATOM 2939 C CA . PHE B 1 115 ? 21.078 -1.148 1.775 1 98.44 115 PHE B CA 1
ATOM 2940 C C . PHE B 1 115 ? 21.406 -0.648 3.18 1 98.44 115 PHE B C 1
ATOM 2942 O O . PHE B 1 115 ? 21.203 -1.37 4.16 1 98.44 115 PHE B O 1
ATOM 2949 N N . ARG B 1 116 ? 21.859 0.613 3.232 1 98.38 116 ARG B N 1
ATOM 2950 C CA . ARG B 1 116 ? 22.281 1.132 4.531 1 98.38 116 ARG B CA 1
ATOM 2951 C C . ARG B 1 116 ? 21.719 2.531 4.766 1 98.38 116 ARG B C 1
ATOM 2953 O O . ARG B 1 116 ? 22.047 3.178 5.762 1 98.38 116 ARG B O 1
ATOM 2960 N N . LYS B 1 117 ? 20.859 3.074 3.865 1 98.75 117 LYS B N 1
ATOM 2961 C CA . LYS B 1 117 ? 20.172 4.352 4.035 1 98.75 117 LYS B CA 1
ATOM 2962 C C . LYS B 1 117 ? 18.688 4.219 3.75 1 98.75 117 LYS B C 1
ATOM 2964 O O . LYS B 1 117 ? 18.281 3.916 2.623 1 98.75 117 LYS B O 1
ATOM 2969 N N . LEU B 1 118 ? 17.922 4.406 4.758 1 98.94 118 LEU B N 1
ATOM 2970 C CA . LEU B 1 118 ? 16.469 4.348 4.684 1 98.94 118 LEU B CA 1
ATOM 2971 C C . LEU B 1 118 ? 15.852 5.668 5.133 1 98.94 118 LEU B C 1
ATOM 2973 O O . LEU B 1 118 ? 16.109 6.133 6.246 1 98.94 118 LEU B O 1
ATOM 2977 N N . ALA B 1 119 ? 15.109 6.281 4.262 1 98.94 119 ALA B N 1
ATOM 2978 C CA . ALA B 1 119 ? 14.328 7.457 4.637 1 98.94 119 ALA B CA 1
ATOM 2979 C C . ALA B 1 119 ? 12.852 7.113 4.777 1 98.94 119 ALA B C 1
ATOM 2981 O O . ALA B 1 119 ? 12.195 6.738 3.803 1 98.94 119 ALA B O 1
ATOM 2982 N N . ILE B 1 120 ? 12.336 7.203 5.977 1 98.94 120 ILE B N 1
ATOM 2983 C CA . ILE B 1 120 ? 10.898 7.156 6.211 1 98.94 120 ILE B CA 1
ATOM 2984 C C . ILE B 1 120 ? 10.281 8.516 5.891 1 98.94 120 ILE B C 1
ATOM 2986 O O . ILE B 1 120 ? 10.609 9.523 6.523 1 98.94 120 ILE B O 1
ATOM 2990 N N . VAL B 1 121 ? 9.422 8.57 4.906 1 98.94 121 VAL B N 1
ATOM 2991 C CA . VAL B 1 121 ? 8.805 9.82 4.473 1 98.94 121 VAL B CA 1
ATOM 2992 C C . VAL B 1 121 ? 7.332 9.844 4.871 1 98.94 121 VAL B C 1
ATOM 2994 O O . VAL B 1 121 ? 6.473 9.398 4.105 1 98.94 121 VAL B O 1
ATOM 2997 N N . ASN B 1 122 ? 7.074 10.445 5.977 1 98.94 122 ASN B N 1
ATOM 2998 C CA . ASN B 1 122 ? 5.738 10.5 6.559 1 98.94 122 ASN B CA 1
ATOM 2999 C C . ASN B 1 122 ? 4.961 11.719 6.055 1 98.94 122 ASN B C 1
ATOM 3001 O O . ASN B 1 122 ? 5.484 12.828 6.035 1 98.94 122 ASN B O 1
ATOM 3005 N N . SER B 1 123 ? 3.719 11.508 5.66 1 98.81 123 SER B N 1
ATOM 3006 C CA . SER B 1 123 ? 2.906 12.625 5.184 1 98.81 123 SER B CA 1
ATOM 3007 C C . SER B 1 123 ? 1.66 12.805 6.043 1 98.81 123 SER B C 1
ATOM 3009 O O . SER B 1 123 ? 0.774 13.594 5.703 1 98.81 123 SER B O 1
ATOM 3011 N N . HIS B 1 124 ? 1.585 12.102 7.117 1 98.56 124 HIS B N 1
ATOM 3012 C CA . HIS B 1 124 ? 0.404 12.102 7.973 1 98.56 124 HIS B CA 1
ATOM 3013 C C . HIS B 1 124 ? 0.744 12.578 9.383 1 98.56 124 HIS B C 1
ATOM 3015 O O . HIS B 1 124 ? 1.709 12.109 9.984 1 98.56 124 HIS B O 1
ATOM 3021 N N . GLY B 1 125 ? -0.004 13.477 9.93 1 97.19 125 GLY B N 1
ATOM 3022 C CA . GLY B 1 125 ? 0.299 14.141 11.18 1 97.19 125 GLY B CA 1
ATOM 3023 C C . GLY B 1 125 ? 0.07 13.266 12.398 1 97.19 125 GLY B C 1
ATOM 3024 O O . GLY B 1 125 ? 0.568 13.562 13.484 1 97.19 125 GLY B O 1
ATOM 3025 N N . GLY B 1 126 ? -0.642 12.18 12.305 1 97.25 126 GLY B N 1
ATOM 3026 C CA . GLY B 1 126 ? -1.047 11.375 13.445 1 97.25 126 GLY B CA 1
ATOM 3027 C C . GLY B 1 126 ? -0.024 10.32 13.828 1 97.25 126 GLY B C 1
ATOM 3028 O O . GLY B 1 126 ? -0.244 9.547 14.758 1 97.25 126 GLY B O 1
ATOM 3029 N N . GLN B 1 127 ? 1.21 10.375 13.141 1 98.31 127 GLN B N 1
ATOM 3030 C CA . GLN B 1 127 ? 2.068 9.227 13.383 1 98.31 127 GLN B CA 1
ATOM 3031 C C . GLN B 1 127 ? 3.541 9.625 13.383 1 98.31 127 GLN B C 1
ATOM 3033 O O . GLN B 1 127 ? 4.418 8.766 13.234 1 98.31 127 GLN B O 1
ATOM 3038 N N . PRO B 1 128 ? 3.973 10.922 13.477 1 97.81 128 PRO B N 1
ATOM 3039 C CA . PRO B 1 128 ? 5.406 11.227 13.477 1 97.81 128 PRO B CA 1
ATOM 3040 C C . PRO B 1 128 ? 6.156 10.531 14.602 1 97.81 128 PRO B C 1
ATOM 3042 O O . PRO B 1 128 ? 7.316 10.141 14.43 1 97.81 128 PRO B O 1
ATOM 3045 N N . GLU B 1 129 ? 5.516 10.398 15.781 1 97.81 129 GLU B N 1
ATOM 3046 C CA . GLU B 1 129 ? 6.16 9.773 16.922 1 97.81 129 GLU B CA 1
ATOM 3047 C C . GLU B 1 129 ? 6.488 8.312 16.641 1 97.81 129 GLU B C 1
ATOM 3049 O O . GLU B 1 129 ? 7.543 7.816 17.062 1 97.81 129 GLU B O 1
ATOM 3054 N N . VAL B 1 130 ? 5.566 7.609 15.945 1 98.81 130 VAL B N 1
ATOM 3055 C CA . VAL B 1 130 ? 5.793 6.211 15.594 1 98.81 130 VAL B CA 1
ATOM 3056 C C . VAL B 1 130 ? 7.008 6.098 14.68 1 98.81 130 VAL B C 1
ATOM 3058 O O . VAL B 1 130 ? 7.832 5.191 14.844 1 98.81 130 VAL B O 1
ATOM 3061 N N . MET B 1 131 ? 7.152 7.016 13.727 1 98.81 131 MET B N 1
ATOM 3062 C CA . MET B 1 131 ? 8.266 7 12.781 1 98.81 131 MET B CA 1
ATOM 3063 C C . MET B 1 131 ? 9.594 7.254 13.5 1 98.81 131 MET B C 1
ATOM 3065 O O . MET B 1 131 ? 10.594 6.605 13.203 1 98.81 131 MET B O 1
ATOM 3069 N N . ALA B 1 132 ? 9.539 8.227 14.438 1 98.62 132 ALA B N 1
ATOM 3070 C CA . ALA B 1 132 ? 10.75 8.555 15.188 1 98.62 132 ALA B CA 1
ATOM 3071 C C . ALA B 1 132 ? 11.219 7.359 16.016 1 98.62 132 ALA B C 1
ATOM 3073 O O . ALA B 1 132 ? 12.414 7.062 16.062 1 98.62 132 ALA B O 1
ATOM 3074 N N . ILE B 1 133 ? 10.312 6.68 16.672 1 98.81 133 ILE B N 1
ATOM 3075 C CA . ILE B 1 133 ? 10.641 5.496 17.453 1 98.81 133 ILE B CA 1
ATOM 3076 C C . ILE B 1 133 ? 11.203 4.41 16.547 1 98.81 133 ILE B C 1
ATOM 3078 O O . ILE B 1 133 ? 12.242 3.814 16.844 1 98.81 133 ILE B O 1
ATOM 3082 N N . ALA B 1 134 ? 10.547 4.164 15.398 1 98.81 134 ALA B N 1
ATOM 3083 C CA . ALA B 1 134 ? 11.016 3.152 14.453 1 98.81 134 ALA B CA 1
ATOM 3084 C C . ALA B 1 134 ? 12.438 3.453 13.984 1 98.81 134 ALA B C 1
ATOM 3086 O O . ALA B 1 134 ? 13.273 2.553 13.898 1 98.81 134 ALA B O 1
ATOM 3087 N N . ALA B 1 135 ? 12.672 4.719 13.703 1 98.62 135 ALA B N 1
ATOM 3088 C CA . ALA B 1 135 ? 13.977 5.117 13.18 1 98.62 135 ALA B CA 1
ATOM 3089 C C . ALA B 1 135 ? 15.086 4.801 14.188 1 98.62 135 ALA B C 1
ATOM 3091 O O . ALA B 1 135 ? 16.094 4.199 13.828 1 98.62 135 ALA B O 1
ATOM 3092 N N . ARG B 1 136 ? 14.922 5.188 15.414 1 98.19 136 ARG B N 1
ATOM 3093 C CA . ARG B 1 136 ? 15.93 4.941 16.438 1 98.19 136 ARG B CA 1
ATOM 3094 C C . ARG B 1 136 ? 16.094 3.449 16.703 1 98.19 136 ARG B C 1
ATOM 3096 O O . ARG B 1 136 ? 17.219 2.951 16.828 1 98.19 136 ARG B O 1
ATOM 3103 N N . ASP B 1 137 ? 14.953 2.74 16.812 1 98.62 137 ASP B N 1
ATOM 3104 C CA . ASP B 1 137 ? 15.008 1.308 17.078 1 98.62 137 ASP B CA 1
ATOM 3105 C C . ASP B 1 137 ? 15.695 0.559 15.938 1 98.62 137 ASP B C 1
ATOM 3107 O O . ASP B 1 137 ? 16.453 -0.389 16.172 1 98.62 137 ASP B O 1
ATOM 3111 N N . LEU B 1 138 ? 15.43 0.952 14.695 1 98.62 138 LEU B N 1
ATOM 3112 C CA . LEU B 1 138 ? 16.094 0.352 13.547 1 98.62 138 LEU B CA 1
ATOM 3113 C C . LEU B 1 138 ? 17.594 0.618 13.594 1 98.62 138 LEU B C 1
ATOM 3115 O O . LEU B 1 138 ? 18.406 -0.274 13.305 1 98.62 138 LEU B O 1
ATOM 3119 N N . ARG B 1 139 ? 17.922 1.833 13.953 1 97.25 139 ARG B N 1
ATOM 3120 C CA . ARG B 1 139 ? 19.328 2.195 14.078 1 97.25 139 ARG B CA 1
ATOM 3121 C C . ARG B 1 139 ? 20.031 1.309 15.102 1 97.25 139 ARG B C 1
ATOM 3123 O O . ARG B 1 139 ? 21.188 0.918 14.898 1 97.25 139 ARG B O 1
ATOM 3130 N N . ILE B 1 140 ? 19.391 0.996 16.203 1 97.06 140 ILE B N 1
ATOM 3131 C CA . ILE B 1 140 ? 19.953 0.172 17.266 1 97.06 140 ILE B CA 1
ATOM 3132 C C . ILE B 1 140 ? 19.984 -1.289 16.828 1 97.06 140 ILE B C 1
ATOM 3134 O O . ILE B 1 140 ? 21 -1.976 17.016 1 97.06 140 ILE B O 1
ATOM 3138 N N . ALA B 1 141 ? 18.938 -1.74 16.172 1 97.5 141 ALA B N 1
ATOM 3139 C CA . ALA B 1 141 ? 18.781 -3.15 15.828 1 97.5 141 ALA B CA 1
ATOM 3140 C C . ALA B 1 141 ? 19.703 -3.541 14.672 1 97.5 141 ALA B C 1
ATOM 3142 O O . ALA B 1 141 ? 20.156 -4.684 14.594 1 97.5 141 ALA B O 1
ATOM 3143 N N . GLN B 1 142 ? 19.875 -2.654 13.758 1 95.31 142 GLN B N 1
ATOM 3144 C CA . GLN B 1 142 ? 20.641 -2.943 12.547 1 95.31 142 GLN B CA 1
ATOM 3145 C C . GLN B 1 142 ? 21.891 -2.092 12.469 1 95.31 142 GLN B C 1
ATOM 3147 O O . GLN B 1 142 ? 21.844 -0.923 12.078 1 95.31 142 GLN B O 1
ATOM 3152 N N . ALA B 1 143 ? 22.984 -2.746 12.688 1 89.38 143 ALA B N 1
ATOM 3153 C CA . ALA B 1 143 ? 24.266 -2.041 12.664 1 89.38 143 ALA B CA 1
ATOM 3154 C C . ALA B 1 143 ? 24.562 -1.507 11.266 1 89.38 143 ALA B C 1
ATOM 3156 O O . ALA B 1 143 ? 24.484 -2.244 10.281 1 89.38 143 ALA B O 1
ATOM 3157 N N . GLY B 1 144 ? 24.75 -0.164 11.188 1 92.56 144 GLY B N 1
ATOM 3158 C CA . GLY B 1 144 ? 25.156 0.414 9.914 1 92.56 144 GLY B CA 1
ATOM 3159 C C . GLY B 1 144 ? 24 1.009 9.125 1 92.56 144 GLY B C 1
ATOM 3160 O O . GLY B 1 144 ? 24.219 1.663 8.102 1 92.56 144 GLY B O 1
ATOM 3161 N N . LEU B 1 145 ? 22.797 0.706 9.625 1 97.44 145 LEU B N 1
ATOM 3162 C CA . LEU B 1 145 ? 21.656 1.3 8.93 1 97.44 145 LEU B CA 1
ATOM 3163 C C . LEU B 1 145 ? 21.406 2.725 9.414 1 97.44 145 LEU B C 1
ATOM 3165 O O . LEU B 1 145 ? 21.172 2.949 10.602 1 97.44 145 LEU B O 1
ATOM 3169 N N . THR B 1 146 ? 21.547 3.68 8.531 1 98.19 146 THR B N 1
ATOM 3170 C CA . THR B 1 146 ? 21.125 5.055 8.797 1 98.19 146 THR B CA 1
ATOM 3171 C C . THR B 1 146 ? 19.656 5.254 8.43 1 98.19 146 THR B C 1
ATOM 3173 O O . THR B 1 146 ? 19.25 4.988 7.301 1 98.19 146 THR B O 1
ATOM 3176 N N . VAL B 1 147 ? 18.891 5.672 9.375 1 98.75 147 VAL B N 1
ATOM 3177 C CA . VAL B 1 147 ? 17.469 5.871 9.148 1 98.75 147 VAL B CA 1
ATOM 3178 C C . VAL B 1 147 ? 17.109 7.348 9.336 1 98.75 147 VAL B C 1
ATOM 3180 O O . VAL B 1 147 ? 17.469 7.953 10.344 1 98.75 147 VAL B O 1
ATOM 3183 N N . PHE B 1 148 ? 16.5 7.934 8.328 1 98.69 148 PHE B N 1
ATOM 3184 C CA . PHE B 1 148 ? 15.992 9.305 8.375 1 98.69 148 PHE B CA 1
ATOM 3185 C C . PHE B 1 148 ? 14.492 9.328 8.633 1 98.69 148 PHE B C 1
ATOM 3187 O O . PHE B 1 148 ? 13.711 8.836 7.824 1 98.69 148 PHE B O 1
ATOM 3194 N N . SER B 1 149 ? 14.094 9.727 9.797 1 98.69 149 SER B N 1
ATOM 3195 C CA . SER B 1 149 ? 12.68 9.984 10.07 1 98.69 149 SER B CA 1
ATOM 3196 C C . SER B 1 149 ? 12.273 11.391 9.625 1 98.69 149 SER B C 1
ATOM 3198 O O . SER B 1 149 ? 12.703 12.375 10.227 1 98.69 149 SER B O 1
ATOM 3200 N N . THR B 1 150 ? 11.477 11.469 8.602 1 98.56 150 THR B N 1
ATOM 3201 C CA . THR B 1 150 ? 11.156 12.773 8.031 1 98.56 150 THR B CA 1
ATOM 3202 C C . THR B 1 150 ? 9.641 12.977 7.961 1 98.56 150 THR B C 1
ATOM 3204 O O . THR B 1 150 ? 8.875 12.016 8.031 1 98.56 150 THR B O 1
ATOM 3207 N N . PHE B 1 151 ? 9.289 14.219 7.969 1 98.56 151 PHE B N 1
ATOM 3208 C CA . PHE B 1 151 ? 7.938 14.664 7.652 1 98.56 151 PHE B CA 1
ATOM 3209 C C . PHE B 1 151 ? 7.914 15.406 6.32 1 98.56 151 PHE B C 1
ATOM 3211 O O . PHE B 1 151 ? 8.672 16.359 6.121 1 98.56 151 PHE B O 1
ATOM 3218 N N . LEU B 1 152 ? 7.098 14.984 5.457 1 98.81 152 LEU B N 1
ATOM 3219 C CA . LEU B 1 152 ? 7.105 15.43 4.066 1 98.81 152 LEU B CA 1
ATOM 3220 C C . LEU B 1 152 ? 7.074 16.953 3.986 1 98.81 152 LEU B C 1
ATOM 3222 O O . LEU B 1 152 ? 7.758 17.547 3.148 1 98.81 152 LEU B O 1
ATOM 3226 N N . TRP B 1 153 ? 6.309 17.609 4.863 1 97.94 153 TRP B N 1
ATOM 3227 C CA . TRP B 1 153 ? 6.02 19.047 4.816 1 97.94 153 TRP B CA 1
ATOM 3228 C C . TRP B 1 153 ? 7.125 19.844 5.496 1 97.94 153 TRP B C 1
ATOM 3230 O O . TRP B 1 153 ? 7.145 21.078 5.422 1 97.94 153 TRP B O 1
ATOM 3240 N N . ALA B 1 154 ? 8.023 19.156 6.168 1 97.75 154 ALA B N 1
ATOM 3241 C CA . ALA B 1 154 ? 8.977 19.844 7.039 1 97.75 154 ALA B CA 1
ATOM 3242 C C . ALA B 1 154 ? 10.117 20.469 6.234 1 97.75 154 ALA B C 1
ATOM 3244 O O . ALA B 1 154 ? 10.914 21.234 6.766 1 97.75 154 ALA B O 1
ATOM 3245 N N . VAL B 1 155 ? 10.227 20.219 4.941 1 98.5 155 VAL B N 1
ATOM 3246 C CA . VAL B 1 155 ? 11.242 20.812 4.078 1 98.5 155 VAL B CA 1
ATOM 3247 C C . VAL B 1 155 ? 10.875 22.25 3.75 1 98.5 155 VAL B C 1
ATOM 3249 O O . VAL B 1 155 ? 9.695 22.625 3.805 1 98.5 155 VAL B O 1
ATOM 3252 N N . PRO B 1 156 ? 11.906 23.062 3.457 1 98.19 156 PRO B N 1
ATOM 3253 C CA . PRO B 1 156 ? 11.562 24.391 2.959 1 98.19 156 PRO B CA 1
ATOM 3254 C C . PRO B 1 156 ? 10.57 24.359 1.799 1 98.19 156 PRO B C 1
ATOM 3256 O O . PRO B 1 156 ? 10.727 23.547 0.876 1 98.19 156 PRO B O 1
ATOM 3259 N N . ASN B 1 157 ? 9.508 25.141 1.894 1 97.88 157 ASN B N 1
ATOM 3260 C CA . ASN B 1 157 ? 8.508 25.25 0.838 1 97.88 157 ASN B CA 1
ATOM 3261 C C . ASN B 1 157 ? 7.832 26.625 0.852 1 97.88 157 ASN B C 1
ATOM 3263 O O . ASN B 1 157 ? 8.211 27.5 1.626 1 97.88 157 ASN B O 1
ATOM 3267 N N . ARG B 1 158 ? 6.895 26.844 0.022 1 98.12 158 ARG B N 1
ATOM 3268 C CA . ARG B 1 158 ? 6.344 28.188 -0.189 1 98.12 158 ARG B CA 1
ATOM 3269 C C . ARG B 1 158 ? 5.082 28.391 0.64 1 98.12 158 ARG B C 1
ATOM 3271 O O . ARG B 1 158 ? 4.316 29.328 0.393 1 98.12 158 ARG B O 1
ATOM 3278 N N . ARG B 1 159 ? 4.809 27.531 1.563 1 97.12 159 ARG B N 1
ATOM 3279 C CA . ARG B 1 159 ? 3.617 27.641 2.396 1 97.12 159 ARG B CA 1
ATOM 3280 C C . ARG B 1 159 ? 3.551 29.016 3.068 1 97.12 159 ARG B C 1
ATOM 3282 O O . ARG B 1 159 ? 2.482 29.625 3.135 1 97.12 159 ARG B O 1
ATOM 3289 N N . GLN B 1 160 ? 4.68 29.547 3.557 1 96.25 160 GLN B N 1
ATOM 3290 C CA . GLN B 1 160 ? 4.75 30.812 4.266 1 96.25 160 GLN B CA 1
ATOM 3291 C C . GLN B 1 160 ? 4.32 31.969 3.369 1 96.25 160 GLN B C 1
ATOM 3293 O O . GLN B 1 160 ? 3.711 32.938 3.838 1 96.25 160 GLN B O 1
ATOM 3298 N N . ASP B 1 161 ? 4.574 31.859 2.094 1 97.75 161 ASP B N 1
ATOM 3299 C CA . ASP B 1 161 ? 4.273 32.906 1.136 1 97.75 161 ASP B CA 1
ATOM 3300 C C . ASP B 1 161 ? 2.822 32.812 0.661 1 97.75 161 ASP B C 1
ATOM 3302 O O . ASP B 1 161 ? 2.227 33.844 0.284 1 97.75 161 ASP B O 1
ATOM 3306 N N . LEU B 1 162 ? 2.27 31.688 0.723 1 98.38 162 LEU B N 1
ATOM 3307 C CA . LEU B 1 162 ? 1.034 31.438 -0.011 1 98.38 162 LEU B CA 1
ATOM 3308 C C . LEU B 1 162 ? -0.174 31.516 0.917 1 98.38 162 LEU B C 1
ATOM 3310 O O . LEU B 1 162 ? -1.311 31.641 0.456 1 98.38 162 LEU B O 1
ATOM 3314 N N . PHE B 1 163 ? 0.065 31.422 2.248 1 98.38 163 PHE B N 1
ATOM 3315 C CA . PHE B 1 163 ? -1.067 31.359 3.164 1 98.38 163 PHE B CA 1
ATOM 3316 C C . PHE B 1 163 ? -0.878 32.344 4.324 1 98.38 163 PHE B C 1
ATOM 3318 O O . PHE B 1 163 ? 0.245 32.531 4.789 1 98.38 163 PHE B O 1
ATOM 3325 N N . PRO B 1 164 ? -1.943 32.938 4.836 1 98.06 164 PRO B N 1
ATOM 3326 C CA . PRO B 1 164 ? -1.838 33.844 5.977 1 98.06 164 PRO B CA 1
ATOM 3327 C C . PRO B 1 164 ? -1.443 33.156 7.27 1 98.06 164 PRO B C 1
ATOM 3329 O O . PRO B 1 164 ? -1.561 31.922 7.363 1 98.06 164 PRO B O 1
ATOM 3332 N N . GLU B 1 165 ? -1.036 33.875 8.234 1 96.5 165 GLU B N 1
ATOM 3333 C CA . GLU B 1 165 ? -0.513 33.375 9.508 1 96.5 165 GLU B CA 1
ATOM 3334 C C . GLU B 1 165 ? -1.529 32.5 10.211 1 96.5 165 GLU B C 1
ATOM 3336 O O . GLU B 1 165 ? -1.169 31.453 10.773 1 96.5 165 GLU B O 1
ATOM 3341 N N . ARG B 1 166 ? -2.744 32.906 10.219 1 95.81 166 ARG B N 1
ATOM 3342 C CA . ARG B 1 166 ? -3.779 32.125 10.891 1 95.81 166 ARG B CA 1
ATOM 3343 C C . ARG B 1 166 ? -3.842 30.719 10.352 1 95.81 166 ARG B C 1
ATOM 3345 O O . ARG B 1 166 ? -3.986 29.75 11.117 1 95.81 166 ARG B O 1
ATOM 3352 N N . GLU B 1 167 ? -3.775 30.547 9.023 1 97.31 167 GLU B N 1
ATOM 3353 C CA . GLU B 1 167 ? -3.797 29.234 8.391 1 97.31 167 GLU B CA 1
ATOM 3354 C C . GLU B 1 167 ? -2.508 28.469 8.672 1 97.31 167 GLU B C 1
ATOM 3356 O O . GLU B 1 167 ? -2.539 27.266 8.922 1 97.31 167 GLU B O 1
ATOM 3361 N N . ARG B 1 168 ? -1.389 29.141 8.648 1 95.19 168 ARG B N 1
ATOM 3362 C CA . ARG B 1 168 ? -0.099 28.5 8.875 1 95.19 168 ARG B CA 1
ATOM 3363 C C . ARG B 1 168 ? -0.016 27.922 10.281 1 95.19 168 ARG B C 1
ATOM 3365 O O . ARG B 1 168 ? 0.538 26.828 10.484 1 95.19 168 ARG B O 1
ATOM 3372 N N . LEU B 1 169 ? -0.583 28.594 11.211 1 90.88 169 LEU B N 1
ATOM 3373 C CA . LEU B 1 169 ? -0.48 28.172 12.609 1 90.88 169 LEU B CA 1
ATOM 3374 C C . LEU B 1 169 ? -1.658 27.297 13 1 90.88 169 LEU B C 1
ATOM 3376 O O . LEU B 1 169 ? -1.505 26.375 13.805 1 90.88 169 LEU B O 1
ATOM 3380 N N . GLY B 1 170 ? -2.828 27.594 12.398 1 92.88 170 GLY B N 1
ATOM 3381 C CA . GLY B 1 170 ? -4.035 26.922 12.852 1 92.88 170 GLY B CA 1
ATOM 3382 C C . GLY B 1 170 ? -4.562 25.891 11.867 1 92.88 170 GLY B C 1
ATOM 3383 O O . GLY B 1 170 ? -5.441 25.094 12.203 1 92.88 170 GLY B O 1
ATOM 3384 N N . GLY B 1 171 ? -4.074 25.922 10.602 1 95.31 171 GLY B N 1
ATOM 3385 C CA . GLY B 1 171 ? -4.484 24.969 9.594 1 95.31 171 GLY B CA 1
ATOM 3386 C C . GLY B 1 171 ? -3.754 23.641 9.695 1 95.31 171 GLY B C 1
ATOM 3387 O O . GLY B 1 171 ? -2.715 23.453 9.062 1 95.31 171 GLY B O 1
ATOM 3388 N N . LEU B 1 172 ? -4.371 22.656 10.391 1 94.88 172 LEU B N 1
ATOM 3389 C CA . LEU B 1 172 ? -3.688 21.422 10.75 1 94.88 172 LEU B CA 1
ATOM 3390 C C . LEU B 1 172 ? -4.176 20.266 9.891 1 94.88 172 LEU B C 1
ATOM 3392 O O . LEU B 1 172 ? -3.49 19.234 9.766 1 94.88 172 LEU B O 1
ATOM 3396 N N . HIS B 1 173 ? -5.312 20.391 9.312 1 98.25 173 HIS B N 1
ATOM 3397 C CA . HIS B 1 173 ? -5.93 19.234 8.672 1 98.25 173 HIS B CA 1
ATOM 3398 C C . HIS B 1 173 ? -7.016 19.656 7.691 1 98.25 173 HIS B C 1
ATOM 3400 O O . HIS B 1 173 ? -7.969 20.344 8.07 1 98.25 173 HIS B O 1
ATOM 3406 N N . ALA B 1 174 ? -6.859 19.25 6.414 1 98.69 174 ALA B N 1
ATOM 3407 C CA . ALA B 1 174 ? -7.852 19.484 5.371 1 98.69 174 ALA B CA 1
ATOM 3408 C C . ALA B 1 174 ? -8.047 20.984 5.141 1 98.69 174 ALA B C 1
ATOM 3410 O O . ALA B 1 174 ? -9.141 21.422 4.793 1 98.69 174 ALA B O 1
ATOM 3411 N N . GLY B 1 175 ? -7.086 21.797 5.473 1 98.56 175 GLY B N 1
ATOM 3412 C CA . GLY B 1 175 ? -7.18 23.25 5.301 1 98.56 175 GLY B CA 1
ATOM 3413 C C . GLY B 1 175 ? -6.754 23.703 3.922 1 98.56 175 GLY B C 1
ATOM 3414 O O . GLY B 1 175 ? -6.961 23 2.934 1 98.56 175 GLY B O 1
ATOM 3415 N N . GLY B 1 176 ? -6.27 24.938 3.854 1 98.69 176 GLY B N 1
ATOM 3416 C CA . GLY B 1 176 ? -5.945 25.562 2.582 1 98.69 176 GLY B CA 1
ATOM 3417 C C . GLY B 1 176 ? -4.832 24.859 1.832 1 98.69 176 GLY B C 1
ATOM 3418 O O . GLY B 1 176 ? -4.902 24.703 0.612 1 98.69 176 GLY B O 1
ATOM 3419 N N . ASP B 1 177 ? -3.781 24.422 2.5 1 98.5 177 ASP B N 1
ATOM 3420 C CA . ASP B 1 177 ? -2.623 23.828 1.837 1 98.5 177 ASP B CA 1
ATOM 3421 C C . ASP B 1 177 ? -2.975 22.469 1.236 1 98.5 177 ASP B C 1
ATOM 3423 O O . ASP B 1 177 ? -2.748 22.234 0.048 1 98.5 177 ASP B O 1
ATOM 3427 N N . GLU B 1 178 ? -3.598 21.578 2.07 1 98.88 178 GLU B N 1
ATOM 3428 C CA . GLU B 1 178 ? -3.949 20.266 1.562 1 98.88 178 GLU B CA 1
ATOM 3429 C C . GLU B 1 178 ? -4.988 20.359 0.45 1 98.88 178 GLU B C 1
ATOM 3431 O O . GLU B 1 178 ? -4.898 19.641 -0.553 1 98.88 178 GLU B O 1
ATOM 3436 N N . THR B 1 179 ? -5.938 21.219 0.657 1 98.94 179 THR B N 1
ATOM 3437 C CA . THR B 1 179 ? -6.949 21.422 -0.374 1 98.94 179 THR B CA 1
ATOM 3438 C C . THR B 1 179 ? -6.312 21.922 -1.668 1 98.94 179 THR B C 1
ATOM 3440 O O . THR B 1 179 ? -6.652 21.453 -2.756 1 98.94 179 THR B O 1
ATOM 3443 N N . SER B 1 180 ? -5.395 22.828 -1.588 1 98.94 180 SER B N 1
ATOM 3444 C CA . SER B 1 180 ? -4.703 23.344 -2.768 1 98.94 180 SER B CA 1
ATOM 3445 C C . SER B 1 180 ? -3.945 22.234 -3.486 1 98.94 180 SER B C 1
ATOM 3447 O O . SER B 1 180 ? -4.039 22.109 -4.711 1 98.94 180 SER B O 1
ATOM 3449 N N . VAL B 1 181 ? -3.229 21.469 -2.723 1 98.94 181 VAL B N 1
ATOM 3450 C CA . VAL B 1 181 ? -2.428 20.391 -3.307 1 98.94 181 VAL B CA 1
ATOM 3451 C C . VAL B 1 181 ? -3.34 19.391 -4.016 1 98.94 181 VAL B C 1
ATOM 3453 O O . VAL B 1 181 ? -3.037 18.938 -5.125 1 98.94 181 VAL B O 1
ATOM 3456 N N . LEU B 1 182 ? -4.469 19.062 -3.428 1 98.94 182 LEU B N 1
ATOM 3457 C CA . LEU B 1 182 ? -5.367 18.094 -4.051 1 98.94 182 LEU B CA 1
ATOM 3458 C C . LEU B 1 182 ? -6.035 18.688 -5.285 1 98.94 182 LEU B C 1
ATOM 3460 O O . LEU B 1 182 ? -6.301 17.969 -6.254 1 98.94 182 LEU B O 1
ATOM 3464 N N . LEU B 1 183 ? -6.332 20 -5.25 1 98.88 183 LEU B N 1
ATOM 3465 C CA . LEU B 1 183 ? -6.848 20.656 -6.449 1 98.88 183 LEU B CA 1
ATOM 3466 C C . LEU B 1 183 ? -5.883 20.5 -7.617 1 98.88 183 LEU B C 1
ATOM 3468 O O . LEU B 1 183 ? -6.305 20.406 -8.773 1 98.88 183 LEU B O 1
ATOM 3472 N N . HIS B 1 184 ? -4.621 20.438 -7.297 1 98.81 184 HIS B N 1
ATOM 3473 C CA . HIS B 1 184 ? -3.59 20.281 -8.312 1 98.81 184 HIS B CA 1
ATOM 3474 C C . HIS B 1 184 ? -3.428 18.828 -8.711 1 98.81 184 HIS B C 1
ATOM 3476 O O . HIS B 1 184 ? -3.371 18.5 -9.898 1 98.81 184 HIS B O 1
ATOM 3482 N N . LEU B 1 185 ? -3.408 17.891 -7.762 1 98.5 185 LEU B N 1
ATOM 3483 C CA . LEU B 1 185 ? -3.045 16.5 -8 1 98.5 185 LEU B CA 1
ATOM 3484 C C . LEU B 1 185 ? -4.266 15.68 -8.398 1 98.5 185 LEU B C 1
ATOM 3486 O O . LEU B 1 185 ? -4.16 14.75 -9.211 1 98.5 185 LEU B O 1
ATOM 3490 N N . LEU B 1 186 ? -5.398 15.992 -7.754 1 98.25 186 LEU B N 1
ATOM 3491 C CA . LEU B 1 186 ? -6.625 15.227 -7.945 1 98.25 186 LEU B CA 1
ATOM 3492 C C . LEU B 1 186 ? -7.836 16.141 -8.031 1 98.25 186 LEU B C 1
ATOM 3494 O O . LEU B 1 186 ? -8.781 16.016 -7.254 1 98.25 186 LEU B O 1
ATOM 3498 N N . PRO B 1 187 ? -7.84 17 -9.023 1 98.38 187 PRO B N 1
ATOM 3499 C CA . PRO B 1 187 ? -8.883 18.031 -9.07 1 98.38 187 PRO B CA 1
ATOM 3500 C C . PRO B 1 187 ? -10.289 17.438 -9.109 1 98.38 187 PRO B C 1
ATOM 3502 O O . PRO B 1 187 ? -11.227 18.016 -8.547 1 98.38 187 PRO B O 1
ATOM 3505 N N . GLN B 1 188 ? -10.492 16.25 -9.641 1 97.88 188 GLN B N 1
ATOM 3506 C CA . GLN B 1 188 ? -11.812 15.648 -9.797 1 97.88 188 GLN B CA 1
ATOM 3507 C C . GLN B 1 188 ? -12.336 15.117 -8.461 1 97.88 188 GLN B C 1
ATOM 3509 O O . GLN B 1 188 ? -13.516 14.789 -8.344 1 97.88 188 GLN B O 1
ATOM 3514 N N . GLN B 1 189 ? -11.469 15.062 -7.473 1 98.44 189 GLN B N 1
ATOM 3515 C CA . GLN B 1 189 ? -11.859 14.469 -6.199 1 98.44 189 GLN B CA 1
ATOM 3516 C C . GLN B 1 189 ? -12.07 15.539 -5.133 1 98.44 189 GLN B C 1
ATOM 3518 O O . GLN B 1 189 ? -12.234 15.227 -3.953 1 98.44 189 GLN B O 1
ATOM 3523 N N . VAL B 1 190 ? -12 16.812 -5.527 1 98.88 190 VAL B N 1
ATOM 3524 C CA . VAL B 1 190 ? -12.203 17.922 -4.598 1 98.88 190 VAL B CA 1
ATOM 3525 C C . VAL B 1 190 ? -13.602 18.5 -4.781 1 98.88 190 VAL B C 1
ATOM 3527 O O . VAL B 1 190 ? -13.977 18.906 -5.883 1 98.88 190 VAL B O 1
ATOM 3530 N N . LYS B 1 191 ? -14.375 18.453 -3.709 1 98.5 191 LYS B N 1
ATOM 3531 C CA . LYS B 1 191 ? -15.734 18.984 -3.697 1 98.5 191 LYS B CA 1
ATOM 3532 C C . LYS B 1 191 ? -15.82 20.266 -2.859 1 98.5 191 LYS B C 1
ATOM 3534 O O . LYS B 1 191 ? -16.469 20.281 -1.811 1 98.5 191 LYS B O 1
ATOM 3539 N N . LEU B 1 192 ? -15.336 21.344 -3.402 1 98.06 192 LEU B N 1
ATOM 3540 C CA . LEU B 1 192 ? -15.172 22.578 -2.648 1 98.06 192 LEU B CA 1
ATOM 3541 C C . LEU B 1 192 ? -16.516 23.094 -2.16 1 98.06 192 LEU B C 1
ATOM 3543 O O . LEU B 1 192 ? -16.594 23.781 -1.136 1 98.06 192 LEU B O 1
ATOM 3547 N N . GLU B 1 193 ? -17.578 22.734 -2.865 1 98.12 193 GLU B N 1
ATOM 3548 C CA . GLU B 1 193 ? -18.922 23.172 -2.48 1 98.12 193 GLU B CA 1
ATOM 3549 C C . GLU B 1 193 ? -19.328 22.594 -1.136 1 98.12 193 GLU B C 1
ATOM 3551 O O . GLU B 1 193 ? -20.266 23.078 -0.495 1 98.12 193 GLU B O 1
ATOM 3556 N N . ARG B 1 194 ? -18.625 21.578 -0.631 1 98.62 194 ARG B N 1
ATOM 3557 C CA . ARG B 1 194 ? -18.938 20.938 0.641 1 98.62 194 ARG B CA 1
ATOM 3558 C C . ARG B 1 194 ? -17.969 21.391 1.734 1 98.62 194 ARG B C 1
ATOM 3560 O O . ARG B 1 194 ? -18.031 20.891 2.859 1 98.62 194 ARG B O 1
ATOM 3567 N N . ALA B 1 195 ? -17.094 22.328 1.41 1 98.44 195 ALA B N 1
ATOM 3568 C CA . ALA B 1 195 ? -16.031 22.719 2.33 1 98.44 195 ALA B CA 1
ATOM 3569 C C . ALA B 1 195 ? -16.594 23.547 3.482 1 98.44 195 ALA B C 1
ATOM 3571 O O . ALA B 1 195 ? -17.594 24.234 3.328 1 98.44 195 ALA B O 1
ATOM 3572 N N . GLN B 1 196 ? -15.984 23.438 4.578 1 97.69 196 GLN B N 1
ATOM 3573 C CA . GLN B 1 196 ? -16.219 24.266 5.75 1 97.69 196 GLN B CA 1
ATOM 3574 C C . GLN B 1 196 ? -14.906 24.625 6.441 1 97.69 196 GLN B C 1
ATOM 3576 O O . GLN B 1 196 ? -14.039 23.766 6.617 1 97.69 196 GLN B O 1
ATOM 3581 N N . ALA B 1 197 ? -14.773 25.922 6.762 1 98.25 197 ALA B N 1
ATOM 3582 C CA . ALA B 1 197 ? -13.602 26.344 7.523 1 98.25 197 ALA B CA 1
ATOM 3583 C C . ALA B 1 197 ? -13.852 26.203 9.023 1 98.25 197 ALA B C 1
ATOM 3585 O O . ALA B 1 197 ? -14.961 26.453 9.508 1 98.25 197 ALA B O 1
ATOM 3586 N N . HIS B 1 198 ? -12.852 25.75 9.656 1 98.12 198 HIS B N 1
ATOM 3587 C CA . HIS B 1 198 ? -12.914 25.641 11.109 1 98.12 198 HIS B CA 1
ATOM 3588 C C . HIS B 1 198 ? -11.516 25.625 11.727 1 98.12 198 HIS B C 1
ATOM 3590 O O . HIS B 1 198 ? -10.602 25 11.188 1 98.12 198 HIS B O 1
ATOM 3596 N N . TYR B 1 199 ? -11.328 26.359 12.773 1 96.94 199 TYR B N 1
ATOM 3597 C CA . TYR B 1 199 ? -10.102 26.312 13.562 1 96.94 199 TYR B CA 1
ATOM 3598 C C . TYR B 1 199 ? -10.383 25.828 14.977 1 96.94 199 TYR B C 1
ATOM 3600 O O . TYR B 1 199 ? -11.492 26 15.492 1 96.94 199 TYR B O 1
ATOM 3608 N N . ALA B 1 200 ? -9.375 25.219 15.578 1 95.06 200 ALA B N 1
ATOM 3609 C CA . ALA B 1 200 ? -9.531 24.766 16.953 1 95.06 200 ALA B CA 1
ATOM 3610 C C . ALA B 1 200 ? -9.828 25.938 17.891 1 95.06 200 ALA B C 1
ATOM 3612 O O . ALA B 1 200 ? -9.305 27.031 17.703 1 95.06 200 ALA B O 1
ATOM 3613 N N . PRO B 1 201 ? -10.641 25.641 18.891 1 92.44 201 PRO B N 1
ATOM 3614 C CA . PRO B 1 201 ? -10.883 26.688 19.875 1 92.44 201 PRO B CA 1
ATOM 3615 C C . PRO B 1 201 ? -9.609 27.141 20.578 1 92.44 201 PRO B C 1
ATOM 3617 O O . PRO B 1 201 ? -8.727 26.328 20.844 1 92.44 201 PRO B O 1
ATOM 3620 N N . ASP B 1 202 ? -9.586 28.359 20.812 1 89 202 ASP B N 1
ATOM 3621 C CA . ASP B 1 202 ? -8.461 28.922 21.562 1 89 202 ASP B CA 1
ATOM 3622 C C . ASP B 1 202 ? -8.5 28.469 23.031 1 89 202 ASP B C 1
ATOM 3624 O O . ASP B 1 202 ? -9.547 28.547 23.672 1 89 202 ASP B O 1
ATOM 3628 N N . SER B 1 203 ? -7.41 27.969 23.484 1 88.62 203 SER B N 1
ATOM 3629 C CA . SER B 1 203 ? -7.344 27.531 24.891 1 88.62 203 SER B CA 1
ATOM 3630 C C . SER B 1 203 ? -7.25 28.734 25.828 1 88.62 203 SER B C 1
ATOM 3632 O O . SER B 1 203 ? -7.578 28.609 27.016 1 88.62 203 SER B O 1
ATOM 3634 N N . GLY B 1 204 ? -6.805 29.844 25.359 1 89.88 204 GLY B N 1
ATOM 3635 C CA . GLY B 1 204 ? -6.625 31.031 26.188 1 89.88 204 GLY B CA 1
ATOM 3636 C C . GLY B 1 204 ? -5.32 31.031 26.953 1 89.88 204 GLY B C 1
ATOM 3637 O O . GLY B 1 204 ? -5.043 31.953 27.719 1 89.88 204 GLY B O 1
ATOM 3638 N N . GLY B 1 205 ? -4.559 29.953 26.844 1 92.88 205 GLY B N 1
ATOM 3639 C CA . GLY B 1 205 ? -3.305 29.828 27.562 1 92.88 205 GLY B CA 1
ATOM 3640 C C . GLY B 1 205 ? -2.207 29.172 26.75 1 92.88 205 GLY B C 1
ATOM 3641 O O . GLY B 1 205 ? -2.066 29.453 25.547 1 92.88 205 GLY B O 1
ATOM 3642 N N . TRP B 1 206 ? -1.39 28.359 27.453 1 93.69 206 TRP B N 1
ATOM 3643 C CA . TRP B 1 206 ? -0.189 27.797 26.859 1 93.69 206 TRP B CA 1
ATOM 3644 C C . TRP B 1 206 ? -0.517 26.516 26.094 1 93.69 206 TRP B C 1
ATOM 3646 O O . TRP B 1 206 ? 0.265 26.078 25.25 1 93.69 206 TRP B O 1
ATOM 3656 N N . LEU B 1 207 ? -1.618 25.953 26.375 1 94.38 207 LEU B N 1
ATOM 3657 C CA . LEU B 1 207 ? -1.97 24.656 25.797 1 94.38 207 LEU B CA 1
ATOM 3658 C C . LEU B 1 207 ? -2.459 24.812 24.359 1 94.38 207 LEU B C 1
ATOM 3660 O O . LEU B 1 207 ? -3.188 25.766 24.047 1 94.38 207 LEU B O 1
ATOM 3664 N N . ALA B 1 208 ? -2.051 24.016 23.469 1 92.94 208 ALA B N 1
ATOM 3665 C CA . ALA B 1 208 ? -2.445 24 22.062 1 92.94 208 ALA B CA 1
ATOM 3666 C C . ALA B 1 208 ? -2.627 22.578 21.547 1 92.94 208 ALA B C 1
ATOM 3668 O O . ALA B 1 208 ? -2.195 21.625 22.203 1 92.94 208 ALA B O 1
ATOM 3669 N N . PRO B 1 209 ? -3.344 22.391 20.5 1 91.81 209 PRO B N 1
ATOM 3670 C CA . PRO B 1 209 ? -3.523 21.031 19.969 1 91.81 209 PRO B CA 1
ATOM 3671 C C . PRO B 1 209 ? -2.209 20.391 19.531 1 91.81 209 PRO B C 1
ATOM 3673 O O . PRO B 1 209 ? -2.1 19.172 19.484 1 91.81 209 PRO B O 1
ATOM 3676 N N . GLU B 1 210 ? -1.234 21.203 19.172 1 90.44 210 GLU B N 1
ATOM 3677 C CA . GLU B 1 210 ? 0.075 20.703 18.75 1 90.44 210 GLU B CA 1
ATOM 3678 C C . GLU B 1 210 ? 1.199 21.469 19.438 1 90.44 210 GLU B C 1
ATOM 3680 O O . GLU B 1 210 ? 0.953 22.484 20.109 1 90.44 210 GLU B O 1
ATOM 3685 N N . GLY B 1 211 ? 2.391 20.953 19.359 1 87.19 211 GLY B N 1
ATOM 3686 C CA . GLY B 1 211 ? 3.543 21.625 19.922 1 87.19 211 GLY B CA 1
ATOM 3687 C C . GLY B 1 211 ? 3.988 21.031 21.25 1 87.19 211 GLY B C 1
ATOM 3688 O O . GLY B 1 211 ? 3.621 19.906 21.594 1 87.19 211 GLY B O 1
ATOM 3689 N N . GLY B 1 212 ? 4.82 21.719 22 1 90.06 212 GLY B N 1
ATOM 3690 C CA . GLY B 1 212 ? 5.461 21.203 23.188 1 90.06 212 GLY B CA 1
ATOM 3691 C C . GLY B 1 212 ? 4.527 21.141 24.391 1 90.06 212 GLY B C 1
ATOM 3692 O O . GLY B 1 212 ? 4.801 20.422 25.359 1 90.06 212 GLY B O 1
ATOM 3693 N N . LEU B 1 213 ? 3.467 21.828 24.297 1 94.94 213 LEU B N 1
ATOM 3694 C CA . LEU B 1 213 ? 2.467 21.812 25.359 1 94.94 213 LEU B CA 1
ATOM 3695 C C . LEU B 1 213 ? 1.102 21.406 24.812 1 94.94 213 LEU B C 1
ATOM 3697 O O . LEU B 1 213 ? 0.105 22.094 25.062 1 94.94 213 LEU B O 1
ATOM 3701 N N . ALA B 1 214 ? 1.134 20.375 24.109 1 93.5 214 ALA B N 1
ATOM 3702 C CA . ALA B 1 214 ? -0.063 19.906 23.406 1 93.5 214 ALA B CA 1
ATOM 3703 C C . ALA B 1 214 ? -0.947 19.078 24.328 1 93.5 214 ALA B C 1
ATOM 3705 O O . ALA B 1 214 ? -0.446 18.312 25.172 1 93.5 214 ALA B O 1
ATOM 3706 N N . TYR B 1 215 ? -2.205 19.141 24.234 1 95.19 215 TYR B N 1
ATOM 3707 C CA . TYR B 1 215 ? -3.15 18.203 24.844 1 95.19 215 TYR B CA 1
ATOM 3708 C C . TYR B 1 215 ? -3.631 17.172 23.828 1 95.19 215 TYR B C 1
ATOM 3710 O O . TYR B 1 215 ? -3.688 17.453 22.625 1 95.19 215 TYR B O 1
ATOM 3718 N N . ALA B 1 216 ? -3.887 15.984 24.297 1 94.75 216 ALA B N 1
ATOM 3719 C CA . ALA B 1 216 ? -4.383 14.922 23.422 1 94.75 216 ALA B CA 1
ATOM 3720 C C . ALA B 1 216 ? -5.824 15.195 23 1 94.75 216 ALA B C 1
ATOM 3722 O O . ALA B 1 216 ? -6.645 15.625 23.812 1 94.75 216 ALA B O 1
ATOM 3723 N N . TRP B 1 217 ? -6.105 15.039 21.766 1 95.31 217 TRP B N 1
ATOM 3724 C CA . TRP B 1 217 ? -7.445 15.273 21.234 1 95.31 217 TRP B CA 1
ATOM 3725 C C . TRP B 1 217 ? -7.777 14.273 20.125 1 95.31 217 TRP B C 1
ATOM 3727 O O . TRP B 1 217 ? -6.883 13.648 19.562 1 95.31 217 TRP B O 1
ATOM 3737 N N . LYS B 1 218 ? -8.984 14.016 19.953 1 96.25 218 LYS B N 1
ATOM 3738 C CA . LYS B 1 218 ? -9.523 13.445 18.719 1 96.25 218 LYS B CA 1
ATOM 3739 C C . LYS B 1 218 ? -10.281 14.5 17.906 1 96.25 218 LYS B C 1
ATOM 3741 O O . LYS B 1 218 ? -10.742 15.5 18.469 1 96.25 218 LYS B O 1
ATOM 3746 N N . THR B 1 219 ? -10.344 14.242 16.672 1 97.19 219 THR B N 1
ATOM 3747 C CA . THR B 1 219 ? -10.812 15.281 15.766 1 97.19 219 THR B CA 1
ATOM 3748 C C . THR B 1 219 ? -12.203 15.773 16.172 1 97.19 219 THR B C 1
ATOM 3750 O O . THR B 1 219 ? -12.461 16.969 16.188 1 97.19 219 THR B O 1
ATOM 3753 N N . ASP B 1 220 ? -13.031 14.859 16.562 1 94.94 220 ASP B N 1
ATOM 3754 C CA . ASP B 1 220 ? -14.391 15.297 16.875 1 94.94 220 ASP B CA 1
ATOM 3755 C C . ASP B 1 220 ? -14.438 16.031 18.219 1 94.94 220 ASP B C 1
ATOM 3757 O O . ASP B 1 220 ? -15.477 16.578 18.594 1 94.94 220 ASP B O 1
ATOM 3761 N N . ASP B 1 221 ? -13.32 16.203 18.969 1 96.25 221 ASP B N 1
ATOM 3762 C CA . ASP B 1 221 ? -13.211 17.062 20.141 1 96.25 221 ASP B CA 1
ATOM 3763 C C . ASP B 1 221 ? -13.156 18.531 19.734 1 96.25 221 ASP B C 1
ATOM 3765 O O . ASP B 1 221 ? -13.711 19.391 20.422 1 96.25 221 ASP B O 1
ATOM 3769 N N . ILE B 1 222 ? -12.516 18.797 18.594 1 95.75 222 ILE B N 1
ATOM 3770 C CA . ILE B 1 222 ? -12.141 20.188 18.375 1 95.75 222 ILE B CA 1
ATOM 3771 C C . ILE B 1 222 ? -12.523 20.609 16.969 1 95.75 222 ILE B C 1
ATOM 3773 O O . ILE B 1 222 ? -12.406 21.781 16.609 1 95.75 222 ILE B O 1
ATOM 3777 N N . ALA B 1 223 ? -12.906 19.734 16.141 1 96.06 223 ALA B N 1
ATOM 3778 C CA . ALA B 1 223 ? -13.305 19.984 14.766 1 96.06 223 ALA B CA 1
ATOM 3779 C C . ALA B 1 223 ? -14.391 19 14.32 1 96.06 223 ALA B C 1
ATOM 3781 O O . ALA B 1 223 ? -14.141 18.125 13.492 1 96.06 223 ALA B O 1
ATOM 3782 N N . PRO B 1 224 ? -15.609 19.125 14.773 1 93.75 224 PRO B N 1
ATOM 3783 C CA . PRO B 1 224 ? -16.672 18.156 14.523 1 93.75 224 PRO B CA 1
ATOM 3784 C C . PRO B 1 224 ? -16.875 17.891 13.031 1 93.75 224 PRO B C 1
ATOM 3786 O O . PRO B 1 224 ? -17.281 16.781 12.648 1 93.75 224 PRO B O 1
ATOM 3789 N N . GLY B 1 225 ? -16.547 18.891 12.18 1 95.75 225 GLY B N 1
ATOM 3790 C CA . GLY B 1 225 ? -16.688 18.703 10.75 1 95.75 225 GLY B CA 1
ATOM 3791 C C . GLY B 1 225 ? -15.469 18.078 10.102 1 95.75 225 GLY B C 1
ATOM 3792 O O . GLY B 1 225 ? -15.445 17.844 8.891 1 95.75 225 GLY B O 1
ATOM 3793 N N . GLY B 1 226 ? -14.398 17.828 10.867 1 97.94 226 GLY B N 1
ATOM 3794 C CA . GLY B 1 226 ? -13.234 17.109 10.391 1 97.94 226 GLY B CA 1
ATOM 3795 C C . GLY B 1 226 ? -12.18 18 9.766 1 97.94 226 GLY B C 1
ATOM 3796 O O . GLY B 1 226 ? -11.18 17.516 9.227 1 97.94 226 GLY B O 1
ATOM 3797 N N . VAL B 1 227 ? -12.43 19.344 9.836 1 98.44 227 VAL B N 1
ATOM 3798 C CA . VAL B 1 227 ? -11.508 20.297 9.211 1 98.44 227 VAL B CA 1
ATOM 3799 C C . VAL B 1 227 ? -10.875 21.188 10.289 1 98.44 227 VAL B C 1
ATOM 3801 O O . VAL B 1 227 ? -11.57 21.703 11.156 1 98.44 227 VAL B O 1
ATOM 3804 N N . LEU B 1 228 ? -9.656 21.312 10.305 1 98.19 228 LEU B N 1
ATOM 3805 C CA . LEU B 1 228 ? -8.891 22.328 11.039 1 98.19 228 LEU B CA 1
ATOM 3806 C C . LEU B 1 228 ? -8.102 23.203 10.086 1 98.19 228 LEU B C 1
ATOM 3808 O O . LEU B 1 228 ? -6.977 22.875 9.703 1 98.19 228 LEU B O 1
ATOM 3812 N N . GLY B 1 229 ? -8.617 24.328 9.719 1 98.25 229 GLY B N 1
ATOM 3813 C CA . GLY B 1 229 ? -8.086 25.234 8.711 1 98.25 229 GLY B CA 1
ATOM 3814 C C . GLY B 1 229 ? -9.156 25.797 7.793 1 98.25 229 GLY B C 1
ATOM 3815 O O . GLY B 1 229 ? -10.352 25.672 8.078 1 98.25 229 GLY B O 1
ATOM 3816 N N . ASP B 1 230 ? -8.727 26.484 6.762 1 98.69 230 ASP B N 1
ATOM 3817 C CA . ASP B 1 230 ? -9.656 27.172 5.867 1 98.69 230 ASP B CA 1
ATOM 3818 C C . ASP B 1 230 ? -9.453 26.719 4.418 1 98.69 230 ASP B C 1
ATOM 3820 O O . ASP B 1 230 ? -8.633 27.297 3.695 1 98.69 230 ASP B O 1
ATOM 3824 N N . PRO B 1 231 ? -10.297 25.781 3.939 1 98.75 231 PRO B N 1
ATOM 3825 C CA . PRO B 1 231 ? -10.164 25.281 2.566 1 98.75 231 PRO B CA 1
ATOM 3826 C C . PRO B 1 231 ? -10.445 26.359 1.52 1 98.75 231 PRO B C 1
ATOM 3828 O O . PRO B 1 231 ? -10.062 26.203 0.356 1 98.75 231 PRO B O 1
ATOM 3831 N N . PHE B 1 232 ? -11.062 27.453 1.874 1 98.5 232 PHE B N 1
ATOM 3832 C CA . PHE B 1 232 ? -11.453 28.484 0.917 1 98.5 232 PHE B CA 1
ATOM 3833 C C . PHE B 1 232 ? -10.25 29.312 0.502 1 98.5 232 PHE B C 1
ATOM 3835 O O . PHE B 1 232 ? -10.328 30.078 -0.46 1 98.5 232 PHE B O 1
ATOM 3842 N N . LEU B 1 233 ? -9.188 29.156 1.182 1 98.69 233 LEU B N 1
ATOM 3843 C CA . LEU B 1 233 ? -7.949 29.828 0.816 1 98.69 233 LEU B CA 1
ATOM 3844 C C . LEU B 1 233 ? -7.238 29.094 -0.312 1 98.69 233 LEU B C 1
ATOM 3846 O O . LEU B 1 233 ? -6.23 29.562 -0.835 1 98.69 233 LEU B O 1
ATOM 3850 N N . ALA B 1 234 ? -7.73 27.984 -0.734 1 98.81 234 ALA B N 1
ATOM 3851 C CA . ALA B 1 234 ? -7.047 27.078 -1.656 1 98.81 234 ALA B CA 1
ATOM 3852 C C . ALA B 1 234 ? -7.211 27.547 -3.102 1 98.81 234 ALA B C 1
ATOM 3854 O O . ALA B 1 234 ? -8.203 28.188 -3.441 1 98.81 234 ALA B O 1
ATOM 3855 N N . SER B 1 235 ? -6.289 27.25 -3.889 1 98.75 235 SER B N 1
ATOM 3856 C CA . SER B 1 235 ? -6.359 27.375 -5.34 1 98.75 235 SER B CA 1
ATOM 3857 C C . SER B 1 235 ? -5.453 26.359 -6.027 1 98.75 235 SER B C 1
ATOM 3859 O O . SER B 1 235 ? -4.508 25.844 -5.418 1 98.75 235 SER B O 1
ATOM 3861 N N . VAL B 1 236 ? -5.77 26.078 -7.293 1 98.69 236 VAL B N 1
ATOM 3862 C CA . VAL B 1 236 ? -4.965 25.141 -8.078 1 98.69 236 VAL B CA 1
ATOM 3863 C C . VAL B 1 236 ? -3.543 25.688 -8.219 1 98.69 236 VAL B C 1
ATOM 3865 O O . VAL B 1 236 ? -2.576 24.922 -8.156 1 98.69 236 VAL B O 1
ATOM 3868 N N . GLU B 1 237 ? -3.393 26.984 -8.406 1 98.75 237 GLU B N 1
ATOM 3869 C CA . GLU B 1 237 ? -2.086 27.609 -8.555 1 98.75 237 GLU B CA 1
ATOM 3870 C C . GLU B 1 237 ? -1.248 27.453 -7.289 1 98.75 237 GLU B C 1
ATOM 3872 O O . GLU B 1 237 ? -0.06 27.141 -7.355 1 98.75 237 GLU B O 1
ATOM 3877 N N . LYS B 1 238 ? -1.854 27.703 -6.125 1 98.81 238 LYS B N 1
ATOM 3878 C CA . LYS B 1 238 ? -1.146 27.5 -4.863 1 98.81 238 LYS B CA 1
ATOM 3879 C C . LYS B 1 238 ? -0.706 26.047 -4.699 1 98.81 238 LYS B C 1
ATOM 3881 O O . LYS B 1 238 ? 0.4 25.781 -4.223 1 98.81 238 LYS B O 1
ATOM 3886 N N . GLY B 1 239 ? -1.6 25.109 -5.102 1 98.88 239 GLY B N 1
ATOM 3887 C CA . GLY B 1 239 ? -1.249 23.688 -5.051 1 98.88 239 GLY B CA 1
ATOM 3888 C C . GLY B 1 239 ? -0.038 23.344 -5.895 1 98.88 239 GLY B C 1
ATOM 3889 O O . GLY B 1 239 ? 0.858 22.625 -5.445 1 98.88 239 GLY B O 1
ATOM 3890 N N . ARG B 1 240 ? -0.059 23.859 -7.098 1 98.81 240 ARG B N 1
ATOM 3891 C CA . ARG B 1 240 ? 1.067 23.641 -8 1 98.81 240 ARG B CA 1
ATOM 3892 C C . ARG B 1 240 ? 2.361 24.172 -7.398 1 98.81 240 ARG B C 1
ATOM 3894 O O . ARG B 1 240 ? 3.391 23.5 -7.418 1 98.81 240 ARG B O 1
ATOM 3901 N N . GLU B 1 241 ? 2.338 25.359 -6.855 1 98.81 241 GLU B N 1
ATOM 3902 C CA . GLU B 1 241 ? 3.518 26 -6.281 1 98.81 241 GLU B CA 1
ATOM 3903 C C . GLU B 1 241 ? 4.016 25.25 -5.055 1 98.81 241 GLU B C 1
ATOM 3905 O O . GLU B 1 241 ? 5.223 25.109 -4.852 1 98.81 241 GLU B O 1
ATOM 3910 N N . LEU B 1 242 ? 3.117 24.781 -4.23 1 98.81 242 LEU B N 1
ATOM 3911 C CA . LEU B 1 242 ? 3.496 24.016 -3.051 1 98.81 242 LEU B CA 1
ATOM 3912 C C . LEU B 1 242 ? 4.168 22.703 -3.449 1 98.81 242 LEU B C 1
ATOM 3914 O O . LEU B 1 242 ? 5.246 22.375 -2.945 1 98.81 242 LEU B O 1
ATOM 3918 N N . VAL B 1 243 ? 3.523 21.953 -4.387 1 98.88 243 VAL B N 1
ATOM 3919 C CA . VAL B 1 243 ? 4.082 20.688 -4.824 1 98.88 243 VAL B CA 1
ATOM 3920 C C . VAL B 1 243 ? 5.457 20.906 -5.449 1 98.88 243 VAL B C 1
ATOM 3922 O O . VAL B 1 243 ? 6.406 20.188 -5.145 1 98.88 243 VAL B O 1
ATOM 3925 N N . ASP B 1 244 ? 5.543 21.922 -6.262 1 98.88 244 ASP B N 1
ATOM 3926 C CA . ASP B 1 244 ? 6.793 22.234 -6.941 1 98.88 244 ASP B CA 1
ATOM 3927 C C . ASP B 1 244 ? 7.895 22.578 -5.938 1 98.88 244 ASP B C 1
ATOM 3929 O O . ASP B 1 244 ? 9.016 22.078 -6.051 1 98.88 244 ASP B O 1
ATOM 3933 N N . SER B 1 245 ? 7.598 23.422 -4.996 1 98.88 245 SER B N 1
ATOM 3934 C CA . SER B 1 245 ? 8.602 23.844 -4.027 1 98.88 245 SER B CA 1
ATOM 3935 C C . SER B 1 245 ? 9.008 22.703 -3.107 1 98.88 245 SER B C 1
ATOM 3937 O O . SER B 1 245 ? 10.188 22.531 -2.787 1 98.88 245 SER B O 1
ATOM 3939 N N . MET B 1 246 ? 8.07 21.891 -2.648 1 98.88 246 MET B N 1
ATOM 3940 C CA . MET B 1 246 ? 8.398 20.734 -1.821 1 98.88 246 MET B CA 1
ATOM 3941 C C . MET B 1 246 ? 9.234 19.734 -2.602 1 98.88 246 MET B C 1
ATOM 3943 O O . MET B 1 246 ? 10.211 19.188 -2.08 1 98.88 246 MET B O 1
ATOM 3947 N N . ALA B 1 247 ? 8.812 19.469 -3.85 1 98.94 247 ALA B N 1
ATOM 3948 C CA . ALA B 1 247 ? 9.562 18.531 -4.684 1 98.94 247 ALA B CA 1
ATOM 3949 C C . ALA B 1 247 ? 11.016 18.984 -4.848 1 98.94 247 ALA B C 1
ATOM 3951 O O . ALA B 1 247 ? 11.938 18.172 -4.746 1 98.94 247 ALA B O 1
ATOM 3952 N N . ALA B 1 248 ? 11.195 20.281 -5.098 1 98.88 248 ALA B N 1
ATOM 3953 C CA . ALA B 1 248 ? 12.547 20.828 -5.23 1 98.88 248 ALA B CA 1
ATOM 3954 C C . ALA B 1 248 ? 13.359 20.609 -3.953 1 98.88 248 ALA B C 1
ATOM 3956 O O . ALA B 1 248 ? 14.531 20.234 -4.008 1 98.88 248 ALA B O 1
ATOM 3957 N N . SER B 1 249 ? 12.758 20.844 -2.852 1 98.94 249 SER B N 1
ATOM 3958 C CA . SER B 1 249 ? 13.43 20.656 -1.567 1 98.94 249 SER B CA 1
ATOM 3959 C C . SER B 1 249 ? 13.727 19.188 -1.303 1 98.94 249 SER B C 1
ATOM 3961 O O . SER B 1 249 ? 14.758 18.859 -0.708 1 98.94 249 SER B O 1
ATOM 3963 N N . TRP B 1 250 ? 12.875 18.312 -1.698 1 98.94 250 TRP B N 1
ATOM 3964 C CA . TRP B 1 250 ? 13.117 16.891 -1.507 1 98.94 250 TRP B CA 1
ATOM 3965 C C . TRP B 1 250 ? 14.242 16.391 -2.404 1 98.94 250 TRP B C 1
ATOM 3967 O O . TRP B 1 250 ? 15 15.5 -2.027 1 98.94 250 TRP B O 1
ATOM 3977 N N . VAL B 1 251 ? 14.359 16.938 -3.617 1 98.94 251 VAL B N 1
ATOM 3978 C CA . VAL B 1 251 ? 15.539 16.641 -4.43 1 98.94 251 VAL B CA 1
ATOM 3979 C C . VAL B 1 251 ? 16.812 16.953 -3.637 1 98.94 251 VAL B C 1
ATOM 3981 O O . VAL B 1 251 ? 17.703 16.109 -3.549 1 98.94 251 VAL B O 1
ATOM 3984 N N . THR B 1 252 ? 16.828 18.156 -3.029 1 98.81 252 THR B N 1
ATOM 3985 C CA . THR B 1 252 ? 17.969 18.578 -2.229 1 98.81 252 THR B CA 1
ATOM 3986 C C . THR B 1 252 ? 18.188 17.625 -1.053 1 98.81 252 THR B C 1
ATOM 3988 O O . THR B 1 252 ? 19.312 17.188 -0.796 1 98.81 252 THR B O 1
ATOM 3991 N N . LEU B 1 253 ? 17.156 17.281 -0.368 1 98.88 253 LEU B N 1
ATOM 3992 C CA . LEU B 1 253 ? 17.266 16.453 0.827 1 98.88 253 LEU B CA 1
ATOM 3993 C C . LEU B 1 253 ? 17.734 15.047 0.475 1 98.88 253 LEU B C 1
ATOM 3995 O O . LEU B 1 253 ? 18.562 14.469 1.184 1 98.88 253 LEU B O 1
ATOM 3999 N N . ILE B 1 254 ? 17.234 14.461 -0.612 1 98.88 254 ILE B N 1
ATOM 4000 C CA . ILE B 1 254 ? 17.656 13.125 -1.042 1 98.88 254 ILE B CA 1
ATOM 4001 C C . ILE B 1 254 ? 19.141 13.141 -1.373 1 98.88 254 ILE B C 1
ATOM 4003 O O . ILE B 1 254 ? 19.875 12.211 -1.021 1 98.88 254 ILE B O 1
ATOM 4007 N N . ARG B 1 255 ? 19.609 14.188 -2.031 1 98.69 255 ARG B N 1
ATOM 4008 C CA . ARG B 1 255 ? 21.031 14.32 -2.314 1 98.69 255 ARG B CA 1
ATOM 4009 C C . ARG B 1 255 ? 21.844 14.391 -1.024 1 98.69 255 ARG B C 1
ATOM 4011 O O . ARG B 1 255 ? 22.922 13.789 -0.926 1 98.69 255 ARG B O 1
ATOM 4018 N N . GLU B 1 256 ? 21.328 15.148 -0.1 1 98.62 256 GLU B N 1
ATOM 4019 C CA . GLU B 1 256 ? 22 15.242 1.189 1 98.62 256 GLU B CA 1
ATOM 4020 C C . GLU B 1 256 ? 22.031 13.883 1.891 1 98.62 256 GLU B C 1
ATOM 4022 O O . GLU B 1 256 ? 23.047 13.523 2.51 1 98.62 256 GLU B O 1
ATOM 4027 N N . MET B 1 257 ? 20.938 13.164 1.852 1 98.56 257 MET B N 1
ATOM 4028 C CA . MET B 1 257 ? 20.891 11.82 2.434 1 98.56 257 MET B CA 1
ATOM 4029 C C . MET B 1 257 ? 21.922 10.906 1.773 1 98.56 257 MET B C 1
ATOM 4031 O O . MET B 1 257 ? 22.609 10.141 2.453 1 98.56 257 MET B O 1
ATOM 4035 N N . HIS B 1 258 ? 22 11.008 0.481 1 98.19 258 HIS B N 1
ATOM 4036 C CA . HIS B 1 258 ? 22.984 10.227 -0.273 1 98.19 258 HIS B CA 1
ATOM 4037 C C . HIS B 1 258 ? 24.406 10.531 0.183 1 98.19 258 HIS B C 1
ATOM 4039 O O . HIS B 1 258 ? 25.203 9.617 0.369 1 98.19 258 HIS B O 1
ATOM 4045 N N . ALA B 1 259 ? 24.703 11.773 0.425 1 97.38 259 ALA B N 1
ATOM 4046 C CA . ALA B 1 259 ? 26.047 12.211 0.773 1 97.38 259 ALA B CA 1
ATOM 4047 C C . ALA B 1 259 ? 26.312 12.031 2.264 1 97.38 259 ALA B C 1
ATOM 4049 O O . ALA B 1 259 ? 27.469 12.039 2.699 1 97.38 259 ALA B O 1
ATOM 4050 N N . PHE B 1 260 ? 25.281 11.883 3.057 1 97.44 260 PHE B N 1
ATOM 4051 C CA . PHE B 1 260 ? 25.375 11.875 4.512 1 97.44 260 PHE B CA 1
ATOM 4052 C C . PHE B 1 260 ? 26.188 10.68 4.996 1 97.44 260 PHE B C 1
ATOM 4054 O O . PHE B 1 260 ? 26.078 9.578 4.453 1 97.44 260 PHE B O 1
ATOM 4061 N N . ARG B 1 261 ? 27.047 10.922 5.973 1 95.19 261 ARG B N 1
ATOM 4062 C CA . ARG B 1 261 ? 27.766 9.883 6.699 1 95.19 261 ARG B CA 1
ATOM 4063 C C . ARG B 1 261 ? 27.438 9.93 8.188 1 95.19 261 ARG B C 1
ATOM 4065 O O . ARG B 1 261 ? 27.594 10.977 8.828 1 95.19 261 ARG B O 1
ATOM 4072 N N . GLN B 1 262 ? 26.922 8.797 8.641 1 93 262 GLN B N 1
ATOM 4073 C CA . GLN B 1 262 ? 26.594 8.703 10.062 1 93 262 GLN B CA 1
ATOM 4074 C C . GLN B 1 262 ? 27.812 9 10.922 1 93 262 GLN B C 1
ATOM 4076 O O . GLN B 1 262 ? 28.859 8.367 10.766 1 93 262 GLN B O 1
ATOM 4081 N N . PRO B 1 263 ? 27.672 10.055 11.789 1 89.75 263 PRO B N 1
ATOM 4082 C CA . PRO B 1 263 ? 28.797 10.32 12.672 1 89.75 263 PRO B CA 1
ATOM 4083 C C . PRO B 1 263 ? 29.094 9.156 13.617 1 89.75 263 PRO B C 1
ATOM 4085 O O . PRO B 1 263 ? 28.172 8.5 14.094 1 89.75 263 PRO B O 1
ATOM 4088 N N . THR B 1 264 ? 30.266 8.711 13.609 1 81.62 264 THR B N 1
ATOM 4089 C CA . THR B 1 264 ? 30.688 7.668 14.539 1 81.62 264 THR B CA 1
ATOM 4090 C C . THR B 1 264 ? 31.922 8.117 15.328 1 81.62 264 THR B C 1
ATOM 4092 O O . THR B 1 264 ? 32.75 8.859 14.812 1 81.62 264 THR B O 1
ATOM 4095 N N . PHE B 1 265 ? 31.688 8.203 16.703 1 74.44 265 PHE B N 1
ATOM 4096 C CA . PHE B 1 265 ? 32.906 8.375 17.484 1 74.44 265 PHE B CA 1
ATOM 4097 C C . PHE B 1 265 ? 33.562 7.035 17.781 1 74.44 265 PHE B C 1
ATOM 4099 O O . PHE B 1 265 ? 32.875 6.02 17.922 1 74.44 265 PHE B O 1
ATOM 4106 N N . PRO B 1 266 ? 34.781 7.035 17.75 1 63.62 266 PRO B N 1
ATOM 4107 C CA . PRO B 1 266 ? 35.406 5.809 18.25 1 63.62 266 PRO B CA 1
ATOM 4108 C C . PRO B 1 266 ? 34.938 5.43 19.656 1 63.62 266 PRO B C 1
ATOM 4110 O O . PRO B 1 266 ? 34.781 6.305 20.516 1 63.62 266 PRO B O 1
ATOM 4113 N N . ILE B 1 267 ? 34.094 4.398 19.719 1 55.22 267 ILE B N 1
ATOM 4114 C CA . ILE B 1 267 ? 33.719 3.938 21.047 1 55.22 267 ILE B CA 1
ATOM 4115 C C . ILE B 1 267 ? 34.969 3.863 21.922 1 55.22 267 ILE B C 1
ATOM 4117 O O . ILE B 1 267 ? 36 3.268 21.531 1 55.22 267 ILE B O 1
ATOM 4121 N N . ARG B 1 268 ? 35.094 4.887 22.719 1 42.91 268 ARG B N 1
ATOM 4122 C CA . ARG B 1 268 ? 36.125 4.711 23.719 1 42.91 268 ARG B CA 1
ATOM 4123 C C . ARG B 1 268 ? 35.969 3.395 24.469 1 42.91 268 ARG B C 1
ATOM 4125 O O . ARG B 1 268 ? 34.906 3.123 25.016 1 42.91 268 ARG B O 1
ATOM 4132 N N . THR B 1 269 ? 36.594 2.381 24 1 34.53 269 THR B N 1
ATOM 4133 C CA . THR B 1 269 ? 36.781 1.215 24.859 1 34.53 269 THR B CA 1
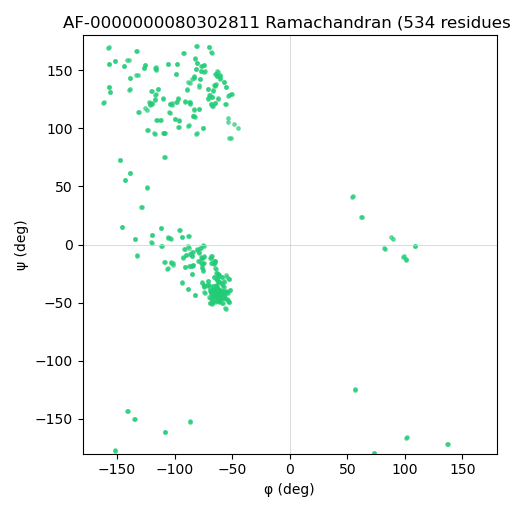ATOM 4134 C C . THR B 1 269 ? 37.344 1.62 26.203 1 34.53 269 THR B C 1
ATOM 4136 O O . THR B 1 269 ? 38.188 2.514 26.281 1 34.53 269 THR B O 1
#

InterPro domains:
  IPR003785 Creatininase/formamide hydrolase [PF02633] (15-254)
  IPR003785 Creatininase/formamide hydrolase [PTHR35005] (10-261)
  IPR024087 Creatininase-like superfamily [G3DSA:3.40.50.10310] (9-259)
  IPR024087 Creatininase-like superfamily [SSF102215] (9-259)

pLDDT: mean 96.63, std 6.58, range [34.53, 98.94]

Radius of gyration: 23.43 Å; Cα contacts (8 Å, |Δi|>4): 1195; chains: 2; bounding box: 68×74×53 Å

Organism: Piscinibacter sakaiensis (NCBI:txid1547922)

Solvent-accessible surface area (backbone atoms only — not comparable to full-atom values): 27275 Å² total; per-residue (Å²): 75,96,59,36,61,39,45,72,96,31,32,46,47,57,38,21,19,57,53,48,63,62,46,73,65,34,57,48,26,32,36,35,38,40,36,17,27,29,32,54,24,20,57,18,27,22,15,31,52,30,35,51,49,47,45,49,29,50,13,53,14,55,66,67,43,58,85,84,60,53,54,33,36,48,80,62,41,41,70,22,40,42,66,46,40,61,89,39,31,62,25,34,35,38,54,68,66,53,48,34,50,50,53,41,34,43,50,51,24,45,42,72,41,51,35,22,32,38,34,41,39,28,46,38,89,69,39,57,68,49,42,47,51,34,27,54,51,43,36,70,74,34,84,76,36,45,52,43,63,46,50,63,80,75,47,69,53,46,59,76,79,72,45,57,66,67,43,72,76,43,34,77,35,47,6,23,66,57,41,5,36,37,40,50,76,42,47,90,46,50,39,70,91,50,53,64,67,33,58,62,76,79,70,88,64,82,51,36,80,61,73,94,46,44,52,93,72,40,38,69,77,53,22,76,68,45,17,22,11,37,39,84,70,35,39,46,67,57,8,46,50,37,41,51,34,36,11,54,36,46,35,52,48,52,52,47,57,42,70,55,70,84,88,74,73,82,75,78,123,75,95,58,37,62,38,45,72,95,32,32,47,47,57,38,22,20,56,55,48,63,64,47,73,64,34,58,47,25,34,37,35,39,38,36,18,26,31,32,54,24,19,59,19,27,21,15,30,54,31,36,51,48,48,45,49,28,51,12,53,13,56,66,68,44,58,86,85,60,53,53,32,35,46,80,63,39,42,70,21,40,41,67,48,40,61,88,37,30,67,25,34,35,38,53,66,66,55,49,32,50,51,54,41,32,43,50,51,24,45,42,72,42,51,34,22,31,39,33,40,39,28,45,39,87,69,39,58,68,50,43,46,53,34,27,54,50,43,37,69,74,35,83,76,38,45,54,43,63,45,49,63,80,73,49,68,54,46,59,77,79,72,45,58,66,67,43,71,75,43,34,80,33,48,6,24,67,56,42,5,35,36,40,49,78,41,46,90,46,50,38,71,91,50,52,63,68,32,58,60,75,80,70,88,66,83,53,35,81,60,74,96,46,43,51,92,71,40,39,70,78,55,22,77,68,44,18,23,12,37,36,83,72,35,38,47,66,59,8,46,48,37,41,51,33,36,12,54,37,46,34,53,49,51,5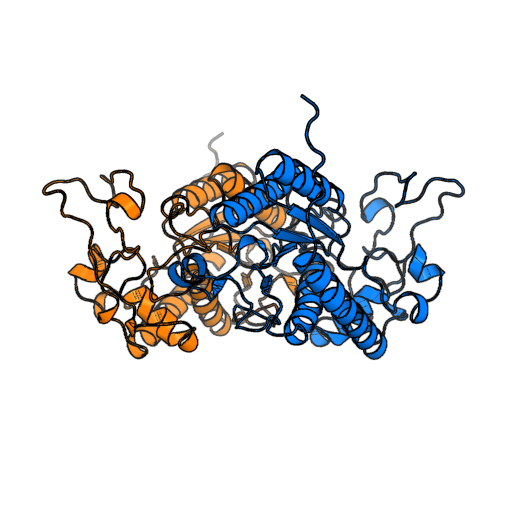1,48,58,40,70,56,70,84,88,72,74,79,75,79,122

Foldseek 3Di:
DQLPLADPVQAVVNDDLVSLLPDPPLQLAEEEEEEFFQADFFPFFHSQLLVLQVSLLQSLLNVVADPPRHYHYYDYNHAEAQVLRVPPPGGHHDDLVVRLVVLLVVLVVSVVSPHAHYEYEYRYPRHLVSLVVSQVVSCVVRPRHHYHRDYLLPFDACCPVQDDPCCVVFFDGSAAQSLQQCCQRPVVRGRCVRDDEFGFDDPVDDEDCDDDRYDDHRCCRGPVRNGGYHNVSHDPVSSVRRSVRSSVRVSVVSVCSSVDDDDDDDPPD/DQLPLADPVQAVVNDDLVSLLPDPPLQLAEEEEEEFFQADFFPFFHSQLLVLQVSLLQSLLNVVADPPRHYHYYDYNHAEAQVLRVPPPGGHHDDLVVRLVVLLVVLVVSVVSPHAHYEYEYRYDRHLVSLVVSQVVSCVVRPRHHYHRDYLLPFDACCPVQDDPCCVVFFDGSAAQSLQQCCQRPVVRGRCVRDDEFGFDDPVDDEDCDDPRYDDHRCCRGPVRNGGYHNVSHDPVSSVRRSVRSSVRVSVVSVCSSVDDDDDDDPPD